Protein AF-A0A3M1CNE7-F1 (afdb_monomer)

Foldseek 3Di:
DDDDDDDDDDDDDDPDDLPPDVQQQCSLPDHPPQQPPSNAAADPPVPPSRNNHHDQAWAFEKEAEAAQPPRQGAWQKWKFKDDPDTDIDTAHPRRIDTDGHGFAKIWIWIGDPQFDIDIDIDGRDPDNYHYYYDHTYGDQQKEKEKEAEAAPVRQAAWKWKWKDAPVDPDIDIDTADNNRIDMDMDGFHKIWIWIGGVQWFIDIDIDGGDRHYYHYHYHYTYGAQWDDDPWFTDGPDFFDAPPVDLHGDPVCLVVLLSVLVVCVVAVQQQAKEKEFEFAPPDDQVSQQVRRQSNQVSSLVCCVPVSVDDSRRYDYGYPRHVDQPDDDDDPVSRVRRRGITITRPGGHPPPPPPDDPPDDPDDDPDDDDDDDD

Secondary structure (DSSP, 8-state):
-----PPPP-PPPPPP-----TT-SSSSS--TTS-S-TTS----SSSSTTSSS---PEEEEEEEEEETTT--B-TT-EEEEESSS--EEE--TTSEEEEEEESEEEEEEEE-TTB--EEEEEEE-SSSEEEEEEEEPBPPPEEEEEEEEE-TT--B--EEEEEEETT-S--EEEEE-TT-EEEEEEESEEEEEEEE-TTS-EEEEEEEEPTT-EEEEEEE----SEEE-SSEEEESS---B-TTS-PBPGGGHHHHHHHHHHHHH-TTEEEEEEEEE--S-S-HHHHHHHHHHHHHHHHHHHHHTT---GGGEEEEE-TTSS-SS-SSSHHHHHHHSEEEEEEEEE---------PPPPPPPPP-PPPP---

Solvent-accessible surface area (backbone atoms only — not comparable to full-atom values): 21125 Å² total; per-residue (Å²): 136,90,83,89,85,84,87,82,85,79,78,80,80,72,82,77,81,79,78,80,55,94,74,36,72,52,73,68,83,49,40,76,90,48,26,71,31,62,82,41,51,48,60,88,69,89,54,72,66,81,48,24,39,49,64,69,56,57,14,45,34,35,42,35,36,23,34,62,86,78,66,44,53,38,49,64,26,39,40,30,54,43,76,93,55,88,55,76,42,61,20,38,82,77,4,39,40,78,44,79,42,53,41,45,77,33,42,38,42,39,40,40,94,67,34,48,70,47,74,47,81,45,76,43,59,97,41,69,62,43,79,47,80,45,66,39,48,69,39,77,48,42,12,32,39,37,39,38,32,22,35,82,87,64,49,52,33,46,30,42,36,38,37,29,39,80,92,46,90,67,66,48,77,47,76,30,46,69,78,8,52,40,78,48,76,44,69,41,45,52,33,40,41,38,39,38,30,91,88,36,24,59,51,78,50,76,48,76,34,44,66,78,34,74,45,82,44,82,43,70,38,48,72,47,47,49,46,82,56,97,56,31,49,48,61,80,66,75,72,45,51,44,87,100,49,47,51,74,31,78,84,24,48,68,45,48,45,36,53,27,51,52,52,65,78,37,71,48,59,46,29,37,36,28,36,12,29,26,33,85,74,78,52,68,68,59,26,28,53,51,12,28,48,35,13,41,40,54,48,50,43,30,31,76,73,44,68,42,64,65,85,32,55,48,58,42,39,49,6,45,81,72,59,85,53,90,75,90,46,71,71,36,34,58,64,21,46,38,67,48,39,38,51,76,39,62,57,79,78,77,70,82,64,80,73,82,68,84,77,78,75,82,75,79,84,76,78,81,81,82,79,132

Nearest PDB structures (foldseek):
  5u1h-assembly3_C  TM=8.405E-01  e=1.049E-09  Pseudomonas aeruginosa PAO1
  4g88-assembly4_G  TM=8.928E-01  e=5.954E-09  Acinetobacter baumannii
  7rjj-assembly2_B  TM=8.758E-01  e=3.581E-08  Klebsiella pneumoniae subsp. pneumoniae
  7bba-assembly4_D  TM=8.461E-01  e=8.531E-08  Escherichia coli
  2nsm-assembly1_A  TM=8.574E-01  e=1.966E-05  Homo sapiens

Mean predicted aligned error: 15.52 Å

pLDDT: mean 84.69, std 14.38, range [37.25, 98.44]

Structure (mmCIF, N/CA/C/O backbone):
data_AF-A0A3M1CNE7-F1
#
_entry.id   AF-A0A3M1CNE7-F1
#
loop_
_atom_site.group_PDB
_atom_site.id
_atom_site.type_symbol
_atom_site.label_atom_id
_atom_site.label_alt_id
_atom_site.label_comp_id
_atom_site.label_asym_id
_atom_site.label_entity_id
_atom_site.label_seq_id
_atom_site.pdbx_PDB_ins_code
_atom_site.Cartn_x
_atom_site.Cartn_y
_atom_site.Cartn_z
_atom_site.occupancy
_atom_site.B_iso_or_equiv
_atom_site.auth_seq_id
_atom_site.auth_comp_id
_atom_site.auth_asym_id
_atom_site.auth_atom_id
_atom_site.pdbx_PDB_model_num
ATOM 1 N N . LEU A 1 1 ? 48.627 35.408 -108.452 1.00 41.22 1 LEU A N 1
ATOM 2 C CA . LEU A 1 1 ? 49.103 34.992 -107.113 1.00 41.22 1 LEU A CA 1
ATOM 3 C C . LEU A 1 1 ? 47.983 35.260 -106.109 1.00 41.22 1 LEU A C 1
ATOM 5 O O . LEU A 1 1 ? 47.446 36.358 -106.157 1.00 41.22 1 LEU A O 1
ATOM 9 N N . ARG A 1 2 ? 47.737 34.296 -105.205 1.00 37.25 2 ARG A N 1
ATOM 10 C CA . ARG A 1 2 ? 46.849 34.301 -104.016 1.00 37.25 2 ARG A CA 1
ATOM 11 C C . ARG A 1 2 ? 45.354 34.061 -104.250 1.00 37.25 2 ARG A C 1
ATOM 13 O O . ARG A 1 2 ? 44.799 34.660 -105.153 1.00 37.25 2 ARG A O 1
ATOM 20 N N . VAL A 1 3 ? 44.617 33.295 -103.441 1.00 39.53 3 VAL A N 1
ATOM 21 C CA . VAL A 1 3 ? 44.817 32.158 -102.502 1.00 39.53 3 VAL A CA 1
ATOM 22 C C . VAL A 1 3 ? 43.389 31.577 -102.362 1.00 39.53 3 VAL A C 1
ATOM 24 O O . VAL A 1 3 ? 42.446 32.354 -102.247 1.00 39.53 3 VAL A O 1
ATOM 27 N N . PHE A 1 4 ? 43.213 30.251 -102.377 1.00 47.31 4 PHE A N 1
ATOM 28 C CA . PHE A 1 4 ? 41.945 29.579 -102.041 1.00 47.31 4 PHE A CA 1
ATOM 29 C C . PHE A 1 4 ? 41.867 29.281 -100.536 1.00 47.31 4 PHE A C 1
ATOM 31 O O . PHE A 1 4 ? 42.862 28.832 -99.975 1.00 47.31 4 PHE A O 1
ATOM 38 N N . ALA A 1 5 ? 40.684 29.418 -99.929 1.00 43.91 5 ALA A N 1
ATOM 39 C CA . ALA A 1 5 ? 40.173 28.503 -98.897 1.00 43.91 5 ALA A CA 1
ATOM 40 C C . ALA A 1 5 ? 38.682 28.790 -98.640 1.00 43.91 5 ALA A C 1
ATOM 42 O O . ALA A 1 5 ? 38.307 29.914 -98.311 1.00 43.91 5 ALA A O 1
ATOM 43 N N . GLY A 1 6 ? 37.842 27.773 -98.845 1.00 45.47 6 GLY A N 1
ATOM 44 C CA . GLY A 1 6 ? 36.393 27.823 -98.666 1.00 45.47 6 GLY A CA 1
ATOM 45 C C . GLY A 1 6 ? 35.973 27.698 -97.203 1.00 45.47 6 GLY A C 1
ATOM 46 O O . GLY A 1 6 ? 36.623 27.029 -96.404 1.00 45.47 6 GLY A O 1
ATOM 47 N N . VAL A 1 7 ? 34.857 28.343 -96.872 1.00 52.12 7 VAL A N 1
ATOM 48 C CA . VAL A 1 7 ? 34.188 28.247 -95.573 1.00 52.12 7 VAL A CA 1
ATOM 49 C C . VAL A 1 7 ? 33.295 27.004 -95.594 1.00 52.12 7 VAL A C 1
ATOM 51 O O . VAL A 1 7 ? 32.368 26.932 -96.399 1.00 52.12 7 VAL A O 1
ATOM 54 N N . ALA A 1 8 ? 33.570 26.027 -94.729 1.00 50.03 8 ALA A N 1
ATOM 55 C CA . ALA A 1 8 ? 32.684 24.892 -94.490 1.00 50.03 8 ALA A CA 1
ATOM 56 C C . ALA A 1 8 ? 31.775 25.201 -93.293 1.00 50.03 8 ALA A C 1
ATOM 58 O O . ALA A 1 8 ? 32.244 25.498 -92.195 1.00 50.03 8 ALA A O 1
ATOM 59 N N . TRP A 1 9 ? 30.466 25.156 -93.525 1.00 45.88 9 TRP A N 1
ATOM 60 C CA . TRP A 1 9 ? 29.434 25.293 -92.503 1.00 45.88 9 TRP A CA 1
ATOM 61 C C . TRP A 1 9 ? 29.224 23.942 -91.810 1.00 45.88 9 TRP A C 1
ATOM 63 O O . TRP A 1 9 ? 28.925 22.952 -92.475 1.00 45.88 9 TRP A O 1
ATOM 73 N N . VAL A 1 10 ? 29.378 23.902 -90.485 1.00 48.84 10 VAL A N 1
ATOM 74 C CA . VAL A 1 10 ? 29.023 22.742 -89.653 1.00 48.84 10 VAL A CA 1
ATOM 75 C C . VAL A 1 10 ? 27.644 23.021 -89.042 1.00 48.84 10 VAL A C 1
ATOM 77 O O . VAL A 1 10 ? 27.533 23.942 -88.225 1.00 48.84 10 VAL A O 1
A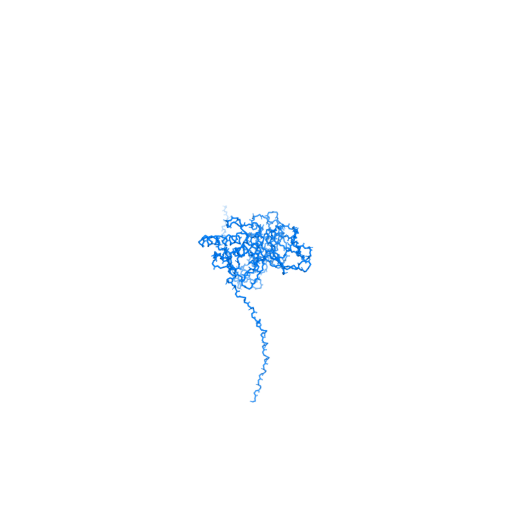TOM 80 N N . PRO A 1 11 ? 26.578 22.291 -89.420 1.00 46.12 11 PRO A N 1
ATOM 81 C CA . PRO A 1 11 ? 25.292 22.415 -88.749 1.00 46.12 11 PRO A CA 1
ATOM 82 C C . PRO A 1 11 ? 25.427 22.031 -87.274 1.00 46.12 11 PRO A C 1
ATOM 84 O O . PRO A 1 11 ? 26.007 20.998 -86.942 1.00 46.12 11 PRO A O 1
ATOM 87 N N . ARG A 1 12 ? 24.838 22.839 -86.385 1.00 43.41 12 ARG A N 1
ATOM 88 C CA . ARG A 1 12 ? 24.555 22.430 -85.003 1.00 43.41 12 ARG A CA 1
ATOM 89 C C . ARG A 1 12 ? 23.708 21.156 -85.042 1.00 43.41 12 ARG A C 1
ATOM 91 O O . ARG A 1 12 ? 22.620 21.173 -85.619 1.00 43.41 12 ARG A O 1
ATOM 98 N N . LEU A 1 13 ? 24.204 20.082 -84.430 1.00 44.25 13 LEU A N 1
ATOM 99 C CA . LEU A 1 13 ? 23.413 18.886 -84.148 1.00 44.25 13 LEU A CA 1
ATOM 100 C C . LEU A 1 13 ? 22.185 19.302 -83.323 1.00 44.25 13 LEU A C 1
ATOM 102 O O . LEU A 1 13 ? 22.304 20.034 -82.338 1.00 44.25 13 LEU A O 1
ATOM 106 N N . ARG A 1 14 ? 21.002 18.889 -83.783 1.00 46.06 14 ARG A N 1
ATOM 107 C CA . ARG A 1 14 ? 19.751 18.953 -83.017 1.00 46.06 14 ARG A CA 1
ATOM 108 C C . ARG A 1 14 ? 19.845 17.962 -81.841 1.00 46.06 14 ARG A C 1
ATOM 110 O O . ARG A 1 14 ? 20.617 17.008 -81.958 1.00 46.06 14 ARG A O 1
ATOM 117 N N . PRO A 1 15 ? 19.117 18.173 -80.727 1.00 45.22 15 PRO A N 1
ATOM 118 C CA . PRO A 1 15 ? 19.031 17.166 -79.671 1.00 45.22 15 PRO A CA 1
ATOM 119 C C . PRO A 1 15 ? 18.560 15.847 -80.289 1.00 45.22 15 PRO A C 1
ATOM 121 O O . PRO A 1 15 ? 17.713 15.867 -81.182 1.00 45.22 15 PRO A O 1
ATOM 124 N N . ALA A 1 16 ? 19.189 14.747 -79.873 1.00 47.09 16 ALA A N 1
ATOM 125 C CA . ALA A 1 16 ? 18.883 13.412 -80.357 1.00 47.09 16 ALA A CA 1
ATOM 126 C C . ALA A 1 16 ? 17.377 13.152 -80.242 1.00 47.09 16 ALA A C 1
ATOM 128 O O . ALA A 1 16 ? 16.782 13.421 -79.198 1.00 47.09 16 ALA A O 1
ATOM 129 N N . ASP A 1 17 ? 16.787 12.662 -81.330 1.00 43.91 17 ASP A N 1
ATOM 130 C CA . ASP A 1 17 ? 15.447 12.095 -81.327 1.00 43.91 17 ASP A CA 1
ATOM 131 C C . ASP A 1 17 ? 15.396 11.030 -80.224 1.00 43.91 17 ASP A C 1
ATOM 133 O O . ASP A 1 17 ? 16.112 10.028 -80.282 1.00 43.91 17 ASP A O 1
ATOM 137 N N . THR A 1 18 ? 14.601 11.273 -79.183 1.00 50.66 18 THR A N 1
ATOM 138 C CA . THR A 1 18 ? 14.315 10.292 -78.139 1.00 50.66 18 THR A CA 1
ATOM 139 C C . THR A 1 18 ? 13.519 9.178 -78.802 1.00 50.66 18 THR A C 1
ATOM 141 O O . THR A 1 18 ? 12.356 9.353 -79.169 1.00 50.66 18 THR A O 1
ATOM 144 N N . VAL A 1 19 ? 14.173 8.047 -79.046 1.00 56.06 19 VAL A N 1
ATOM 145 C CA . VAL A 1 19 ? 13.496 6.836 -79.497 1.00 56.06 19 VAL A CA 1
ATOM 146 C C . VAL A 1 19 ? 12.669 6.353 -78.312 1.00 56.06 19 VAL A C 1
ATOM 148 O O . VAL A 1 19 ? 13.212 5.742 -77.403 1.00 56.06 19 VAL A O 1
ATOM 151 N N . VAL A 1 20 ? 11.375 6.672 -78.294 1.00 57.72 20 VAL A N 1
ATOM 152 C CA . VAL A 1 20 ? 10.439 6.086 -77.327 1.00 57.72 20 VAL A CA 1
ATOM 153 C C . VAL A 1 20 ? 10.311 4.609 -77.685 1.00 57.72 20 VAL A C 1
ATOM 155 O O . VAL A 1 20 ? 9.779 4.268 -78.748 1.00 57.72 20 VAL A O 1
ATOM 158 N N . LEU A 1 21 ? 10.875 3.739 -76.850 1.00 70.12 21 LEU A N 1
ATOM 159 C CA . LEU A 1 21 ? 10.804 2.298 -77.046 1.00 70.12 21 LEU A CA 1
ATOM 160 C C . LEU A 1 21 ? 9.364 1.839 -76.777 1.00 70.12 21 LEU A C 1
ATOM 162 O O . LEU A 1 21 ? 8.732 2.216 -75.796 1.00 70.12 21 LEU A O 1
ATOM 166 N N . ALA A 1 22 ? 8.791 1.055 -77.692 1.00 68.56 22 ALA A N 1
ATOM 167 C CA . ALA A 1 22 ? 7.426 0.566 -77.530 1.00 68.56 22 ALA A CA 1
ATOM 168 C C . ALA A 1 22 ? 7.374 -0.454 -76.379 1.00 68.56 22 ALA A C 1
ATOM 170 O O . ALA A 1 22 ? 7.840 -1.579 -76.548 1.00 68.56 22 ALA A O 1
ATOM 171 N N . GLY A 1 23 ? 6.789 -0.059 -75.245 1.00 70.38 23 GLY A N 1
ATOM 172 C CA . GLY A 1 23 ? 6.712 -0.875 -74.026 1.00 70.38 23 GLY A CA 1
A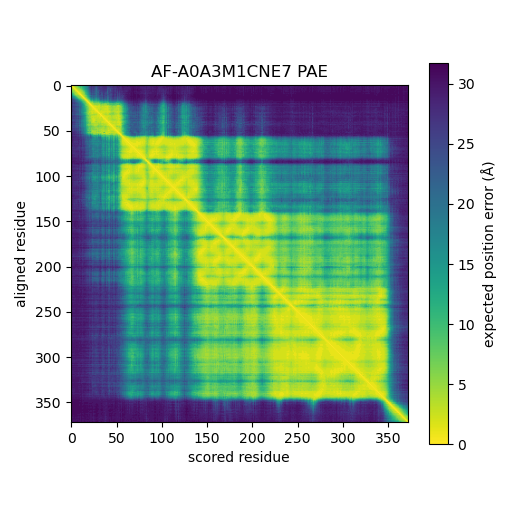TOM 173 C C . GLY A 1 23 ? 7.478 -0.307 -72.829 1.00 70.38 23 GLY A C 1
ATOM 174 O O . GLY A 1 23 ? 7.311 -0.849 -71.747 1.00 70.38 23 GLY A O 1
ATOM 175 N N . ASP A 1 24 ? 8.245 0.765 -73.029 1.00 78.81 24 ASP A N 1
ATOM 176 C CA . ASP A 1 24 ? 8.901 1.558 -71.984 1.00 78.81 24 ASP A CA 1
ATOM 177 C C . ASP A 1 24 ? 7.871 2.559 -71.430 1.00 78.81 24 ASP A C 1
ATOM 179 O O . ASP A 1 24 ? 7.412 3.456 -72.148 1.00 78.81 24 ASP A O 1
ATOM 183 N N . ILE A 1 25 ? 7.388 2.308 -70.213 1.00 83.81 25 ILE A N 1
ATOM 184 C CA . ILE A 1 25 ? 6.240 3.008 -69.616 1.00 83.81 25 ILE A CA 1
ATOM 185 C C . ILE A 1 25 ? 6.693 4.217 -68.776 1.00 83.81 25 ILE A C 1
ATOM 187 O O . ILE A 1 25 ? 5.955 5.206 -68.707 1.00 83.81 25 ILE A O 1
ATOM 191 N N . ASP A 1 26 ? 7.880 4.174 -68.172 1.00 77.00 26 ASP A N 1
ATOM 192 C CA . ASP A 1 26 ? 8.449 5.239 -67.332 1.00 77.00 26 ASP A CA 1
ATOM 193 C C . ASP A 1 26 ? 9.546 6.073 -68.029 1.00 77.00 26 ASP A C 1
ATOM 195 O O . ASP A 1 26 ? 9.937 7.125 -67.513 1.00 77.00 26 ASP A O 1
ATOM 199 N N . HIS A 1 27 ? 9.904 5.709 -69.263 1.00 82.88 27 HIS A N 1
ATOM 200 C CA . HIS A 1 27 ? 10.828 6.394 -70.168 1.00 82.88 27 HIS A CA 1
ATOM 201 C C . HIS A 1 27 ? 12.291 6.406 -69.711 1.00 82.88 27 HIS A C 1
ATOM 203 O O . HIS A 1 27 ? 13.023 7.359 -70.019 1.00 82.88 27 HIS A O 1
ATOM 209 N N . ASP A 1 28 ? 12.728 5.369 -69.002 1.00 77.94 28 ASP A N 1
ATOM 210 C CA . ASP A 1 28 ? 14.129 5.193 -68.613 1.00 77.94 28 ASP A CA 1
ATOM 211 C C . ASP A 1 28 ? 14.989 4.497 -69.691 1.00 77.94 28 ASP A C 1
ATOM 213 O O . ASP A 1 28 ? 16.222 4.510 -69.621 1.00 77.94 28 ASP A O 1
ATOM 217 N N . GLY A 1 29 ? 14.358 3.992 -70.757 1.00 81.75 29 GLY A N 1
ATOM 218 C CA . GLY A 1 29 ? 15.016 3.305 -71.865 1.00 81.75 29 GLY A CA 1
ATOM 219 C C . GLY A 1 2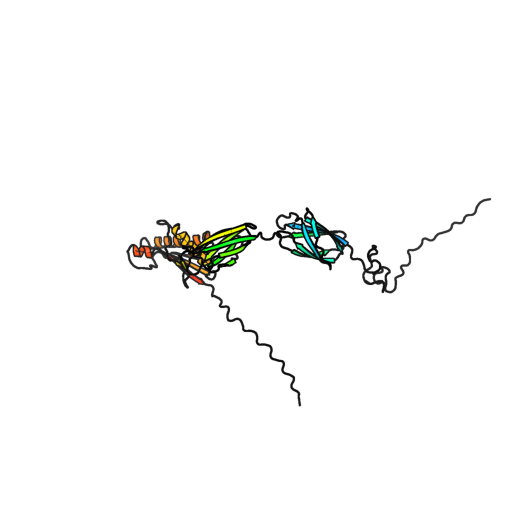9 ? 15.135 1.788 -71.698 1.00 81.75 29 GLY A C 1
ATOM 220 O O . GLY A 1 29 ? 15.804 1.153 -72.524 1.00 81.75 29 GLY A O 1
ATOM 221 N N . LEU A 1 30 ? 14.491 1.202 -70.687 1.00 80.38 30 LEU A N 1
ATOM 222 C CA . LEU A 1 30 ? 14.394 -0.236 -70.457 1.00 80.38 30 LEU A CA 1
ATOM 223 C C . LEU A 1 30 ? 13.024 -0.768 -70.915 1.00 80.38 30 LEU A C 1
ATOM 225 O O . LEU A 1 30 ? 12.031 -0.054 -71.006 1.00 80.38 30 LEU A O 1
ATOM 229 N N . VAL A 1 31 ? 12.982 -2.040 -71.324 1.00 83.81 31 VAL A N 1
ATOM 230 C CA . VAL A 1 31 ? 11.742 -2.725 -71.730 1.00 83.81 31 VAL A CA 1
ATOM 231 C C . VAL A 1 31 ? 11.772 -4.187 -71.282 1.00 83.81 31 VAL A C 1
ATOM 233 O O . VAL A 1 31 ? 12.851 -4.789 -71.207 1.00 83.81 31 VAL A O 1
ATOM 236 N N . PRO A 1 32 ? 10.619 -4.834 -71.034 1.00 80.12 32 PRO A N 1
ATOM 237 C CA . PRO A 1 32 ? 10.588 -6.247 -70.672 1.00 80.12 32 PRO A CA 1
ATOM 238 C C . PRO A 1 32 ? 11.295 -7.125 -71.726 1.00 80.12 32 PRO A C 1
ATOM 240 O O . PRO A 1 32 ? 11.054 -6.967 -72.927 1.00 80.12 32 PRO A O 1
ATOM 243 N N . PRO A 1 33 ? 12.144 -8.089 -71.322 1.00 76.44 33 PRO A N 1
ATOM 244 C CA . PRO A 1 33 ? 12.283 -8.641 -69.972 1.00 76.44 33 PRO A CA 1
ATOM 245 C C . PRO A 1 33 ? 13.346 -7.963 -69.088 1.00 76.44 33 PRO A C 1
ATOM 247 O O . PRO A 1 33 ? 13.617 -8.487 -68.014 1.00 76.44 33 PRO A O 1
ATOM 250 N N . GLN A 1 34 ? 13.991 -6.888 -69.555 1.00 79.38 34 GLN A N 1
ATOM 251 C CA . GLN A 1 34 ? 15.046 -6.185 -68.809 1.00 79.38 34 GLN A CA 1
ATOM 252 C C . GLN A 1 34 ? 14.503 -5.158 -67.806 1.00 79.38 34 GLN A C 1
ATOM 254 O O . GLN A 1 34 ? 15.228 -4.770 -66.907 1.00 79.38 34 GLN A O 1
ATOM 259 N N . ASP A 1 35 ? 13.243 -4.763 -67.959 1.00 79.62 35 ASP A N 1
ATOM 260 C CA . ASP A 1 35 ? 12.504 -3.876 -67.063 1.00 79.62 35 ASP A CA 1
ATOM 261 C C . ASP A 1 35 ? 11.569 -4.716 -66.171 1.00 79.62 35 ASP A C 1
ATOM 263 O O . ASP A 1 35 ? 10.554 -5.259 -66.636 1.00 79.62 35 ASP A O 1
ATOM 267 N N . LEU A 1 36 ? 11.977 -4.922 -64.912 1.00 82.69 36 LEU A N 1
ATOM 268 C CA . LEU A 1 36 ? 11.199 -5.650 -63.905 1.00 82.69 36 LEU A CA 1
ATOM 269 C C . LEU A 1 36 ? 10.225 -4.743 -63.139 1.00 82.69 36 LEU A C 1
ATOM 271 O O . LEU A 1 36 ? 9.303 -5.277 -62.507 1.00 82.69 36 LEU A O 1
ATOM 275 N N . CYS A 1 37 ? 10.384 -3.417 -63.218 1.00 79.94 37 CYS A N 1
ATOM 276 C CA . CYS A 1 37 ? 9.543 -2.423 -62.558 1.00 79.94 37 CYS A CA 1
ATOM 277 C C . CYS A 1 37 ? 8.981 -1.395 -63.555 1.00 79.94 37 CYS A C 1
ATOM 279 O O . CYS A 1 37 ? 9.260 -0.211 -63.411 1.00 79.94 37 CYS A O 1
ATOM 281 N N . PRO A 1 38 ? 8.044 -1.780 -64.444 1.00 80.50 38 PRO A N 1
ATOM 282 C CA . PRO A 1 38 ? 7.672 -0.961 -65.603 1.00 80.50 38 PRO A CA 1
ATOM 283 C C . PRO A 1 38 ? 6.965 0.359 -65.293 1.00 80.50 38 PRO A C 1
ATOM 285 O O . PRO A 1 38 ? 6.516 1.042 -66.193 1.00 80.50 38 PRO A O 1
ATOM 288 N N . GLU A 1 39 ? 6.713 0.692 -64.034 1.00 81.56 39 GLU A N 1
ATOM 289 C CA . GLU A 1 39 ? 6.088 1.967 -63.662 1.00 81.56 39 GLU A CA 1
ATOM 290 C C . GLU A 1 39 ? 7.067 2.889 -62.920 1.00 81.56 39 GLU A C 1
ATOM 292 O O . GLU A 1 39 ? 6.658 3.943 -62.422 1.00 81.56 39 GLU A O 1
ATOM 297 N N . GLN A 1 40 ? 8.332 2.487 -62.786 1.00 79.06 40 GLN A N 1
ATOM 298 C CA . GLN A 1 40 ? 9.343 3.156 -61.983 1.00 79.06 40 GLN A CA 1
ATOM 299 C C . GLN A 1 40 ? 10.689 3.150 -62.702 1.00 79.06 40 GLN A C 1
ATOM 301 O O . GLN A 1 40 ? 11.377 2.136 -62.702 1.00 79.06 40 GLN A O 1
ATOM 306 N N . ALA A 1 41 ? 11.077 4.328 -63.194 1.00 78.81 41 ALA A N 1
ATOM 307 C CA . ALA A 1 41 ? 12.359 4.520 -63.850 1.00 78.81 41 ALA A CA 1
ATOM 308 C C . ALA A 1 41 ? 13.507 4.078 -62.935 1.00 78.81 41 ALA A C 1
ATOM 310 O O . ALA A 1 41 ? 13.580 4.510 -61.777 1.00 78.81 41 ALA A O 1
ATOM 311 N N . GLU A 1 42 ? 14.397 3.256 -63.473 1.00 79.81 42 GLU A N 1
ATOM 312 C CA . GLU A 1 42 ? 15.643 2.849 -62.841 1.00 79.81 42 GLU A CA 1
ATOM 313 C C . GLU A 1 42 ? 16.523 4.089 -62.535 1.00 79.81 42 GLU A C 1
ATOM 315 O O . GLU A 1 42 ? 16.503 5.100 -63.257 1.00 79.81 42 GLU A O 1
ATOM 320 N N . ASP A 1 43 ? 17.271 4.051 -61.423 1.00 71.75 43 ASP A N 1
ATOM 321 C CA . ASP A 1 43 ? 18.227 5.087 -61.042 1.00 71.75 43 ASP A CA 1
ATOM 322 C C . ASP A 1 43 ? 19.697 4.656 -61.209 1.00 71.75 43 ASP A C 1
ATOM 324 O O . ASP A 1 43 ? 20.364 4.395 -60.223 1.00 71.75 43 ASP A O 1
ATOM 328 N N . PHE A 1 44 ? 20.236 4.716 -62.435 1.00 71.69 44 PHE A N 1
ATOM 329 C CA . PHE A 1 44 ? 21.579 4.229 -62.799 1.00 71.69 44 PHE A CA 1
ATOM 330 C C . PHE A 1 44 ? 22.690 4.774 -61.881 1.00 71.69 44 PHE A C 1
ATOM 332 O O . 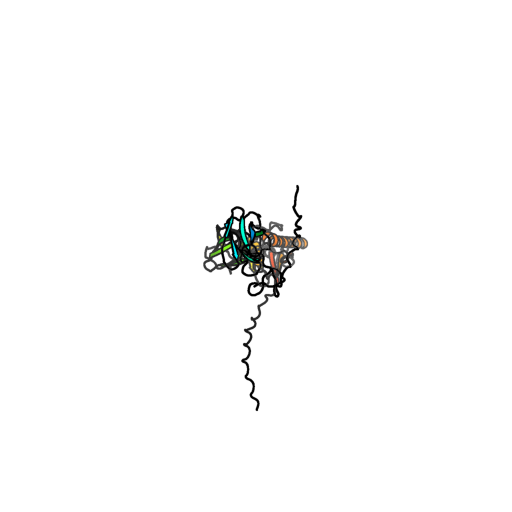PHE A 1 44 ? 23.313 5.814 -62.159 1.00 71.69 44 PHE A O 1
ATOM 339 N N . ASN A 1 45 ? 22.952 4.080 -60.773 1.00 63.75 45 ASN A N 1
ATOM 340 C CA . ASN A 1 45 ? 23.772 4.553 -59.660 1.00 63.75 45 ASN A CA 1
ATOM 341 C C . ASN A 1 45 ? 24.937 3.596 -59.338 1.00 63.75 45 ASN A C 1
ATOM 343 O O . ASN A 1 45 ? 25.691 3.842 -58.385 1.00 63.75 45 ASN A O 1
ATOM 347 N N . ASN A 1 46 ? 25.168 2.595 -60.197 1.00 60.62 46 ASN A N 1
ATOM 348 C CA . ASN A 1 46 ? 26.150 1.517 -60.068 1.00 60.62 46 ASN A CA 1
ATOM 349 C C . ASN A 1 46 ? 25.788 0.460 -59.012 1.00 60.62 46 ASN A C 1
ATOM 351 O O . ASN A 1 46 ? 26.677 -0.259 -58.526 1.00 60.62 46 ASN A O 1
ATOM 355 N N . VAL A 1 47 ? 24.517 0.344 -58.643 1.00 56.28 47 VAL A N 1
ATOM 356 C CA . VAL A 1 47 ? 23.998 -0.712 -57.775 1.00 56.28 47 VAL A CA 1
ATOM 357 C C . VAL A 1 47 ? 22.837 -1.349 -58.527 1.00 56.28 47 VAL A C 1
ATOM 359 O O . VAL A 1 47 ? 22.030 -0.661 -59.090 1.00 56.28 47 VAL A O 1
ATOM 362 N N . ALA A 1 48 ? 22.848 -2.672 -58.685 1.00 65.31 48 ALA A N 1
ATOM 363 C CA . ALA A 1 48 ? 21.789 -3.431 -59.368 1.00 65.31 48 ALA A CA 1
ATOM 364 C C . ALA A 1 48 ? 21.190 -2.871 -60.694 1.00 65.31 48 ALA A C 1
ATOM 366 O O . ALA A 1 48 ? 20.186 -3.423 -61.126 1.00 65.31 48 ALA A O 1
ATOM 367 N N . ASP A 1 49 ? 21.865 -1.954 -61.410 1.00 69.69 49 ASP A N 1
ATOM 368 C CA . ASP A 1 49 ? 21.388 -1.275 -62.637 1.00 69.69 49 ASP A CA 1
ATOM 369 C C . ASP A 1 49 ? 20.975 -2.218 -63.805 1.00 69.69 49 ASP A C 1
ATOM 371 O O . ASP A 1 49 ? 20.541 -1.776 -64.868 1.00 69.69 49 ASP A O 1
ATOM 375 N N . ASP A 1 50 ? 21.175 -3.532 -63.657 1.00 76.75 50 ASP A N 1
ATOM 376 C CA . ASP A 1 50 ? 20.837 -4.566 -64.639 1.00 76.75 50 ASP A CA 1
ATOM 377 C C . ASP A 1 50 ? 19.410 -5.139 -64.456 1.00 76.75 50 ASP A C 1
ATOM 379 O O . ASP A 1 50 ? 19.000 -5.987 -65.257 1.00 76.75 50 ASP A O 1
ATOM 383 N N . ASP A 1 51 ? 18.679 -4.767 -63.394 1.00 73.50 51 ASP A N 1
ATOM 384 C CA . ASP A 1 51 ? 17.360 -5.334 -63.063 1.00 73.50 51 ASP A CA 1
ATOM 385 C C . ASP A 1 51 ? 16.156 -4.472 -63.493 1.00 73.50 51 ASP A C 1
ATOM 387 O O . ASP A 1 51 ? 15.020 -4.955 -63.463 1.00 73.50 51 ASP A O 1
ATOM 391 N N . GLY A 1 52 ? 16.413 -3.246 -63.956 1.00 71.69 52 GLY A N 1
ATOM 392 C CA . GLY A 1 52 ? 15.394 -2.311 -64.430 1.00 71.69 52 GLY A CA 1
ATOM 393 C C . GLY A 1 52 ? 14.377 -1.922 -63.364 1.00 71.69 52 GLY A C 1
ATOM 394 O O . GLY A 1 52 ? 13.204 -1.733 -63.668 1.00 71.69 52 GLY A O 1
ATOM 395 N N . CYS A 1 53 ? 14.814 -1.876 -62.108 1.00 77.38 53 CYS A N 1
ATOM 396 C CA . CYS A 1 53 ? 14.084 -1.325 -60.983 1.00 77.38 53 CYS A CA 1
ATOM 397 C C . CYS A 1 53 ? 14.968 -0.293 -60.279 1.00 77.38 53 CYS A C 1
ATOM 399 O O . CYS A 1 53 ? 16.153 -0.552 -60.098 1.00 77.38 53 CYS A O 1
ATOM 401 N N . PRO A 1 54 ? 14.421 0.834 -59.794 1.00 70.25 54 PRO A N 1
ATOM 402 C CA . PRO A 1 54 ? 15.205 1.744 -58.976 1.00 70.25 54 PRO A CA 1
ATOM 403 C C . PRO A 1 54 ? 15.708 1.028 -57.723 1.00 70.25 54 PRO A C 1
ATOM 405 O O . PRO A 1 54 ? 14.954 0.344 -57.012 1.00 70.25 54 PRO A O 1
ATOM 408 N N . ASP A 1 55 ? 16.981 1.224 -57.416 1.00 68.88 55 ASP A N 1
ATOM 409 C CA . ASP A 1 55 ? 17.574 0.756 -56.189 1.00 68.88 55 ASP A CA 1
ATOM 410 C C . ASP A 1 55 ? 16.883 1.384 -54.988 1.00 68.88 55 ASP A C 1
ATOM 412 O O . ASP A 1 55 ? 16.642 2.592 -54.891 1.00 68.88 55 ASP A O 1
ATOM 416 N N . ALA A 1 56 ? 16.687 0.573 -53.952 1.00 63.50 56 ALA A N 1
ATOM 417 C CA . ALA A 1 56 ? 16.436 1.122 -52.634 1.00 63.50 56 ALA A CA 1
ATOM 418 C C . ALA A 1 56 ? 17.708 1.840 -52.148 1.00 63.50 56 ALA A C 1
ATOM 420 O O . ALA A 1 56 ? 18.591 1.231 -51.526 1.00 63.50 56 ALA A O 1
ATOM 421 N N . GLY A 1 57 ? 17.791 3.147 -52.410 1.00 67.25 57 GLY A N 1
ATOM 422 C CA . GLY A 1 57 ? 18.851 4.014 -51.919 1.00 67.25 57 GLY A CA 1
ATOM 423 C C . GLY A 1 57 ? 19.074 3.837 -50.414 1.00 67.25 57 GLY A C 1
ATOM 424 O O . GLY A 1 57 ? 18.191 3.434 -49.650 1.00 67.25 57 GLY A O 1
ATOM 425 N N . ARG A 1 58 ? 20.304 4.083 -49.953 1.00 76.38 58 ARG A N 1
ATOM 426 C CA . ARG A 1 58 ? 20.660 3.921 -48.535 1.00 76.38 58 ARG A CA 1
ATOM 427 C C . ARG A 1 58 ? 20.682 5.259 -47.817 1.00 76.38 58 ARG A C 1
ATOM 429 O O . ARG A 1 58 ? 21.426 6.160 -48.192 1.00 76.38 58 ARG A O 1
ATOM 436 N N . ALA A 1 59 ? 19.963 5.342 -46.703 1.00 84.19 59 ALA A N 1
ATOM 437 C CA . ALA A 1 59 ? 20.072 6.453 -45.772 1.00 84.19 59 ALA A CA 1
ATOM 438 C C . ALA A 1 59 ? 21.145 6.173 -44.713 1.00 84.19 59 ALA A C 1
ATOM 440 O O . ALA A 1 59 ? 21.179 5.100 -44.093 1.00 84.19 59 ALA A O 1
ATOM 441 N N . VAL A 1 60 ? 21.968 7.181 -44.412 1.00 89.25 60 VAL A N 1
ATOM 442 C CA . VAL A 1 60 ? 22.779 7.193 -43.190 1.00 89.25 60 VAL A CA 1
ATOM 443 C C . VAL A 1 60 ? 21.840 7.407 -42.004 1.00 89.25 60 VAL A C 1
ATOM 445 O O . VAL A 1 60 ? 21.448 8.527 -41.674 1.00 89.25 60 VAL A O 1
ATOM 448 N N . THR A 1 61 ? 21.460 6.309 -41.362 1.00 90.12 61 THR A N 1
ATOM 449 C CA . THR A 1 61 ? 20.517 6.273 -40.248 1.00 90.12 61 THR A CA 1
ATOM 450 C C . THR A 1 61 ? 21.260 6.373 -38.924 1.00 90.12 61 THR A C 1
ATOM 452 O O . THR A 1 61 ? 21.970 5.454 -38.520 1.00 90.12 61 THR A O 1
ATOM 455 N N . THR A 1 62 ? 21.086 7.489 -38.218 1.00 95.12 62 THR A N 1
ATOM 456 C CA . THR A 1 62 ? 21.577 7.661 -36.847 1.00 95.12 62 THR A CA 1
ATOM 457 C C . THR A 1 62 ? 20.478 7.330 -35.845 1.00 95.12 62 THR A C 1
ATOM 459 O O . THR A 1 62 ? 19.490 8.057 -35.740 1.00 95.12 62 THR A O 1
ATOM 462 N N . ILE A 1 63 ? 20.697 6.316 -35.016 1.00 95.69 63 ILE A N 1
ATOM 463 C CA . ILE A 1 63 ? 19.829 6.001 -33.881 1.00 95.69 63 ILE A CA 1
ATOM 464 C C . ILE A 1 63 ? 20.497 6.505 -32.600 1.00 95.69 63 ILE A C 1
ATOM 466 O O . ILE A 1 63 ? 21.678 6.258 -32.365 1.00 95.69 63 ILE A O 1
ATOM 470 N N . THR A 1 64 ? 19.754 7.247 -31.780 1.00 97.19 64 THR A N 1
ATOM 471 C CA . THR A 1 64 ? 20.219 7.777 -30.490 1.00 97.19 64 THR A CA 1
ATOM 472 C C . THR A 1 64 ? 19.360 7.221 -29.366 1.00 97.19 64 THR A C 1
ATOM 474 O O . THR A 1 64 ? 18.159 7.483 -29.338 1.00 97.19 64 THR A O 1
ATOM 477 N N . ILE A 1 65 ? 19.970 6.497 -28.432 1.00 97.38 65 ILE A N 1
ATOM 478 C CA . ILE A 1 65 ? 19.295 5.899 -27.279 1.00 97.38 65 ILE A CA 1
ATOM 479 C C . ILE A 1 65 ? 19.580 6.736 -26.031 1.00 97.38 65 ILE A C 1
ATOM 481 O O . ILE A 1 65 ? 20.740 7.000 -25.699 1.00 97.38 65 ILE A O 1
ATOM 485 N N . VAL A 1 66 ? 18.525 7.155 -25.335 1.00 97.19 66 VAL A N 1
ATOM 486 C CA . VAL A 1 66 ? 18.618 7.960 -24.111 1.00 97.19 66 VAL A CA 1
ATOM 487 C C . VAL A 1 66 ? 17.721 7.423 -23.002 1.00 97.19 66 VAL A C 1
ATOM 489 O O . VAL A 1 66 ? 16.739 6.728 -23.251 1.00 97.19 66 VAL A O 1
ATOM 492 N N . ASP A 1 67 ? 18.055 7.769 -21.766 1.00 94.69 67 ASP A N 1
ATOM 493 C CA . ASP A 1 67 ? 17.208 7.524 -20.601 1.00 94.69 67 ASP A CA 1
ATOM 494 C C . ASP A 1 67 ? 16.002 8.476 -20.623 1.00 94.69 67 ASP A C 1
ATOM 496 O O . ASP A 1 67 ? 16.170 9.695 -20.695 1.00 94.69 67 ASP A O 1
ATOM 500 N N . ALA A 1 68 ? 14.786 7.930 -20.534 1.00 93.75 68 ALA A N 1
ATOM 501 C CA . ALA A 1 68 ? 13.546 8.705 -20.626 1.00 93.75 68 ALA A CA 1
ATOM 502 C C . ALA A 1 68 ? 13.397 9.779 -19.528 1.00 93.75 68 ALA A C 1
ATOM 504 O O . ALA A 1 68 ? 12.741 10.797 -19.742 1.00 93.75 68 ALA A O 1
ATOM 505 N N . ARG A 1 69 ? 14.006 9.584 -18.349 1.00 88.50 69 ARG A N 1
ATOM 506 C CA . ARG A 1 69 ? 13.912 10.515 -17.211 1.00 88.50 69 ARG A CA 1
ATOM 507 C C . ARG A 1 69 ? 15.007 11.573 -17.242 1.00 88.50 69 ARG A C 1
ATOM 509 O O . ARG A 1 69 ? 14.735 12.756 -17.089 1.00 88.50 69 ARG A O 1
ATOM 516 N N . SER A 1 70 ? 16.257 11.141 -17.375 1.00 92.19 70 SER A N 1
ATOM 517 C CA . SER A 1 70 ? 17.436 12.005 -17.263 1.00 92.19 70 SER A CA 1
ATOM 518 C C . SER A 1 70 ? 17.896 12.582 -18.597 1.00 92.19 70 SER A C 1
ATOM 520 O O . SER A 1 70 ? 18.749 13.470 -18.602 1.00 92.19 70 SER A O 1
ATOM 522 N N . GLN A 1 71 ? 17.372 12.069 -19.717 1.00 94.56 71 GLN A N 1
ATOM 523 C CA . GLN A 1 71 ? 17.758 12.425 -21.086 1.00 94.56 71 GLN A CA 1
ATOM 524 C C . GLN A 1 71 ? 19.247 12.180 -21.394 1.00 94.56 71 GLN A C 1
ATOM 526 O O . GLN A 1 71 ? 19.764 12.632 -22.421 1.00 94.56 71 GLN A O 1
ATOM 531 N N . ARG A 1 72 ? 19.948 11.442 -20.518 1.00 94.94 72 ARG A N 1
ATOM 532 C CA . ARG A 1 72 ? 21.354 11.073 -20.691 1.00 94.94 72 ARG A CA 1
ATOM 533 C C . ARG A 1 72 ? 21.491 9.978 -21.750 1.00 94.94 72 ARG A C 1
ATOM 535 O O . ARG A 1 72 ? 20.651 9.078 -21.783 1.00 94.94 72 ARG A O 1
ATOM 542 N N . PRO A 1 73 ? 22.542 10.014 -22.585 1.00 96.12 73 PRO A N 1
ATOM 543 C CA . PRO A 1 73 ? 22.792 8.948 -23.545 1.00 96.12 73 PRO A CA 1
ATOM 544 C C . PRO A 1 73 ? 23.078 7.607 -22.866 1.00 96.12 73 PRO A C 1
ATOM 546 O O . PRO A 1 73 ? 23.787 7.561 -21.860 1.00 96.12 73 PRO A O 1
ATOM 549 N N . ILE A 1 74 ? 22.552 6.525 -23.440 1.00 95.81 74 ILE A N 1
ATOM 550 C CA . ILE A 1 74 ? 22.771 5.156 -22.963 1.00 95.81 74 ILE A CA 1
ATOM 551 C C . ILE A 1 74 ? 23.813 4.494 -23.864 1.00 95.81 74 ILE A C 1
ATOM 553 O O . ILE A 1 74 ? 23.542 4.192 -25.027 1.00 95.81 74 ILE A O 1
ATOM 557 N N . ALA A 1 75 ? 25.013 4.293 -23.326 1.00 95.75 75 ALA A N 1
ATOM 558 C CA . ALA A 1 75 ? 26.105 3.593 -23.997 1.00 95.75 75 ALA A CA 1
ATOM 559 C C . ALA A 1 75 ? 25.948 2.070 -23.890 1.00 95.75 75 ALA A C 1
ATOM 561 O O . ALA A 1 75 ? 25.461 1.577 -22.873 1.00 95.75 75 ALA A O 1
ATOM 562 N N . GLY A 1 76 ? 26.394 1.331 -24.909 1.00 94.81 76 GLY A N 1
ATOM 563 C CA . GLY A 1 76 ? 26.348 -0.133 -24.919 1.00 94.81 76 GLY A CA 1
ATOM 564 C C . GLY A 1 76 ? 24.938 -0.723 -25.016 1.00 94.81 76 GLY A C 1
ATOM 565 O O . GLY A 1 76 ? 24.763 -1.900 -24.720 1.00 94.81 76 GLY A O 1
ATOM 566 N N . ALA A 1 77 ? 23.935 0.063 -25.418 1.00 94.88 77 ALA A N 1
ATOM 567 C CA . ALA A 1 77 ? 22.600 -0.453 -25.698 1.00 94.88 77 ALA A CA 1
ATOM 568 C C . ALA A 1 77 ? 22.644 -1.309 -26.968 1.00 94.88 77 ALA A C 1
ATOM 570 O O . ALA A 1 77 ? 23.139 -0.848 -27.996 1.00 94.88 77 ALA A O 1
ATOM 571 N N . GLU A 1 78 ? 22.129 -2.530 -26.885 1.00 95.69 78 GLU A N 1
ATOM 572 C CA . GLU A 1 78 ? 21.939 -3.432 -28.014 1.00 95.69 78 GLU A CA 1
ATOM 573 C C . GLU A 1 78 ? 20.755 -2.941 -28.857 1.00 95.69 78 GLU A C 1
ATOM 575 O O . GLU A 1 78 ? 19.659 -2.703 -28.350 1.00 95.69 78 GLU A O 1
ATOM 580 N N . VAL A 1 79 ? 20.987 -2.791 -30.154 1.00 94.38 79 VAL A N 1
ATOM 581 C CA . VAL A 1 79 ? 20.036 -2.352 -31.166 1.00 94.38 79 VAL A CA 1
ATOM 582 C C . VAL A 1 79 ? 20.033 -3.401 -32.270 1.00 94.38 79 VAL A C 1
ATOM 584 O O . VAL A 1 79 ? 21.045 -3.614 -32.944 1.00 94.38 79 VAL A O 1
ATOM 587 N N . THR A 1 80 ? 18.893 -4.058 -32.454 1.00 92.62 80 THR A N 1
ATOM 588 C CA . THR A 1 80 ? 18.667 -5.026 -33.530 1.00 92.62 80 THR A CA 1
ATOM 589 C C . THR A 1 80 ? 17.688 -4.424 -34.524 1.00 92.62 80 THR A C 1
ATOM 591 O O . THR A 1 80 ? 16.554 -4.107 -34.170 1.00 92.62 80 THR A O 1
ATOM 594 N N . VAL A 1 81 ? 18.147 -4.228 -35.760 1.00 89.25 81 VAL A N 1
ATOM 595 C CA . VAL A 1 81 ? 17.334 -3.723 -36.871 1.00 89.25 81 VAL A CA 1
ATOM 596 C C . VAL A 1 81 ? 16.951 -4.913 -37.748 1.00 89.25 81 VAL A C 1
ATOM 598 O O . VAL A 1 81 ? 17.820 -5.539 -38.352 1.00 89.25 81 VAL A O 1
ATOM 601 N N . THR A 1 82 ? 15.664 -5.231 -37.835 1.00 83.88 82 THR A N 1
ATOM 602 C CA . THR A 1 82 ? 15.182 -6.414 -38.555 1.00 83.88 82 THR A CA 1
ATOM 603 C C . THR A 1 82 ? 14.644 -6.033 -39.932 1.00 83.88 82 THR A C 1
ATOM 605 O O . THR A 1 82 ? 13.593 -5.401 -40.042 1.00 83.88 82 THR A O 1
ATOM 608 N N . ALA A 1 83 ? 15.365 -6.467 -40.973 1.00 63.69 83 ALA A N 1
ATOM 609 C CA . ALA A 1 83 ? 14.949 -6.495 -42.383 1.00 63.69 83 ALA A CA 1
ATOM 610 C C . ALA A 1 83 ? 15.465 -7.775 -43.075 1.00 63.69 83 ALA A C 1
ATOM 612 O O . ALA A 1 83 ? 16.231 -7.735 -44.033 1.00 63.69 83 ALA A O 1
ATOM 613 N N . GLY A 1 84 ? 15.121 -8.941 -42.518 1.00 54.09 84 GLY A N 1
ATOM 614 C CA . GLY A 1 84 ? 15.468 -10.256 -43.082 1.00 54.09 84 GLY A CA 1
ATOM 615 C C . GLY A 1 84 ? 16.772 -10.893 -42.576 1.00 54.09 84 GLY A C 1
ATOM 616 O O . GLY A 1 84 ? 16.944 -12.100 -42.740 1.00 54.09 84 GLY A O 1
ATOM 617 N N . ARG A 1 85 ? 17.667 -10.150 -41.902 1.00 53.75 85 ARG A N 1
ATOM 618 C CA . ARG A 1 85 ? 18.826 -10.718 -41.184 1.00 53.75 85 ARG A CA 1
ATOM 619 C C . ARG A 1 85 ? 19.063 -9.991 -39.860 1.00 53.75 85 ARG A C 1
ATOM 621 O O . ARG A 1 85 ? 19.187 -8.773 -39.839 1.00 53.75 85 ARG A O 1
ATOM 628 N N . GLU A 1 86 ? 19.118 -10.746 -38.768 1.00 62.75 86 GLU A N 1
ATOM 629 C CA . GLU A 1 86 ? 19.344 -10.228 -37.416 1.00 62.75 86 GLU A CA 1
ATOM 630 C C . GLU A 1 86 ? 20.840 -9.971 -37.204 1.00 62.75 86 GLU A C 1
ATOM 632 O O . GLU A 1 86 ? 21.624 -10.906 -37.038 1.00 62.75 86 GLU A O 1
ATOM 637 N N . THR A 1 87 ? 21.263 -8.709 -37.217 1.00 69.19 87 THR A N 1
ATOM 638 C CA . THR A 1 87 ? 22.596 -8.343 -36.721 1.00 69.19 87 THR A CA 1
ATOM 639 C C . THR A 1 87 ? 22.446 -7.366 -35.564 1.00 69.19 87 THR A C 1
ATOM 641 O O . THR A 1 87 ? 22.157 -6.190 -35.814 1.00 69.19 87 THR A O 1
ATOM 644 N N . PRO A 1 88 ? 22.614 -7.825 -34.310 1.00 87.06 88 PRO A N 1
ATOM 645 C CA . PRO A 1 88 ? 22.651 -6.930 -33.169 1.00 87.06 88 PRO A CA 1
ATOM 646 C C . PRO A 1 88 ? 23.874 -6.023 -33.270 1.00 87.06 88 PRO A C 1
ATOM 648 O O . PRO A 1 88 ? 24.919 -6.378 -33.824 1.00 87.06 88 PRO A O 1
ATOM 651 N N . SER A 1 89 ? 23.721 -4.819 -32.751 1.00 91.81 89 SER A N 1
ATOM 652 C CA . SER A 1 89 ? 24.726 -3.772 -32.807 1.00 91.81 89 SER A CA 1
ATOM 653 C C . SER A 1 89 ? 24.633 -2.911 -31.549 1.00 91.81 89 SER A C 1
ATOM 655 O O . SER A 1 89 ? 23.599 -2.919 -30.892 1.00 91.81 89 SER A O 1
ATOM 657 N N . TRP A 1 90 ? 25.698 -2.208 -31.158 1.00 95.31 90 TRP A N 1
ATOM 658 C CA . TRP A 1 90 ? 25.754 -1.545 -29.846 1.00 95.31 90 TRP A CA 1
ATOM 659 C C . TRP A 1 90 ? 26.040 -0.050 -29.946 1.00 95.31 90 TRP A C 1
ATOM 661 O O . TRP A 1 90 ? 26.896 0.381 -30.721 1.00 95.31 90 TRP A O 1
ATOM 671 N N . THR A 1 91 ? 25.346 0.752 -29.135 1.00 96.19 91 THR A N 1
ATOM 672 C CA . THR A 1 91 ? 25.576 2.201 -29.082 1.00 96.19 91 THR A CA 1
ATOM 673 C C . THR A 1 91 ? 26.954 2.550 -28.522 1.00 96.19 91 THR A C 1
ATOM 675 O O . THR A 1 91 ? 27.451 1.933 -27.577 1.00 96.19 91 THR A O 1
ATOM 678 N N . ALA A 1 92 ? 27.567 3.601 -29.070 1.00 95.38 92 ALA A N 1
ATOM 679 C CA . ALA A 1 92 ? 28.811 4.164 -28.553 1.00 95.38 92 ALA A CA 1
ATOM 680 C C . ALA A 1 92 ? 28.597 4.930 -27.228 1.00 95.38 92 ALA A C 1
ATOM 682 O O . ALA A 1 92 ? 27.474 5.102 -26.756 1.00 95.38 92 ALA A O 1
ATOM 683 N N . ALA A 1 93 ? 29.677 5.463 -26.641 1.00 93.31 93 ALA A N 1
ATOM 684 C CA . ALA A 1 93 ? 29.645 6.212 -25.375 1.00 93.31 93 ALA A CA 1
ATOM 685 C C . ALA A 1 93 ? 28.686 7.423 -25.374 1.00 93.31 93 ALA A C 1
ATOM 687 O O . ALA A 1 93 ? 28.180 7.826 -24.331 1.00 93.31 93 ALA A O 1
ATOM 688 N N . ASN A 1 94 ? 28.419 7.998 -26.547 1.00 94.00 94 ASN A N 1
ATOM 689 C CA . ASN A 1 94 ? 27.477 9.102 -26.740 1.00 94.00 94 ASN A CA 1
ATOM 690 C C . ASN A 1 94 ? 26.025 8.635 -26.973 1.00 94.00 94 ASN A C 1
ATOM 692 O O . ASN A 1 94 ? 25.196 9.446 -27.383 1.00 94.00 94 ASN A O 1
ATOM 696 N N . GLY A 1 95 ? 25.731 7.347 -26.772 1.00 93.75 95 GLY A N 1
ATOM 697 C CA . GLY A 1 95 ? 24.424 6.723 -26.983 1.00 93.75 95 GLY A CA 1
ATOM 698 C C . GLY A 1 95 ? 23.970 6.663 -28.439 1.00 93.75 95 GLY A C 1
ATOM 699 O O . GLY A 1 95 ? 22.794 6.413 -28.692 1.00 93.75 95 GLY A O 1
ATOM 700 N N . ARG A 1 96 ? 24.867 6.909 -29.402 1.00 96.00 96 ARG A N 1
ATOM 701 C CA . ARG A 1 96 ? 24.552 6.887 -30.834 1.00 96.00 96 ARG A CA 1
ATOM 702 C C . ARG A 1 96 ? 25.092 5.634 -31.502 1.00 96.00 96 ARG A C 1
ATOM 704 O O . ARG A 1 96 ? 26.158 5.132 -31.145 1.00 96.00 96 ARG A O 1
ATOM 711 N N . ILE A 1 97 ? 24.373 5.194 -32.521 1.00 94.44 97 ILE A N 1
ATOM 712 C CA . ILE A 1 97 ? 24.813 4.207 -33.498 1.00 94.44 97 ILE A CA 1
ATOM 713 C C . ILE A 1 97 ? 24.412 4.671 -34.900 1.00 94.44 97 ILE A C 1
ATOM 715 O O . ILE A 1 97 ? 23.416 5.378 -35.063 1.00 94.44 97 ILE A O 1
ATOM 719 N N . VAL A 1 98 ? 25.225 4.329 -35.899 1.00 93.19 98 VAL A N 1
ATOM 720 C CA . VAL A 1 98 ? 25.021 4.722 -37.295 1.00 93.19 98 VAL A CA 1
ATOM 721 C C . VAL A 1 98 ? 24.966 3.473 -38.165 1.00 93.19 98 VAL A C 1
ATOM 723 O O . VAL A 1 98 ? 25.865 2.637 -38.099 1.00 93.19 98 VAL A O 1
ATOM 726 N N . HIS A 1 99 ? 23.934 3.381 -38.997 1.00 89.12 99 HIS A N 1
ATOM 727 C CA . HIS A 1 99 ? 23.756 2.334 -39.998 1.00 89.12 99 HIS A CA 1
ATOM 728 C C . HIS A 1 99 ? 23.570 2.953 -41.381 1.00 89.12 99 HIS A C 1
ATOM 730 O O . HIS A 1 99 ? 22.985 4.024 -41.505 1.00 89.12 99 HIS A O 1
ATOM 736 N N . ALA A 1 100 ? 24.022 2.261 -42.422 1.00 87.62 100 ALA A N 1
ATOM 737 C CA . ALA A 1 100 ? 23.594 2.531 -43.790 1.00 87.62 100 ALA A CA 1
ATOM 738 C C . ALA A 1 100 ? 22.466 1.547 -44.117 1.00 87.62 100 ALA A C 1
ATOM 740 O O . ALA A 1 100 ? 22.737 0.383 -44.417 1.00 87.62 100 ALA A O 1
ATOM 741 N N . LEU A 1 101 ? 21.219 1.993 -43.969 1.00 85.88 101 LEU A N 1
ATOM 742 C CA . LEU A 1 101 ? 20.030 1.166 -44.182 1.00 85.88 101 LEU A CA 1
ATOM 743 C C . LEU A 1 101 ? 19.372 1.559 -45.506 1.00 85.88 101 LEU A C 1
ATOM 745 O O . LEU A 1 101 ? 19.235 2.760 -45.746 1.00 85.88 101 LEU A O 1
ATOM 749 N N . PRO A 1 102 ? 18.949 0.593 -46.339 1.00 85.31 102 PRO A N 1
ATOM 750 C CA . PRO A 1 102 ? 18.023 0.870 -47.432 1.00 85.31 102 PRO A CA 1
ATOM 751 C C . PRO A 1 102 ? 16.790 1.633 -46.942 1.00 85.31 102 PRO A C 1
ATOM 753 O O . PRO A 1 102 ? 16.370 1.478 -45.789 1.00 85.31 102 PRO A O 1
ATOM 756 N N . TRP A 1 103 ? 16.187 2.443 -47.795 1.00 85.12 103 TRP A N 1
ATOM 757 C CA . TRP A 1 103 ? 14.887 3.033 -47.497 1.00 85.12 103 TRP A CA 1
ATOM 758 C C . TRP A 1 103 ? 13.835 1.939 -47.274 1.00 85.12 103 TRP A C 1
ATOM 760 O O . TRP A 1 103 ? 13.936 0.837 -47.814 1.00 85.12 103 TRP A O 1
ATOM 770 N N . GLY A 1 104 ? 12.846 2.213 -46.421 1.00 85.56 104 GLY A N 1
ATOM 771 C CA . GLY A 1 104 ? 11.778 1.254 -46.132 1.00 85.56 104 GLY A CA 1
ATOM 772 C C . GLY A 1 104 ? 11.475 1.044 -44.652 1.00 85.56 104 GLY A C 1
ATOM 773 O O . GLY A 1 104 ? 11.900 1.802 -43.777 1.00 85.56 104 GLY A O 1
ATOM 774 N N . ALA A 1 105 ? 10.672 0.016 -44.382 1.00 87.50 105 ALA A N 1
ATOM 775 C CA . ALA A 1 105 ? 10.153 -0.290 -43.056 1.00 87.50 105 ALA A CA 1
ATOM 776 C C . ALA A 1 105 ? 11.037 -1.305 -42.321 1.00 87.50 105 ALA A C 1
ATOM 778 O O . ALA A 1 105 ? 11.358 -2.370 -42.844 1.00 87.50 105 ALA A O 1
ATOM 779 N N . TYR A 1 106 ? 11.349 -1.003 -41.066 1.00 89.06 106 TYR A N 1
ATOM 780 C CA . TYR A 1 106 ? 12.160 -1.831 -40.182 1.00 89.06 106 TYR A CA 1
ATOM 781 C C . TYR A 1 106 ? 11.445 -2.050 -38.853 1.00 89.06 106 TYR A C 1
ATOM 783 O O . TYR A 1 106 ? 10.729 -1.173 -38.363 1.00 89.06 106 TYR A O 1
ATOM 791 N N . GLN A 1 107 ? 11.687 -3.205 -38.236 1.00 90.50 107 GLN A N 1
ATOM 792 C CA . GLN A 1 107 ? 11.430 -3.393 -36.809 1.00 90.50 107 GLN A CA 1
ATOM 793 C C . GLN A 1 107 ? 12.721 -3.179 -36.038 1.00 90.50 107 GLN A C 1
ATOM 795 O O . GLN A 1 107 ? 13.785 -3.635 -36.457 1.00 90.50 107 GLN A O 1
ATOM 800 N N . LEU A 1 108 ? 12.620 -2.459 -34.930 1.00 92.44 108 LEU A N 1
ATOM 801 C CA . LEU A 1 108 ? 13.751 -2.115 -34.098 1.00 92.44 108 LEU A CA 1
ATOM 802 C C . LEU A 1 108 ? 13.539 -2.653 -32.691 1.00 92.44 108 LEU A C 1
ATOM 804 O O . LEU A 1 108 ? 12.629 -2.201 -31.997 1.00 92.44 108 LEU A O 1
ATOM 808 N N . ASP A 1 109 ? 14.416 -3.556 -32.269 1.00 93.69 109 ASP A N 1
ATOM 809 C CA . ASP A 1 109 ? 14.471 -4.076 -30.908 1.00 93.69 109 ASP A CA 1
ATOM 810 C C . ASP A 1 109 ? 15.659 -3.459 -30.176 1.00 93.69 109 ASP A C 1
ATOM 812 O O . ASP A 1 109 ? 16.810 -3.589 -30.600 1.00 93.69 109 ASP A O 1
ATOM 816 N N . VAL A 1 110 ? 15.382 -2.777 -29.069 1.00 95.00 110 VAL A N 1
ATOM 817 C CA . VAL A 1 110 ? 16.392 -2.095 -28.261 1.00 95.00 110 VAL A CA 1
ATOM 818 C C . VAL A 1 110 ? 16.416 -2.685 -26.855 1.00 95.00 110 VAL A C 1
ATOM 820 O O . VAL A 1 110 ? 15.390 -2.744 -26.168 1.00 95.00 110 VAL A O 1
ATOM 823 N N . ARG A 1 111 ? 17.605 -3.091 -26.405 1.00 95.06 111 ARG A N 1
ATOM 824 C CA . ARG A 1 111 ? 17.866 -3.606 -25.056 1.00 95.06 111 ARG A CA 1
ATOM 825 C C . ARG A 1 111 ? 19.044 -2.873 -24.432 1.00 95.06 111 ARG A C 1
ATOM 827 O O . ARG A 1 111 ? 20.026 -2.563 -25.094 1.00 95.06 111 ARG A O 1
ATOM 834 N N . ALA A 1 112 ? 18.957 -2.600 -23.139 1.00 94.12 112 ALA A N 1
ATOM 835 C CA . ALA A 1 112 ? 20.065 -2.047 -22.375 1.00 94.12 112 ALA A CA 1
ATOM 836 C C . ALA A 1 112 ? 19.972 -2.516 -20.923 1.00 94.12 112 ALA A C 1
ATOM 838 O O . ALA A 1 112 ? 18.873 -2.632 -20.373 1.00 94.12 112 ALA A O 1
ATOM 839 N N . ASP A 1 113 ? 21.122 -2.746 -20.295 1.00 88.50 113 ASP A N 1
ATOM 840 C CA . ASP A 1 113 ? 21.183 -3.175 -18.902 1.00 88.50 113 ASP A CA 1
ATOM 841 C C . ASP A 1 113 ? 20.536 -2.141 -17.974 1.00 88.50 113 ASP A C 1
ATOM 843 O O . ASP A 1 113 ? 20.869 -0.955 -17.989 1.00 88.50 113 ASP A O 1
ATOM 847 N N . GLY A 1 114 ? 19.598 -2.601 -17.145 1.00 85.69 114 GLY A N 1
ATOM 848 C CA . GLY A 1 114 ? 18.853 -1.741 -16.226 1.00 85.69 114 GLY A CA 1
ATOM 849 C C . GLY A 1 114 ? 17.695 -0.966 -16.863 1.00 85.69 114 GLY A C 1
ATOM 850 O O . GLY A 1 114 ? 17.129 -0.103 -16.194 1.00 85.69 114 GLY A O 1
ATOM 851 N N . TYR A 1 115 ? 17.305 -1.278 -18.104 1.00 91.06 115 TYR A N 1
ATOM 852 C CA . TYR A 1 115 ? 16.163 -0.676 -18.800 1.00 91.06 115 TYR A CA 1
ATOM 853 C C . TYR A 1 115 ? 15.141 -1.727 -19.243 1.00 91.06 115 TYR A C 1
ATOM 855 O O . TYR A 1 115 ? 15.457 -2.901 -19.418 1.00 91.06 115 TYR A O 1
ATOM 863 N N . THR A 1 116 ? 13.890 -1.299 -19.418 1.00 89.44 116 THR A N 1
ATOM 864 C CA . THR A 1 116 ? 12.840 -2.143 -20.002 1.00 89.44 116 THR A CA 1
ATOM 865 C C . THR A 1 116 ? 13.075 -2.248 -21.515 1.00 89.44 116 THR A C 1
ATOM 867 O O . THR A 1 116 ? 13.190 -1.195 -22.150 1.00 89.44 116 THR A O 1
ATOM 870 N N . PRO A 1 117 ? 13.148 -3.460 -22.105 1.00 92.56 117 PRO A N 1
ATOM 871 C CA . PRO A 1 117 ? 13.273 -3.631 -23.552 1.00 92.56 117 PRO A CA 1
ATOM 872 C C . PRO A 1 117 ? 12.149 -2.930 -24.316 1.00 92.56 117 PRO A C 1
ATOM 874 O O . PRO A 1 117 ? 11.009 -2.890 -23.848 1.00 92.56 117 PRO A O 1
ATOM 877 N N . MET A 1 118 ? 12.463 -2.411 -25.499 1.00 94.25 118 MET A N 1
ATOM 878 C CA . MET A 1 118 ? 11.500 -1.727 -26.360 1.00 94.25 118 MET A CA 1
ATOM 879 C C . MET A 1 118 ? 11.585 -2.262 -27.788 1.00 94.25 118 MET A C 1
ATOM 881 O O . MET A 1 118 ? 12.680 -2.392 -28.328 1.00 94.25 118 MET A O 1
ATOM 885 N N . SER A 1 119 ? 10.422 -2.491 -28.397 1.00 94.00 119 SER A N 1
ATOM 886 C CA . SER A 1 119 ? 10.281 -2.846 -29.811 1.00 94.00 119 SER A CA 1
ATOM 887 C C . SER A 1 119 ? 9.414 -1.797 -30.504 1.00 94.00 119 SER A C 1
ATOM 889 O O . SER A 1 119 ? 8.350 -1.442 -29.989 1.00 94.00 119 SER A O 1
ATOM 891 N N . LEU A 1 120 ? 9.859 -1.265 -31.643 1.00 94.62 120 LEU A N 1
ATOM 892 C CA . LEU A 1 120 ? 9.112 -0.253 -32.394 1.00 94.62 120 LEU A CA 1
ATOM 893 C C . LEU A 1 120 ? 9.343 -0.351 -33.903 1.00 94.62 120 LEU A C 1
ATOM 895 O O . LEU A 1 120 ? 10.424 -0.714 -34.359 1.00 94.62 120 LEU A O 1
ATOM 899 N N . GLY A 1 121 ? 8.330 0.042 -34.675 1.00 91.81 121 GLY A N 1
ATOM 900 C CA . GLY A 1 121 ? 8.451 0.209 -36.121 1.00 91.81 121 GLY A CA 1
ATOM 901 C C . GLY A 1 121 ? 9.166 1.513 -36.481 1.00 91.81 121 GLY A C 1
ATOM 902 O O . GLY A 1 121 ? 8.883 2.568 -35.907 1.00 91.81 121 GLY A O 1
ATOM 903 N N . MET A 1 122 ? 10.077 1.444 -37.445 1.00 90.88 122 MET A N 1
ATOM 904 C CA . MET A 1 122 ? 10.830 2.577 -37.976 1.00 90.88 122 MET A CA 1
ATOM 905 C C . MET A 1 122 ? 10.692 2.614 -39.498 1.00 90.88 122 MET A C 1
ATOM 907 O O . MET A 1 122 ? 10.978 1.625 -40.162 1.00 90.88 122 MET A O 1
ATOM 911 N N . GLN A 1 123 ? 10.289 3.761 -40.045 1.00 89.75 123 GLN A N 1
ATOM 912 C CA . GLN A 1 123 ? 10.298 4.012 -41.485 1.00 89.75 123 GLN A CA 1
ATOM 913 C C . GLN A 1 123 ? 11.525 4.861 -41.821 1.00 89.75 123 GLN A C 1
ATOM 915 O O . GLN A 1 123 ? 11.633 5.992 -41.343 1.00 89.75 123 GLN A O 1
ATOM 920 N N . VAL A 1 124 ? 12.443 4.316 -42.615 1.00 87.62 124 VAL A N 1
ATOM 921 C CA . VAL A 1 124 ? 13.587 5.050 -43.163 1.00 87.62 124 VAL A CA 1
ATOM 922 C C . VAL A 1 124 ? 13.113 5.752 -44.444 1.00 87.62 124 VAL A C 1
ATOM 924 O O . VAL A 1 124 ? 12.709 5.051 -45.376 1.00 87.62 124 VAL A O 1
ATOM 927 N N . PRO A 1 125 ? 13.087 7.100 -44.482 1.00 84.81 125 PRO A N 1
ATOM 928 C CA . PRO A 1 125 ? 12.625 7.862 -45.640 1.00 84.81 125 PRO A CA 1
ATOM 929 C C . PRO A 1 125 ? 13.656 7.838 -46.770 1.00 84.81 125 PRO A C 1
ATOM 931 O O . PRO A 1 125 ? 14.831 7.567 -46.519 1.00 84.81 125 PRO A O 1
ATOM 934 N N . GLU A 1 126 ? 13.215 8.197 -47.975 1.00 83.75 126 GLU A N 1
ATOM 935 C CA . GLU A 1 126 ? 14.037 8.341 -49.185 1.00 83.75 126 GLU A CA 1
ATOM 936 C C . GLU A 1 126 ? 14.932 9.594 -49.132 1.00 83.75 126 GLU A C 1
ATOM 938 O O . GLU A 1 126 ? 14.841 10.516 -49.936 1.00 83.75 126 GLU A O 1
ATOM 943 N N . GLU A 1 127 ? 15.779 9.665 -48.107 1.00 81.25 127 GLU A N 1
ATOM 944 C CA . GLU A 1 127 ? 16.698 10.768 -47.848 1.00 81.25 127 GLU A CA 1
ATOM 945 C C . GLU A 1 127 ? 18.116 10.239 -47.604 1.00 81.25 127 GLU A C 1
ATOM 947 O O . GLU A 1 127 ? 18.322 9.115 -47.142 1.00 81.25 127 GLU A O 1
ATOM 952 N N . ALA A 1 128 ? 19.124 11.081 -47.853 1.00 77.69 128 ALA A N 1
ATOM 953 C CA . ALA A 1 128 ? 20.526 10.720 -47.627 1.00 77.69 128 ALA A CA 1
ATOM 954 C C . ALA A 1 128 ? 20.861 10.497 -46.137 1.00 77.69 128 ALA A C 1
ATOM 956 O O . ALA A 1 128 ? 21.780 9.744 -45.802 1.00 77.69 128 ALA A O 1
ATOM 957 N N . SER A 1 129 ? 20.132 11.144 -45.221 1.00 86.81 129 SER A N 1
ATOM 958 C CA . SER A 1 129 ? 20.358 11.028 -43.779 1.00 86.81 129 SER A CA 1
ATOM 959 C C . SER A 1 129 ? 19.052 11.003 -43.001 1.00 86.81 129 SER A C 1
ATOM 961 O O . SER A 1 129 ? 18.219 11.883 -43.176 1.00 86.81 129 SER A O 1
ATOM 963 N N . TYR A 1 130 ? 18.930 10.067 -42.064 1.00 90.69 130 TYR A N 1
ATOM 964 C CA . TYR A 1 130 ? 17.781 9.954 -41.171 1.00 90.69 130 TYR A CA 1
ATOM 965 C C . TYR A 1 130 ? 18.253 9.884 -39.720 1.00 90.69 130 TYR A C 1
ATOM 967 O O . TYR A 1 130 ? 19.278 9.272 -39.413 1.00 90.69 130 TYR A O 1
ATOM 975 N N . SER A 1 131 ? 17.522 10.507 -38.794 1.00 93.25 131 SER A N 1
ATOM 976 C CA . SER A 1 131 ? 17.849 10.425 -37.370 1.00 93.25 131 SER A CA 1
ATOM 977 C C . SER A 1 131 ? 16.634 10.073 -36.526 1.00 93.25 131 SER A C 1
ATOM 979 O O . SER A 1 131 ? 15.565 10.668 -36.663 1.00 93.25 131 SER A O 1
ATOM 981 N N . ARG A 1 132 ? 16.812 9.108 -35.622 1.00 94.69 132 ARG A N 1
ATOM 982 C CA . ARG A 1 132 ? 15.778 8.650 -34.695 1.00 94.69 132 ARG A CA 1
ATOM 983 C C . ARG A 1 132 ? 16.298 8.686 -33.267 1.00 94.69 132 ARG A C 1
ATOM 985 O O . ARG A 1 132 ? 17.362 8.149 -32.966 1.00 94.69 132 ARG A O 1
ATOM 992 N N . ARG A 1 133 ? 15.525 9.298 -32.372 1.00 96.38 133 ARG A N 1
ATOM 993 C CA . ARG A 1 133 ? 15.767 9.275 -30.925 1.00 96.38 133 ARG A CA 1
ATOM 994 C C . ARG A 1 133 ? 14.810 8.288 -30.264 1.00 96.38 133 ARG A C 1
ATOM 996 O O . ARG A 1 133 ? 13.630 8.266 -30.607 1.00 96.38 133 ARG A O 1
ATOM 1003 N N . ILE A 1 134 ? 15.326 7.480 -29.346 1.00 96.25 134 ILE A N 1
ATOM 1004 C CA . ILE A 1 134 ? 14.584 6.445 -28.623 1.00 96.25 134 ILE A CA 1
ATOM 1005 C C . ILE A 1 134 ? 14.850 6.625 -27.140 1.00 96.25 134 ILE A C 1
ATOM 1007 O O . ILE A 1 134 ? 15.998 6.763 -26.716 1.00 96.25 134 ILE A O 1
ATOM 1011 N N . GLU A 1 135 ? 13.776 6.620 -26.364 1.00 96.62 135 GLU A N 1
ATOM 1012 C CA . GLU A 1 135 ? 13.819 6.833 -24.927 1.00 96.62 135 GLU A CA 1
ATOM 1013 C C . GLU A 1 135 ? 13.498 5.523 -24.214 1.00 96.62 135 GLU A C 1
ATOM 1015 O O . GLU A 1 135 ? 12.370 5.030 -24.273 1.00 96.62 135 GLU A O 1
ATOM 1020 N N . LEU A 1 136 ? 14.492 4.943 -23.544 1.00 94.88 136 LEU A N 1
ATOM 1021 C CA . LEU A 1 136 ? 14.284 3.747 -22.740 1.00 94.88 136 LEU A CA 1
ATOM 1022 C C . LEU A 1 136 ? 13.870 4.126 -21.323 1.00 94.88 136 LEU A C 1
ATOM 1024 O O . LEU A 1 136 ? 14.435 5.024 -20.696 1.00 94.88 136 LEU A O 1
ATOM 1028 N N . THR A 1 137 ? 12.896 3.391 -20.792 1.00 91.88 137 THR A N 1
ATOM 1029 C CA . THR A 1 137 ? 12.457 3.549 -19.404 1.00 91.88 137 THR A CA 1
ATOM 1030 C C . THR A 1 137 ? 13.317 2.667 -18.497 1.00 91.88 137 THR A C 1
ATOM 1032 O O . THR A 1 137 ? 13.370 1.455 -18.737 1.00 91.88 137 THR A O 1
ATOM 1035 N N . PRO A 1 138 ? 13.973 3.219 -17.453 1.00 87.19 138 PRO A N 1
ATOM 1036 C CA . PRO A 1 138 ? 14.709 2.420 -16.478 1.00 87.19 138 PRO A CA 1
ATOM 1037 C C . PRO A 1 138 ? 13.832 1.302 -15.919 1.00 87.19 138 PRO A C 1
ATOM 1039 O O . PRO A 1 138 ? 12.700 1.549 -15.495 1.00 87.19 138 PRO A O 1
ATOM 1042 N N . ALA A 1 139 ? 14.349 0.077 -15.918 1.00 83.06 139 ALA A N 1
ATOM 1043 C CA . ALA A 1 139 ? 13.688 -1.043 -15.277 1.00 83.06 139 ALA A CA 1
ATOM 1044 C C . ALA A 1 139 ? 13.518 -0.716 -13.790 1.00 83.06 139 ALA A C 1
ATOM 1046 O O . ALA A 1 139 ? 14.395 -0.106 -13.166 1.00 83.06 139 ALA A O 1
ATOM 1047 N N . ALA A 1 140 ? 12.382 -1.110 -13.211 1.00 78.56 140 ALA A N 1
ATOM 1048 C CA . ALA A 1 140 ? 12.188 -0.972 -11.777 1.00 78.56 140 ALA A CA 1
ATOM 1049 C C . ALA A 1 140 ? 13.333 -1.710 -11.072 1.00 78.56 140 ALA A C 1
ATOM 1051 O O . ALA A 1 140 ? 13.491 -2.919 -11.234 1.00 78.56 140 ALA A O 1
ATOM 1052 N N . ALA A 1 141 ? 14.158 -0.978 -10.321 1.00 83.44 141 ALA A N 1
ATOM 1053 C CA . ALA A 1 141 ? 15.169 -1.603 -9.482 1.00 83.44 141 ALA A CA 1
ATOM 1054 C C . ALA A 1 141 ? 14.449 -2.580 -8.549 1.00 83.44 141 ALA A C 1
ATOM 1056 O O . ALA A 1 141 ? 13.462 -2.192 -7.936 1.00 83.44 141 ALA A O 1
ATOM 1057 N N . MET A 1 142 ? 14.896 -3.829 -8.467 1.00 87.69 142 MET A N 1
ATOM 1058 C CA . MET A 1 142 ? 14.247 -4.854 -7.648 1.00 87.69 142 MET A CA 1
ATOM 1059 C C . MET A 1 142 ? 15.101 -5.139 -6.418 1.00 87.69 142 MET A C 1
ATOM 1061 O O . MET A 1 142 ? 16.321 -5.188 -6.526 1.00 87.69 142 MET A O 1
ATOM 1065 N N . GLY A 1 143 ? 14.472 -5.395 -5.279 1.00 92.56 143 GLY A N 1
ATOM 1066 C CA . GLY A 1 143 ? 15.095 -6.026 -4.116 1.00 92.56 143 GLY A CA 1
ATOM 1067 C C . GLY A 1 143 ? 14.321 -7.274 -3.703 1.00 92.56 143 GLY A C 1
ATOM 1068 O O . GLY A 1 143 ? 13.336 -7.649 -4.349 1.00 92.56 143 GLY A O 1
ATOM 1069 N N . ALA A 1 144 ? 14.768 -7.925 -2.637 1.00 94.00 144 ALA A N 1
ATOM 1070 C CA . ALA A 1 144 ? 14.080 -9.037 -2.000 1.00 94.00 144 ALA A CA 1
ATOM 1071 C C . ALA A 1 144 ? 13.667 -8.662 -0.574 1.00 94.00 144 ALA A C 1
ATOM 1073 O O . ALA A 1 144 ? 14.337 -7.887 0.108 1.00 94.00 144 ALA A O 1
ATOM 1074 N N . ILE A 1 145 ? 12.557 -9.232 -0.127 1.00 96.00 145 ILE A N 1
ATOM 1075 C CA . ILE A 1 145 ? 12.131 -9.201 1.266 1.00 96.00 145 ILE A CA 1
ATOM 1076 C C . ILE A 1 145 ? 11.924 -10.637 1.732 1.00 96.00 145 ILE A C 1
ATOM 1078 O O . ILE A 1 145 ? 11.345 -11.450 1.006 1.00 96.00 145 ILE A O 1
ATOM 1082 N N . GLU A 1 146 ? 12.423 -10.932 2.924 1.00 96.50 146 GLU A N 1
ATOM 1083 C CA . GLU A 1 146 ? 12.243 -12.201 3.615 1.00 96.50 146 GLU A CA 1
ATOM 1084 C C . GLU A 1 146 ? 11.415 -11.933 4.868 1.00 96.50 146 GLU A C 1
ATOM 1086 O O . GLU A 1 146 ? 11.871 -11.265 5.791 1.00 96.50 146 GLU A O 1
ATOM 1091 N N . ILE A 1 147 ? 10.165 -12.381 4.862 1.00 96.88 147 ILE A N 1
ATOM 1092 C CA . ILE A 1 147 ? 9.208 -12.149 5.938 1.00 96.88 147 ILE A CA 1
ATOM 1093 C C . ILE A 1 147 ? 9.099 -13.426 6.757 1.00 96.88 147 ILE A C 1
ATOM 1095 O O . ILE A 1 147 ? 8.737 -14.467 6.213 1.00 96.88 147 ILE A O 1
ATOM 1099 N N . THR A 1 148 ? 9.343 -13.317 8.058 1.00 97.06 148 THR A N 1
ATOM 1100 C CA . THR A 1 148 ? 9.144 -14.399 9.022 1.00 97.06 148 THR A CA 1
ATOM 1101 C C . THR A 1 148 ? 7.989 -14.032 9.940 1.00 97.06 148 THR A C 1
ATOM 1103 O O . THR A 1 148 ? 8.056 -13.019 10.634 1.00 97.06 148 THR A O 1
ATOM 1106 N N . VAL A 1 149 ? 6.931 -14.837 9.951 1.00 96.81 149 VAL A N 1
ATOM 1107 C CA . VAL A 1 149 ? 5.721 -14.634 10.748 1.00 96.81 149 VAL A CA 1
ATOM 1108 C C . VAL A 1 149 ? 5.640 -15.690 11.843 1.00 96.81 149 VAL A C 1
ATOM 1110 O O . VAL A 1 149 ? 5.582 -16.888 11.563 1.00 96.81 149 VAL A O 1
ATOM 1113 N N . THR A 1 150 ? 5.608 -15.239 13.094 1.00 96.00 150 THR A N 1
ATOM 1114 C CA . THR A 1 150 ? 5.486 -16.101 14.273 1.00 96.00 150 THR A CA 1
ATOM 1115 C C . THR A 1 150 ? 4.389 -15.617 15.211 1.00 96.00 150 THR A C 1
ATOM 1117 O O . THR A 1 150 ? 3.915 -14.489 15.094 1.00 96.00 150 THR A O 1
ATOM 1120 N N . ASP A 1 151 ? 4.007 -16.436 16.185 1.00 93.88 151 ASP A N 1
ATOM 1121 C CA . ASP A 1 151 ? 3.265 -15.966 17.356 1.00 93.88 151 ASP A CA 1
ATOM 1122 C C . ASP A 1 151 ? 4.193 -15.352 18.426 1.00 93.88 151 ASP A C 1
ATOM 1124 O O . ASP A 1 151 ? 5.389 -15.122 18.186 1.00 93.88 151 ASP A O 1
ATOM 1128 N N . ALA A 1 152 ? 3.632 -15.039 19.599 1.00 89.50 152 ALA A N 1
ATOM 1129 C CA . ALA A 1 152 ? 4.354 -14.510 20.758 1.00 89.50 152 ALA A CA 1
ATOM 1130 C C . ALA A 1 152 ? 5.333 -15.525 21.380 1.00 89.50 152 ALA A C 1
ATOM 1132 O O . ALA A 1 152 ? 6.313 -15.125 22.006 1.00 89.50 152 ALA A O 1
ATOM 1133 N N . GLU A 1 153 ? 5.110 -16.826 21.170 1.00 90.94 153 GLU A N 1
ATOM 1134 C CA . GLU A 1 153 ? 5.997 -17.904 21.618 1.00 90.94 153 GLU A CA 1
ATOM 1135 C C . GLU A 1 153 ? 7.076 -18.257 20.577 1.00 90.94 153 GLU A C 1
ATOM 1137 O O . GLU A 1 153 ? 7.917 -19.122 20.824 1.00 90.94 153 GLU A O 1
ATOM 1142 N N . GLY A 1 154 ? 7.076 -17.589 19.417 1.00 91.75 154 GLY A N 1
ATOM 1143 C CA . GLY A 1 154 ? 8.035 -17.807 18.334 1.00 91.75 154 GLY A CA 1
ATOM 1144 C C . GLY A 1 154 ? 7.695 -18.985 17.416 1.00 91.75 154 GLY A C 1
ATOM 1145 O O . GLY A 1 154 ? 8.529 -19.373 16.599 1.00 91.75 154 GLY A O 1
ATOM 1146 N N . ARG A 1 155 ? 6.491 -19.564 17.517 1.00 93.81 155 ARG A N 1
ATOM 1147 C CA . ARG A 1 155 ? 6.043 -20.635 16.614 1.00 93.81 155 ARG A CA 1
ATOM 1148 C C . ARG A 1 155 ? 5.633 -20.032 15.265 1.00 93.81 155 ARG A C 1
ATOM 1150 O O . ARG A 1 155 ? 4.988 -18.984 15.266 1.00 93.81 155 ARG A O 1
ATOM 1157 N N . PRO A 1 156 ? 5.983 -20.656 14.128 1.00 95.69 156 PRO A N 1
ATOM 1158 C CA . PRO A 1 156 ? 5.644 -20.133 12.807 1.00 95.69 156 PRO A CA 1
ATOM 1159 C C . PRO A 1 156 ? 4.134 -20.154 12.554 1.00 95.69 156 PRO A C 1
ATOM 1161 O O . PRO A 1 156 ? 3.433 -21.056 13.017 1.00 95.69 156 PRO A O 1
ATOM 1164 N N . LEU A 1 157 ? 3.640 -19.169 11.801 1.00 94.44 157 LEU A N 1
ATOM 1165 C CA . LEU A 1 157 ? 2.222 -19.031 11.469 1.00 94.44 157 LEU A CA 1
ATOM 1166 C C . LEU A 1 157 ? 1.995 -18.918 9.962 1.00 94.44 157 LEU A C 1
ATOM 1168 O O . LEU A 1 157 ? 2.617 -18.093 9.293 1.00 94.44 157 LEU A O 1
ATOM 1172 N N . ALA A 1 158 ? 1.006 -19.661 9.460 1.00 94.62 158 ALA A N 1
ATOM 1173 C CA . ALA A 1 158 ? 0.403 -19.359 8.167 1.00 94.62 158 ALA A CA 1
ATOM 1174 C C . ALA A 1 158 ? -0.350 -18.026 8.265 1.00 94.62 158 ALA A C 1
ATOM 1176 O O . ALA A 1 158 ? -1.174 -17.826 9.161 1.00 94.62 158 ALA A O 1
ATOM 1177 N N . ALA A 1 159 ? -0.065 -17.113 7.344 1.00 94.38 159 ALA A N 1
ATOM 1178 C CA . ALA A 1 159 ? -0.562 -15.748 7.406 1.00 94.38 159 ALA A CA 1
ATOM 1179 C C . ALA A 1 159 ? -0.783 -15.176 6.009 1.00 94.38 159 ALA A C 1
ATOM 1181 O O . ALA A 1 159 ? -0.151 -15.576 5.039 1.00 94.38 159 ALA A O 1
ATOM 1182 N N . THR A 1 160 ? -1.639 -14.173 5.920 1.00 92.94 160 THR A N 1
ATOM 1183 C CA . THR A 1 160 ? -1.792 -13.347 4.731 1.00 92.94 160 THR A CA 1
ATOM 1184 C C . THR A 1 160 ? -0.978 -12.069 4.899 1.00 92.94 160 THR A C 1
ATOM 1186 O O . THR A 1 160 ? -1.097 -11.374 5.909 1.00 92.94 160 THR A O 1
ATOM 1189 N N . VAL A 1 161 ? -0.198 -11.721 3.878 1.00 94.00 161 VAL A N 1
ATOM 1190 C CA . VAL A 1 161 ? 0.601 -10.495 3.809 1.00 94.00 161 VAL A CA 1
ATOM 1191 C C . VAL A 1 161 ? 0.056 -9.610 2.690 1.00 94.00 161 VAL A C 1
ATOM 1193 O O . VAL A 1 161 ? 0.136 -9.958 1.516 1.00 94.00 161 VAL A O 1
ATOM 1196 N N . ASN A 1 162 ? -0.475 -8.439 3.033 1.00 90.69 162 ASN A N 1
ATOM 1197 C CA . ASN A 1 162 ? -0.846 -7.408 2.067 1.00 90.69 162 ASN A CA 1
ATOM 1198 C C . ASN A 1 162 ? 0.238 -6.328 2.038 1.00 90.69 162 ASN A C 1
ATOM 1200 O O . ASN A 1 162 ? 0.571 -5.735 3.061 1.00 90.69 162 ASN A O 1
ATOM 1204 N N . LEU A 1 163 ? 0.788 -6.070 0.857 1.00 90.75 163 LEU A N 1
ATOM 1205 C CA . LEU A 1 163 ? 1.856 -5.105 0.618 1.00 90.75 163 LEU A CA 1
ATOM 1206 C C . LEU A 1 163 ? 1.303 -3.947 -0.199 1.00 90.75 163 LEU A C 1
ATOM 1208 O O . LEU A 1 163 ? 0.813 -4.164 -1.301 1.00 90.75 163 LEU A O 1
ATOM 1212 N N . ARG A 1 164 ? 1.417 -2.716 0.287 1.00 88.62 164 ARG A N 1
ATOM 1213 C CA . ARG A 1 164 ? 1.064 -1.518 -0.484 1.00 88.62 164 ARG A CA 1
ATOM 1214 C C . ARG A 1 164 ? 2.293 -0.638 -0.626 1.00 88.62 164 ARG A C 1
ATOM 1216 O O . ARG A 1 164 ? 2.907 -0.284 0.375 1.00 88.62 164 ARG A O 1
ATOM 1223 N N . ARG A 1 165 ? 2.664 -0.301 -1.858 1.00 89.69 165 ARG A N 1
ATOM 1224 C CA . ARG A 1 165 ? 3.760 0.639 -2.115 1.00 89.69 165 ARG A CA 1
ATOM 1225 C C . ARG A 1 165 ? 3.263 2.057 -1.856 1.00 89.69 165 ARG A C 1
ATOM 1227 O O . ARG A 1 165 ? 2.134 2.356 -2.213 1.00 89.69 165 ARG A O 1
ATOM 1234 N N . ASP A 1 166 ? 4.075 2.930 -1.270 1.00 82.25 166 ASP A N 1
ATOM 1235 C CA . ASP A 1 166 ? 3.603 4.282 -0.918 1.00 82.25 166 ASP A CA 1
ATOM 1236 C C . ASP A 1 166 ? 3.220 5.139 -2.139 1.00 82.25 166 ASP A C 1
ATOM 1238 O O . ASP A 1 166 ? 2.399 6.045 -2.024 1.00 82.25 166 ASP A O 1
ATOM 1242 N N . ASP A 1 167 ? 3.786 4.844 -3.314 1.00 79.62 167 ASP A N 1
ATOM 1243 C CA . ASP A 1 167 ? 3.475 5.510 -4.584 1.00 79.62 167 ASP A CA 1
ATOM 1244 C C . ASP A 1 167 ? 2.378 4.800 -5.403 1.00 79.62 167 ASP A C 1
ATOM 1246 O O . ASP A 1 167 ? 2.130 5.175 -6.549 1.00 79.62 167 ASP A O 1
ATOM 1250 N N . SER A 1 168 ? 1.713 3.785 -4.833 1.00 76.94 168 SER A N 1
ATOM 1251 C CA . SER A 1 168 ? 0.651 3.016 -5.488 1.00 76.94 168 SER A CA 1
ATOM 1252 C C . SER A 1 168 ? -0.541 2.775 -4.562 1.00 76.94 168 SER A C 1
ATOM 1254 O O . SER A 1 168 ? -0.414 2.540 -3.363 1.00 76.94 168 SER A O 1
ATOM 1256 N N . THR A 1 169 ? -1.742 2.784 -5.132 1.00 68.56 169 THR A N 1
ATOM 1257 C CA . THR A 1 169 ? -2.979 2.477 -4.404 1.00 68.56 169 THR A CA 1
ATOM 1258 C C . THR A 1 169 ? -3.346 0.996 -4.445 1.00 68.56 169 THR A C 1
ATOM 1260 O O . THR A 1 169 ? -4.223 0.578 -3.690 1.00 68.56 169 THR A O 1
ATOM 1263 N N . GLU A 1 170 ? -2.679 0.193 -5.277 1.00 75.31 170 GLU A N 1
ATOM 1264 C CA . GLU A 1 170 ? -2.986 -1.226 -5.448 1.00 75.31 170 GLU A CA 1
ATOM 1265 C C . GLU A 1 170 ? -2.216 -2.089 -4.434 1.00 75.31 170 GLU A C 1
ATOM 1267 O O . GLU A 1 170 ? -0.982 -2.155 -4.487 1.00 75.31 170 GLU A O 1
ATOM 1272 N N . PRO A 1 171 ? -2.909 -2.766 -3.498 1.00 79.06 171 PRO A N 1
ATOM 1273 C CA . PRO A 1 171 ? -2.262 -3.703 -2.599 1.00 79.06 171 PRO A CA 1
ATOM 1274 C C . PRO A 1 171 ? -1.942 -5.016 -3.326 1.00 79.06 171 PRO A C 1
ATOM 1276 O O . PRO A 1 171 ? -2.756 -5.570 -4.064 1.00 79.06 171 PRO A O 1
ATOM 1279 N N . ARG A 1 172 ? -0.764 -5.567 -3.050 1.00 88.88 172 ARG A N 1
ATOM 1280 C CA . ARG A 1 172 ? -0.346 -6.907 -3.452 1.00 88.88 172 ARG A CA 1
ATOM 1281 C C . ARG A 1 172 ? -0.572 -7.873 -2.293 1.00 88.88 172 ARG A C 1
ATOM 1283 O O . ARG A 1 172 ? 0.114 -7.784 -1.278 1.00 88.88 172 ARG A O 1
ATOM 1290 N N . LYS A 1 173 ? -1.510 -8.806 -2.457 1.00 91.19 173 LYS A N 1
ATOM 1291 C CA . LYS A 1 173 ? -1.778 -9.882 -1.494 1.00 91.19 173 LYS A CA 1
ATOM 1292 C C . LYS A 1 173 ? -0.859 -11.077 -1.754 1.00 91.19 173 LYS A C 1
ATOM 1294 O O . LYS A 1 173 ? -0.766 -11.541 -2.888 1.00 91.19 173 LYS A O 1
ATOM 1299 N N . LEU A 1 174 ? -0.204 -11.569 -0.711 1.00 93.62 174 LEU A N 1
ATOM 1300 C CA . LEU A 1 174 ? 0.637 -12.763 -0.692 1.00 93.62 174 LEU A CA 1
ATOM 1301 C C . LEU A 1 174 ? 0.216 -13.659 0.476 1.00 93.62 174 LEU A C 1
ATOM 1303 O O . LEU A 1 174 ? -0.313 -13.173 1.474 1.00 93.62 174 LEU A O 1
ATOM 1307 N N . GLU A 1 175 ? 0.471 -14.957 0.359 1.00 94.12 175 GLU A N 1
ATOM 1308 C CA . GLU A 1 175 ? 0.192 -15.933 1.414 1.00 94.12 175 GLU A CA 1
ATOM 1309 C C . GLU A 1 175 ? 1.519 -16.507 1.923 1.00 94.12 175 GLU A C 1
ATOM 1311 O O . GLU A 1 175 ? 2.415 -16.825 1.138 1.00 94.12 175 GLU A O 1
ATOM 1316 N N . VAL A 1 176 ? 1.639 -16.610 3.241 1.00 95.12 176 VAL A N 1
ATOM 1317 C CA . VAL A 1 176 ? 2.754 -17.218 3.966 1.00 95.12 176 VAL A CA 1
ATOM 1318 C C . VAL A 1 176 ? 2.353 -18.644 4.307 1.00 95.12 176 VAL A C 1
ATOM 1320 O O . VAL A 1 176 ? 1.248 -18.886 4.804 1.00 95.12 176 VAL A O 1
ATOM 1323 N N . GLY A 1 177 ? 3.245 -19.588 4.019 1.00 93.31 177 GLY A N 1
ATOM 1324 C CA . GLY A 1 177 ? 3.019 -20.997 4.304 1.00 93.31 177 GLY A CA 1
ATOM 1325 C C . GLY A 1 177 ? 2.988 -21.309 5.807 1.00 93.31 177 GLY A C 1
ATOM 1326 O O . GLY A 1 177 ? 3.280 -20.454 6.642 1.00 93.31 177 GLY A O 1
ATOM 1327 N N . PRO A 1 178 ? 2.659 -22.557 6.183 1.00 93.00 178 PRO A N 1
ATOM 1328 C CA . PRO A 1 178 ? 2.690 -23.006 7.579 1.00 93.00 178 PRO A CA 1
ATOM 1329 C C . PRO A 1 178 ? 4.078 -22.956 8.239 1.00 93.00 178 PRO A C 1
ATOM 1331 O O . PRO A 1 178 ? 4.173 -23.026 9.459 1.00 93.00 178 PRO A O 1
ATOM 1334 N N . ASP A 1 179 ? 5.147 -22.857 7.446 1.00 94.50 179 ASP A N 1
ATOM 1335 C CA . ASP A 1 179 ? 6.524 -22.643 7.903 1.00 94.50 179 ASP A CA 1
ATOM 1336 C C . ASP A 1 179 ? 6.781 -21.208 8.386 1.00 94.50 179 ASP A C 1
ATOM 1338 O O . ASP A 1 179 ? 7.821 -20.940 8.986 1.00 94.50 179 ASP A O 1
ATOM 1342 N N . GLY A 1 180 ? 5.827 -20.297 8.168 1.00 93.06 180 GLY A N 1
ATOM 1343 C CA . GLY A 1 180 ? 5.898 -18.916 8.616 1.00 93.06 180 GLY A CA 1
ATOM 1344 C C . GLY A 1 180 ? 6.899 -18.076 7.833 1.00 93.06 180 GLY A C 1
ATOM 1345 O O . GLY A 1 180 ? 7.228 -16.989 8.291 1.00 93.06 180 GLY A O 1
ATOM 1346 N N . ILE A 1 181 ? 7.404 -18.537 6.685 1.00 94.38 181 ILE A N 1
ATOM 1347 C CA . ILE A 1 181 ? 8.432 -17.821 5.920 1.00 94.38 181 ILE A CA 1
ATOM 1348 C C . ILE A 1 181 ? 7.917 -17.495 4.518 1.00 94.38 181 ILE A C 1
ATOM 1350 O O . ILE A 1 181 ? 7.286 -18.307 3.845 1.00 94.38 181 ILE A O 1
ATOM 1354 N N . LEU A 1 182 ? 8.194 -16.276 4.058 1.00 96.00 182 LEU A N 1
ATOM 1355 C CA . LEU A 1 182 ? 7.910 -15.831 2.699 1.00 96.00 182 LEU A CA 1
ATOM 1356 C C . LEU A 1 182 ? 9.073 -15.004 2.160 1.00 96.00 182 LEU A C 1
ATOM 1358 O O . LEU A 1 182 ? 9.361 -13.919 2.658 1.00 96.00 182 LEU A O 1
ATOM 1362 N N . THR A 1 183 ? 9.675 -15.465 1.066 1.00 95.31 183 THR A N 1
ATOM 1363 C CA . THR A 1 183 ? 10.658 -14.689 0.306 1.00 95.31 183 THR A CA 1
ATOM 1364 C C . THR A 1 183 ? 10.055 -14.254 -1.024 1.00 95.31 183 THR A C 1
ATOM 1366 O O . THR A 1 183 ? 9.609 -15.080 -1.819 1.00 95.31 183 THR A O 1
ATOM 1369 N N . THR A 1 184 ? 10.050 -12.951 -1.307 1.00 94.75 184 THR A N 1
ATOM 1370 C CA . THR A 1 184 ? 9.594 -12.417 -2.602 1.00 94.75 184 THR A CA 1
ATOM 1371 C C . THR A 1 184 ? 10.490 -11.284 -3.076 1.00 94.75 184 THR A C 1
ATOM 1373 O O . THR A 1 184 ? 11.053 -10.536 -2.279 1.00 94.75 184 THR A O 1
ATOM 1376 N N . ARG A 1 185 ? 10.563 -11.097 -4.399 1.00 93.75 185 ARG A N 1
ATOM 1377 C CA . ARG A 1 185 ? 11.131 -9.884 -4.997 1.00 93.75 185 ARG A CA 1
ATOM 1378 C C . ARG A 1 185 ? 10.066 -8.807 -5.161 1.00 93.75 185 ARG A C 1
ATOM 1380 O O . ARG A 1 185 ? 8.923 -9.115 -5.507 1.00 93.75 185 ARG A O 1
ATOM 1387 N N . LEU A 1 186 ? 10.445 -7.561 -4.907 1.00 92.44 186 LEU A N 1
ATOM 1388 C CA . LEU A 1 186 ? 9.596 -6.377 -5.021 1.00 92.44 186 LEU A CA 1
ATOM 1389 C C . LEU A 1 186 ? 10.401 -5.220 -5.626 1.00 92.44 186 LEU A C 1
ATOM 1391 O O . LEU A 1 186 ? 11.616 -5.160 -5.418 1.00 92.44 186 LEU A O 1
ATOM 1395 N N . PRO A 1 187 ? 9.750 -4.291 -6.345 1.00 90.44 187 PRO A N 1
ATOM 1396 C CA . PRO A 1 187 ? 10.361 -3.019 -6.696 1.00 90.44 187 PRO A CA 1
ATOM 1397 C C . PRO A 1 187 ? 10.934 -2.312 -5.465 1.00 90.44 187 PRO A C 1
ATOM 1399 O O . PRO A 1 187 ? 10.302 -2.250 -4.408 1.00 90.44 187 PRO A O 1
ATOM 1402 N N . ALA A 1 188 ? 12.127 -1.759 -5.623 1.00 90.50 188 ALA A N 1
ATOM 1403 C CA . ALA A 1 188 ? 12.787 -0.940 -4.632 1.00 90.50 188 ALA A CA 1
ATOM 1404 C C . ALA A 1 188 ? 11.937 0.299 -4.325 1.00 90.50 188 ALA A C 1
ATOM 1406 O O . ALA A 1 188 ? 11.299 0.893 -5.202 1.00 90.50 188 ALA A O 1
ATOM 1407 N N . GLY A 1 189 ? 11.933 0.684 -3.057 1.00 90.44 189 GLY A N 1
ATOM 1408 C CA . GLY A 1 189 ? 11.129 1.776 -2.537 1.00 90.44 189 GLY A CA 1
ATOM 1409 C C . GLY A 1 189 ? 10.519 1.446 -1.185 1.00 90.44 189 GLY A C 1
ATOM 1410 O O . GLY A 1 189 ? 10.868 0.453 -0.546 1.00 90.44 189 GLY A O 1
ATOM 1411 N N . SER A 1 190 ? 9.607 2.313 -0.771 1.00 92.00 190 SER A N 1
ATOM 1412 C CA . SER A 1 190 ? 8.931 2.247 0.516 1.00 92.00 190 SER A CA 1
ATOM 1413 C C . SER A 1 190 ? 7.610 1.489 0.416 1.00 92.00 190 SER A C 1
ATOM 1415 O O . SER A 1 190 ? 6.800 1.733 -0.485 1.00 92.00 190 SER A O 1
ATOM 1417 N N . TRP A 1 191 ? 7.409 0.557 1.343 1.00 92.44 191 TRP A N 1
ATOM 1418 C CA . TRP A 1 191 ? 6.274 -0.355 1.379 1.00 92.44 191 TRP A CA 1
ATOM 1419 C C . TRP A 1 191 ? 5.637 -0.386 2.763 1.00 92.44 191 TRP A C 1
ATOM 1421 O O . TRP A 1 191 ? 6.315 -0.465 3.787 1.00 92.44 191 TRP A O 1
ATOM 1431 N N . GLN A 1 192 ? 4.311 -0.412 2.779 1.00 89.50 192 GLN A N 1
ATOM 1432 C CA . GLN A 1 192 ? 3.497 -0.735 3.941 1.00 89.50 192 GLN A CA 1
ATOM 1433 C C . GLN A 1 192 ? 3.157 -2.220 3.896 1.00 89.50 192 GLN A C 1
ATOM 1435 O O . GLN A 1 192 ? 2.620 -2.715 2.902 1.00 89.50 192 GLN A O 1
ATOM 1440 N N . VAL A 1 193 ? 3.481 -2.926 4.972 1.00 91.69 193 VAL A N 1
ATOM 1441 C CA . VAL A 1 193 ? 3.271 -4.364 5.122 1.00 91.69 193 VAL A CA 1
ATOM 1442 C C . VAL A 1 193 ? 2.200 -4.582 6.180 1.00 91.69 193 VAL A C 1
ATOM 1444 O O . VAL A 1 193 ? 2.351 -4.144 7.320 1.00 91.69 193 VAL A O 1
ATOM 1447 N N . TYR A 1 194 ? 1.130 -5.271 5.801 1.00 88.44 194 TYR A N 1
ATOM 1448 C CA . TYR A 1 194 ? 0.034 -5.665 6.676 1.00 88.44 194 TYR A CA 1
ATOM 1449 C C . TYR A 1 194 ? 0.017 -7.184 6.758 1.00 88.44 194 TYR A C 1
ATOM 1451 O O . TYR A 1 194 ? -0.150 -7.845 5.735 1.00 88.44 194 TYR A O 1
ATOM 1459 N N . VAL A 1 195 ? 0.191 -7.741 7.952 1.00 92.00 195 VAL A N 1
ATOM 1460 C CA . VAL A 1 195 ? 0.258 -9.195 8.146 1.00 92.00 195 VAL A CA 1
ATOM 1461 C C . VAL A 1 195 ? -0.813 -9.633 9.117 1.00 92.00 195 VAL A C 1
ATOM 1463 O O . VAL A 1 195 ? -0.819 -9.160 10.247 1.00 92.00 195 VAL A O 1
ATOM 1466 N N . SER A 1 196 ? -1.690 -10.530 8.680 1.00 88.31 196 SER A N 1
ATOM 1467 C CA . SER A 1 196 ? -2.816 -11.060 9.454 1.00 88.31 196 SER A CA 1
ATOM 1468 C C . SER A 1 196 ? -2.835 -12.583 9.390 1.00 88.31 196 SER A C 1
ATOM 1470 O O . SER A 1 196 ? -2.623 -13.139 8.314 1.00 88.31 196 SER A O 1
ATOM 1472 N N . ALA A 1 197 ? -3.163 -13.254 10.490 1.00 89.94 197 ALA A N 1
ATOM 1473 C CA . ALA A 1 197 ? -3.349 -14.704 10.525 1.00 89.94 197 ALA A CA 1
ATOM 1474 C C . ALA A 1 197 ? -4.690 -15.060 11.193 1.00 89.94 197 ALA A C 1
ATOM 1476 O O . ALA A 1 197 ? -5.131 -14.330 12.083 1.00 89.94 197 ALA A O 1
ATOM 1477 N N . PRO A 1 198 ? -5.359 -16.160 10.801 1.00 85.12 198 PRO A N 1
ATOM 1478 C CA . PRO A 1 198 ? -6.590 -16.596 11.458 1.00 85.12 198 PRO A CA 1
ATOM 1479 C C . PRO A 1 198 ? -6.395 -16.804 12.966 1.00 85.12 198 PRO A C 1
ATOM 1481 O O . PRO A 1 198 ? -5.501 -17.539 13.374 1.00 85.12 198 PRO A O 1
ATOM 1484 N N . GLY A 1 199 ? -7.242 -16.182 13.789 1.00 85.62 199 GLY A N 1
ATOM 1485 C CA . GLY A 1 199 ? -7.153 -16.263 15.255 1.00 85.62 199 GLY A CA 1
ATOM 1486 C C . GLY A 1 199 ? -6.120 -15.327 15.895 1.00 85.62 199 GLY A C 1
ATOM 1487 O O . GLY A 1 199 ? -5.963 -15.353 17.113 1.00 85.62 199 GLY A O 1
ATOM 1488 N N . TYR A 1 200 ? -5.455 -14.485 15.103 1.00 87.31 200 TYR A N 1
ATOM 1489 C CA . TYR A 1 200 ? -4.502 -13.481 15.565 1.00 87.31 200 TYR A CA 1
ATOM 1490 C C . TYR A 1 200 ? -4.955 -12.085 15.134 1.00 87.31 200 TYR A C 1
ATOM 1492 O O . TYR A 1 200 ? -5.665 -11.926 14.137 1.00 87.31 200 TYR A O 1
ATOM 1500 N N . GLY A 1 201 ? -4.503 -11.068 15.866 1.00 80.81 201 GLY A N 1
ATOM 1501 C CA . GLY A 1 201 ? -4.543 -9.696 15.375 1.00 80.81 201 GLY A CA 1
ATOM 1502 C C . GLY A 1 201 ? -3.655 -9.559 14.138 1.00 80.81 201 GLY A C 1
ATOM 1503 O O . GLY A 1 201 ? -2.902 -10.469 13.774 1.00 80.81 201 GLY A O 1
ATOM 1504 N N . PHE A 1 202 ? -3.704 -8.410 13.477 1.00 81.50 202 PHE A N 1
ATOM 1505 C CA . PHE A 1 202 ? -2.740 -8.117 12.420 1.00 81.50 202 PHE A CA 1
ATOM 1506 C C . PHE A 1 202 ? -1.706 -7.105 12.910 1.00 81.50 202 PHE A C 1
ATOM 1508 O O . PHE A 1 202 ? -1.908 -6.365 13.871 1.00 81.50 202 PHE A O 1
ATOM 1515 N N . LYS A 1 203 ? -0.584 -7.054 12.199 1.00 86.81 203 LYS A N 1
ATOM 1516 C CA . LYS A 1 203 ? 0.490 -6.101 12.446 1.00 86.81 203 LYS A CA 1
ATOM 1517 C C . LYS A 1 203 ? 0.766 -5.297 11.190 1.00 86.81 203 LYS A C 1
ATOM 1519 O O . LYS A 1 203 ? 0.884 -5.855 10.098 1.00 86.81 203 LYS A O 1
ATOM 1524 N N . ARG A 1 204 ? 0.870 -3.979 11.355 1.00 86.94 204 ARG A N 1
ATOM 1525 C CA . ARG A 1 204 ? 1.286 -3.052 10.303 1.00 86.94 204 ARG A CA 1
ATOM 1526 C C . ARG A 1 204 ? 2.722 -2.621 10.551 1.00 86.94 204 ARG A C 1
ATOM 1528 O O . ARG A 1 204 ? 3.075 -2.243 11.664 1.00 86.94 204 ARG A O 1
ATOM 1535 N N . THR A 1 205 ? 3.536 -2.642 9.506 1.00 89.75 205 THR A N 1
ATOM 1536 C CA . THR A 1 205 ? 4.906 -2.130 9.548 1.00 89.75 205 THR A CA 1
ATOM 1537 C C . THR A 1 205 ? 5.278 -1.463 8.231 1.00 89.75 205 THR A C 1
ATOM 1539 O O . THR A 1 205 ? 4.593 -1.614 7.219 1.00 89.75 205 THR A O 1
ATOM 1542 N N . HIS A 1 206 ? 6.356 -0.693 8.261 1.00 92.25 206 HIS A N 1
ATOM 1543 C CA . HIS A 1 206 ? 6.922 -0.029 7.103 1.00 92.25 206 HIS A CA 1
ATOM 1544 C C . HIS A 1 206 ? 8.294 -0.621 6.799 1.00 92.25 206 HIS A C 1
ATOM 1546 O O . HIS A 1 206 ? 9.085 -0.861 7.712 1.00 92.25 206 HIS A O 1
ATOM 1552 N N . VAL A 1 207 ? 8.589 -0.837 5.522 1.00 94.50 207 VAL A N 1
ATOM 1553 C CA . VAL A 1 207 ? 9.872 -1.375 5.076 1.00 94.50 207 VAL A CA 1
ATOM 1554 C C . VAL A 1 207 ? 10.355 -0.638 3.835 1.00 94.50 207 VAL A C 1
ATOM 1556 O O . VAL A 1 207 ? 9.580 -0.338 2.929 1.00 94.50 207 VAL A O 1
ATOM 1559 N N . VAL A 1 208 ? 11.655 -0.361 3.790 1.00 94.38 208 VAL A N 1
ATOM 1560 C CA . VAL A 1 208 ? 12.319 0.220 2.622 1.00 94.38 208 VAL A CA 1
ATOM 1561 C C . VAL A 1 208 ? 13.162 -0.865 1.974 1.00 94.38 208 VAL A C 1
ATOM 1563 O O . VAL A 1 208 ? 14.063 -1.417 2.600 1.00 94.38 208 VAL A O 1
ATOM 1566 N N . ILE A 1 209 ? 12.861 -1.172 0.717 1.00 94.50 209 ILE A N 1
ATOM 1567 C CA . ILE A 1 209 ? 13.562 -2.185 -0.071 1.00 94.50 209 ILE A CA 1
ATOM 1568 C C . ILE A 1 209 ? 14.533 -1.468 -1.007 1.00 94.50 209 ILE A C 1
ATOM 1570 O O . ILE A 1 209 ? 14.123 -0.637 -1.817 1.00 94.50 209 ILE A O 1
ATOM 1574 N N . GLY A 1 210 ? 15.825 -1.770 -0.893 1.00 90.00 210 GLY A N 1
ATOM 1575 C CA . GLY A 1 210 ? 16.867 -1.242 -1.772 1.00 90.00 210 GLY A CA 1
ATOM 1576 C C . GLY A 1 210 ? 17.034 -2.056 -3.059 1.00 90.00 210 GLY A C 1
ATOM 1577 O O . GLY A 1 210 ? 16.535 -3.174 -3.193 1.00 90.00 210 GLY A O 1
ATOM 1578 N N . ARG A 1 211 ? 17.773 -1.491 -4.022 1.00 89.44 211 ARG A N 1
ATOM 1579 C CA . ARG A 1 211 ? 18.198 -2.208 -5.234 1.00 89.44 211 ARG A CA 1
ATOM 1580 C C . ARG A 1 211 ? 19.113 -3.369 -4.844 1.00 89.44 211 ARG A C 1
ATOM 1582 O O . ARG A 1 211 ? 20.090 -3.147 -4.138 1.00 89.44 211 ARG A O 1
ATOM 1589 N N . ASP A 1 212 ? 18.781 -4.569 -5.309 1.00 87.12 212 ASP A N 1
ATOM 1590 C CA . ASP A 1 212 ? 19.529 -5.816 -5.102 1.00 87.12 212 ASP A CA 1
ATOM 1591 C C . ASP A 1 212 ? 19.841 -6.139 -3.629 1.00 87.12 212 ASP A C 1
ATOM 1593 O O . ASP A 1 212 ? 20.698 -6.964 -3.322 1.00 87.12 212 ASP A O 1
ATOM 1597 N N . SER A 1 213 ? 19.107 -5.522 -2.699 1.00 91.25 213 SER A N 1
ATOM 1598 C CA . SER A 1 213 ? 19.195 -5.806 -1.269 1.00 91.25 213 SER A CA 1
ATOM 1599 C C . SER A 1 213 ? 18.166 -6.853 -0.865 1.00 91.25 213 SER A C 1
ATOM 1601 O O . SER A 1 213 ? 17.053 -6.843 -1.395 1.00 91.25 213 SER A O 1
ATOM 1603 N N . THR A 1 214 ? 18.501 -7.677 0.126 1.00 94.44 214 THR A N 1
ATOM 1604 C CA . THR A 1 214 ? 17.541 -8.559 0.804 1.00 94.44 214 THR A CA 1
ATOM 1605 C C . THR A 1 214 ? 17.257 -8.005 2.192 1.00 94.44 214 THR A C 1
ATOM 1607 O O . THR A 1 214 ? 18.186 -7.830 2.979 1.00 94.44 214 THR A O 1
ATOM 1610 N N . VAL A 1 215 ? 15.992 -7.701 2.480 1.00 96.12 215 VAL A N 1
ATOM 1611 C CA . VAL A 1 215 ? 15.566 -7.149 3.771 1.00 96.12 215 VAL A CA 1
ATOM 1612 C C . VAL A 1 215 ? 14.874 -8.239 4.592 1.00 96.12 215 VAL A C 1
ATOM 1614 O O . VAL A 1 215 ? 13.793 -8.677 4.191 1.00 96.12 215 VAL A O 1
ATOM 1617 N N . PRO A 1 216 ? 15.451 -8.677 5.725 1.00 96.44 216 PRO A N 1
ATOM 1618 C CA . PRO A 1 216 ? 14.761 -9.564 6.649 1.00 96.44 216 PRO A CA 1
ATOM 1619 C C . PRO A 1 216 ? 13.734 -8.776 7.474 1.00 96.44 216 PRO A C 1
ATOM 1621 O O . PRO A 1 216 ? 14.021 -7.683 7.970 1.00 96.44 216 PRO A O 1
ATOM 1624 N N . LEU A 1 217 ? 12.537 -9.332 7.638 1.00 95.81 217 LEU A N 1
ATOM 1625 C CA . LEU A 1 217 ? 11.434 -8.740 8.385 1.00 95.81 217 LEU A CA 1
ATOM 1626 C C . LEU A 1 217 ? 10.775 -9.790 9.284 1.00 95.81 217 LEU A C 1
ATOM 1628 O O . LEU A 1 217 ? 9.992 -10.616 8.823 1.00 95.81 217 LEU A O 1
ATOM 1632 N N . SER A 1 218 ? 11.043 -9.711 10.586 1.00 94.62 218 SER A N 1
ATOM 1633 C CA . SER A 1 218 ? 10.432 -10.595 11.583 1.00 94.62 218 SER A CA 1
ATOM 1634 C C . SER A 1 218 ? 9.180 -9.964 12.190 1.00 94.62 218 SER A C 1
ATOM 1636 O O . SER A 1 218 ? 9.222 -8.868 12.754 1.00 94.62 218 SER A O 1
ATOM 1638 N N . ILE A 1 219 ? 8.058 -10.670 12.102 1.00 94.19 219 ILE A N 1
ATOM 1639 C CA . ILE A 1 219 ? 6.737 -10.231 12.544 1.00 94.19 219 ILE A CA 1
ATOM 1640 C C . ILE A 1 219 ? 6.192 -11.261 13.525 1.00 94.19 219 ILE A C 1
ATOM 1642 O O . ILE A 1 219 ? 5.810 -12.358 13.143 1.00 94.19 219 ILE A O 1
ATOM 1646 N N . SER A 1 220 ? 6.113 -10.872 14.794 1.00 93.00 220 SER A N 1
ATOM 1647 C CA . SER A 1 220 ? 5.367 -11.621 15.805 1.00 93.00 220 SER A CA 1
ATOM 1648 C C . SER A 1 220 ? 3.946 -11.059 15.919 1.00 93.00 220 SER A C 1
ATOM 1650 O O . SER A 1 220 ? 3.782 -9.843 16.107 1.00 93.00 220 SER A O 1
ATOM 1652 N N . LEU A 1 221 ? 2.951 -11.934 15.753 1.00 91.38 221 LEU A N 1
ATOM 1653 C CA . LEU A 1 221 ? 1.524 -11.671 15.930 1.00 91.38 221 LEU A CA 1
ATOM 1654 C C . LEU A 1 221 ? 1.058 -12.138 17.315 1.00 91.38 221 LEU A C 1
ATOM 1656 O O . LEU A 1 221 ? 1.515 -13.149 17.846 1.00 91.38 221 LEU A O 1
ATOM 1660 N N . SER A 1 222 ? 0.106 -11.406 17.883 1.00 88.25 222 SER A N 1
ATOM 1661 C CA . SER A 1 222 ? -0.532 -11.707 19.167 1.00 88.25 222 SER A CA 1
ATOM 1662 C C . SER A 1 222 ? -2.028 -11.963 18.987 1.00 88.25 222 SER A C 1
ATOM 1664 O O . SER A 1 222 ? -2.570 -11.787 17.894 1.00 88.25 222 SER A O 1
ATOM 1666 N N . ALA A 1 223 ? -2.703 -12.360 20.068 1.00 87.56 223 ALA A N 1
ATOM 1667 C CA . ALA A 1 223 ? -4.160 -12.456 20.091 1.00 87.56 223 ALA A CA 1
ATOM 1668 C C . ALA A 1 223 ? -4.814 -11.135 19.622 1.00 87.56 223 ALA A C 1
ATOM 1670 O O . ALA A 1 223 ? -4.253 -10.063 19.886 1.00 87.56 223 ALA A O 1
ATOM 1671 N N . PRO A 1 224 ? -5.958 -11.205 18.918 1.00 88.50 224 PRO A N 1
ATOM 1672 C CA . PRO A 1 224 ? -6.624 -10.024 18.387 1.00 88.50 224 PRO A CA 1
ATOM 1673 C C . PRO A 1 224 ? -7.198 -9.167 19.516 1.00 88.50 224 PRO A C 1
ATOM 1675 O O . PRO A 1 224 ? -7.821 -9.681 20.448 1.00 88.50 224 PRO A O 1
ATOM 1678 N N . ARG A 1 225 ? -7.025 -7.849 19.421 1.00 90.44 225 ARG A N 1
ATOM 1679 C CA . ARG A 1 225 ? -7.718 -6.863 20.264 1.00 90.44 225 ARG A CA 1
ATOM 1680 C C . ARG A 1 225 ? -9.052 -6.450 19.653 1.00 90.44 225 ARG A C 1
ATOM 1682 O O . ARG A 1 225 ? -9.907 -5.937 20.378 1.00 90.44 225 ARG A O 1
ATOM 1689 N N . ALA A 1 226 ? -9.246 -6.685 18.355 1.00 90.56 226 ALA A N 1
ATOM 1690 C CA . ALA A 1 226 ? -10.491 -6.426 17.650 1.00 90.56 226 ALA A CA 1
ATOM 1691 C C . ALA A 1 226 ? -10.830 -7.555 16.662 1.00 90.56 226 ALA A C 1
ATOM 1693 O O . ALA A 1 226 ? -9.975 -8.055 15.941 1.00 90.56 226 ALA A O 1
ATOM 1694 N N . GLU A 1 227 ? -12.104 -7.927 16.582 1.00 89.88 227 GLU A N 1
ATOM 1695 C CA . GLU A 1 227 ? -12.609 -8.950 15.665 1.00 89.88 227 GLU A CA 1
ATOM 1696 C C . GLU A 1 227 ? -13.782 -8.415 14.832 1.00 89.88 227 GLU A C 1
ATOM 1698 O O . GLU A 1 227 ? -14.679 -7.734 15.338 1.00 89.88 227 GLU A O 1
ATOM 1703 N N . LEU A 1 228 ? -13.799 -8.719 13.531 1.00 89.00 228 LEU A N 1
ATOM 1704 C CA . LEU A 1 228 ? -14.937 -8.394 12.673 1.00 89.00 228 LEU A CA 1
ATOM 1705 C C . LEU A 1 228 ? -16.042 -9.438 12.854 1.00 89.00 228 LEU A C 1
ATOM 1707 O O . LEU A 1 228 ? -15.849 -10.621 12.591 1.00 89.00 228 LEU A O 1
ATOM 1711 N N . THR A 1 229 ? -17.230 -8.977 13.227 1.00 89.38 229 THR A N 1
ATOM 1712 C CA . THR A 1 229 ? -18.470 -9.768 13.230 1.00 89.38 229 THR A CA 1
ATOM 1713 C C . THR A 1 229 ? -19.353 -9.361 12.044 1.00 89.38 229 THR A C 1
ATOM 1715 O O . THR A 1 229 ? -18.964 -8.510 11.238 1.00 89.38 229 THR A O 1
ATOM 1718 N N . ALA A 1 230 ? -20.543 -9.949 11.899 1.00 84.94 230 ALA A N 1
ATOM 1719 C CA . ALA A 1 230 ? -21.453 -9.594 10.809 1.00 84.94 230 ALA A CA 1
ATOM 1720 C C . ALA A 1 230 ? -21.906 -8.117 10.886 1.00 84.94 230 ALA A C 1
ATOM 1722 O O . ALA A 1 230 ? -21.888 -7.416 9.870 1.00 84.94 230 ALA A O 1
ATOM 1723 N N . GLU A 1 231 ? -22.188 -7.602 12.083 1.00 89.69 231 GLU A N 1
ATOM 1724 C CA . GLU A 1 231 ? -22.775 -6.269 12.282 1.00 89.69 231 GLU A CA 1
ATOM 1725 C C . GLU A 1 231 ? -21.806 -5.227 12.860 1.00 89.69 231 GLU A C 1
ATOM 1727 O O . GLU A 1 231 ? -22.101 -4.035 12.828 1.00 89.69 231 GLU A O 1
ATOM 1732 N N . ARG A 1 232 ? -20.666 -5.631 13.431 1.00 94.12 232 ARG A N 1
ATOM 1733 C CA . ARG A 1 232 ? -19.761 -4.714 14.153 1.00 94.12 232 ARG A CA 1
ATOM 1734 C C . ARG A 1 232 ? -18.306 -5.173 14.159 1.00 94.12 232 ARG A C 1
ATOM 1736 O O . ARG A 1 232 ? -18.027 -6.351 13.943 1.00 94.12 232 ARG A O 1
ATOM 1743 N N . ILE A 1 233 ? -17.390 -4.263 14.478 1.00 93.94 233 ILE A N 1
ATOM 1744 C CA . ILE A 1 233 ? -16.027 -4.607 14.899 1.00 93.94 233 ILE A CA 1
ATOM 1745 C C . ILE A 1 233 ? -16.038 -4.660 16.426 1.00 93.94 233 ILE A C 1
ATOM 1747 O O . ILE A 1 233 ? -16.194 -3.640 17.099 1.00 93.94 233 ILE A O 1
ATOM 1751 N N . LYS A 1 234 ? -15.950 -5.866 16.980 1.00 93.56 234 LYS A N 1
ATOM 1752 C CA . LYS A 1 234 ? -15.961 -6.086 18.421 1.00 93.56 234 LYS A CA 1
ATOM 1753 C C . LYS A 1 234 ? -14.550 -5.913 18.958 1.00 93.56 234 LYS A C 1
ATOM 1755 O O . LYS A 1 234 ? -13.635 -6.598 18.527 1.00 93.56 234 LYS A O 1
ATOM 1760 N N . ILE A 1 235 ? -14.393 -5.002 19.908 1.00 93.12 235 ILE A N 1
ATOM 1761 C CA . ILE A 1 235 ? -13.136 -4.773 20.619 1.00 93.12 235 ILE A CA 1
ATOM 1762 C C . ILE A 1 235 ? -13.133 -5.568 21.929 1.00 93.12 235 ILE A C 1
ATOM 1764 O O . ILE A 1 235 ? -14.162 -5.675 22.598 1.00 93.12 235 ILE A O 1
ATOM 1768 N N . HIS A 1 236 ? -11.987 -6.138 22.291 1.00 89.06 236 HIS A N 1
ATOM 1769 C CA . HIS A 1 236 ? -11.789 -6.883 23.542 1.00 89.06 236 HIS A CA 1
ATOM 1770 C C . HIS A 1 236 ? -11.258 -5.998 24.679 1.00 89.06 236 HIS A C 1
ATOM 1772 O O . HIS A 1 236 ? -11.180 -6.428 25.829 1.00 89.06 236 HIS A O 1
ATOM 1778 N N . GLU A 1 237 ? -10.930 -4.748 24.361 1.00 89.31 237 GLU A N 1
ATOM 1779 C CA . GLU A 1 237 ? -10.394 -3.742 25.272 1.00 89.31 237 GLU A CA 1
ATOM 1780 C C . GLU A 1 237 ? -11.144 -2.414 25.102 1.00 89.31 237 GLU A C 1
ATOM 1782 O O . GLU A 1 237 ? -11.891 -2.222 24.144 1.00 89.31 237 GLU A O 1
ATOM 1787 N N . LYS A 1 238 ? -10.959 -1.479 26.039 1.00 90.25 238 LYS A N 1
ATOM 1788 C CA . LYS A 1 238 ? -11.576 -0.147 25.969 1.00 90.25 238 LYS A CA 1
ATOM 1789 C C . LYS A 1 238 ? -10.698 0.822 25.185 1.00 90.25 238 LYS A C 1
ATOM 1791 O O . LYS A 1 238 ? -9.475 0.769 25.267 1.00 90.25 238 LYS A O 1
ATOM 1796 N N . VAL A 1 239 ? -11.336 1.779 24.514 1.00 93.56 239 VAL A N 1
ATOM 1797 C CA . VAL A 1 239 ? -10.644 2.971 24.014 1.00 93.56 239 VAL A CA 1
ATOM 1798 C C . VAL A 1 239 ? -10.457 3.942 25.180 1.00 93.56 239 VAL A C 1
ATOM 1800 O O . VAL A 1 239 ? -11.422 4.442 25.757 1.00 93.56 239 VAL A O 1
ATOM 1803 N N . PHE A 1 240 ? -9.203 4.186 25.535 1.00 92.38 240 PHE A N 1
ATOM 1804 C CA . PHE A 1 240 ? -8.778 5.133 26.557 1.00 92.38 240 PHE A CA 1
ATOM 1805 C C . PHE A 1 240 ? -8.529 6.528 25.972 1.00 92.38 240 PHE A C 1
ATOM 1807 O O . PHE A 1 240 ? -7.987 6.681 24.872 1.00 92.38 240 PHE A O 1
ATOM 1814 N N . PHE A 1 241 ? -8.874 7.531 26.775 1.00 91.00 241 PHE A N 1
ATOM 1815 C CA . PHE A 1 241 ? -8.648 8.951 26.529 1.00 91.00 241 PHE A CA 1
ATOM 1816 C C . PHE A 1 241 ? -7.931 9.565 27.736 1.00 91.00 241 PHE A C 1
ATOM 1818 O O . PHE A 1 241 ? -8.016 9.027 28.844 1.00 91.00 241 PHE A O 1
ATOM 1825 N N . GLU A 1 242 ? -7.254 10.693 27.536 1.00 87.94 242 GLU A N 1
ATOM 1826 C CA . GLU A 1 242 ? -6.747 11.504 28.646 1.00 87.94 242 GLU A CA 1
ATOM 1827 C C . GLU A 1 242 ? -7.906 12.022 29.523 1.00 87.94 242 GLU A C 1
ATOM 1829 O O . GLU A 1 242 ? -9.058 12.112 29.082 1.00 87.94 242 GLU A O 1
ATOM 1834 N N . LEU A 1 243 ? -7.607 12.333 30.789 1.00 77.06 243 LEU A N 1
ATOM 1835 C CA . LEU A 1 243 ? -8.612 12.737 31.776 1.00 77.06 243 LEU A CA 1
ATOM 1836 C C . LEU A 1 243 ? -9.412 13.951 31.281 1.00 77.06 243 LEU A C 1
ATOM 1838 O O . LEU A 1 243 ? -8.824 14.951 30.881 1.00 77.06 243 LEU A O 1
ATOM 1842 N N . ASP A 1 244 ? -10.743 13.831 31.313 1.00 71.88 244 ASP A N 1
ATOM 1843 C CA . ASP A 1 244 ? -11.702 14.851 30.851 1.00 71.88 244 ASP A CA 1
ATOM 1844 C C . ASP A 1 244 ? -11.425 15.398 29.431 1.00 71.88 244 ASP A C 1
ATOM 1846 O O . ASP A 1 244 ? -11.711 16.543 29.088 1.00 71.88 244 ASP A O 1
ATOM 1850 N N . SER A 1 245 ? -10.830 14.560 28.578 1.00 82.31 245 SER A N 1
ATOM 1851 C CA . SER A 1 245 ? -10.402 14.941 27.236 1.00 82.31 245 SER A CA 1
ATOM 1852 C C . SER A 1 245 ? -10.946 13.994 26.161 1.00 82.31 245 SER A C 1
ATOM 1854 O O . SER A 1 245 ? -11.455 12.896 26.429 1.00 82.31 245 SER A O 1
ATOM 1856 N N . ALA A 1 246 ? -10.836 14.454 24.915 1.00 87.19 246 ALA A N 1
ATOM 1857 C CA . ALA A 1 246 ? -10.989 13.655 23.704 1.00 87.19 246 ALA A CA 1
ATOM 1858 C C . ALA A 1 246 ? -9.631 13.235 23.104 1.00 87.19 246 ALA A C 1
ATOM 1860 O O . ALA A 1 246 ? -9.598 12.548 22.087 1.00 87.19 246 ALA A O 1
ATOM 1861 N N . THR A 1 247 ? -8.508 13.607 23.728 1.00 90.94 247 THR A N 1
ATOM 1862 C CA . THR A 1 247 ? -7.175 13.135 23.335 1.00 90.94 247 THR A CA 1
ATOM 1863 C C . THR A 1 247 ? -7.063 11.633 23.575 1.00 90.94 247 THR A C 1
ATOM 1865 O O . THR A 1 247 ? -7.298 11.161 24.687 1.00 90.94 247 THR A O 1
ATOM 1868 N N . LEU A 1 248 ? -6.691 10.879 22.540 1.00 93.56 248 LEU A N 1
ATOM 1869 C CA . LEU A 1 248 ? -6.487 9.434 22.629 1.00 93.56 248 LEU A CA 1
ATOM 1870 C C . LEU A 1 248 ? -5.246 9.093 23.457 1.00 93.56 248 LEU A C 1
ATOM 1872 O O . LEU A 1 248 ? -4.158 9.616 23.219 1.00 93.56 248 LEU A O 1
ATOM 1876 N N . ASP A 1 249 ? -5.407 8.160 24.389 1.00 93.31 249 ASP A N 1
ATOM 1877 C CA . ASP A 1 249 ? -4.304 7.612 25.173 1.00 93.31 249 ASP A CA 1
ATOM 1878 C C . ASP A 1 249 ? -3.482 6.626 24.326 1.00 93.31 249 ASP A C 1
ATOM 1880 O O . ASP A 1 249 ? -4.019 5.886 23.495 1.00 93.31 249 ASP A O 1
ATOM 1884 N N . LYS A 1 250 ? -2.167 6.568 24.569 1.00 92.06 250 LYS A N 1
ATOM 1885 C CA . LYS A 1 250 ? -1.242 5.671 23.860 1.00 92.06 250 LYS A CA 1
ATOM 1886 C C . LYS A 1 250 ? -1.638 4.194 23.954 1.00 92.06 250 LYS A C 1
ATOM 1888 O O . LYS A 1 250 ? -1.358 3.441 23.027 1.00 92.06 250 LYS A O 1
ATOM 1893 N N . ARG A 1 251 ? -2.311 3.782 25.032 1.00 92.12 251 ARG A N 1
ATOM 1894 C CA . ARG A 1 251 ? -2.819 2.411 25.215 1.00 92.12 251 ARG A CA 1
ATOM 1895 C C . ARG A 1 251 ? -3.842 2.006 24.153 1.00 92.12 251 ARG A C 1
ATOM 1897 O O . ARG A 1 251 ? -3.937 0.832 23.826 1.00 92.12 251 ARG A O 1
ATOM 1904 N N . SER A 1 252 ? -4.569 2.968 23.588 1.00 93.50 252 SER A N 1
ATOM 1905 C CA . SER A 1 252 ? -5.584 2.722 22.556 1.00 93.50 252 SER A CA 1
ATOM 1906 C C . SER A 1 252 ? -4.994 2.555 21.158 1.00 93.50 252 SER A C 1
ATOM 1908 O O . SER A 1 252 ? -5.696 2.117 20.255 1.00 93.50 252 SER A O 1
ATOM 1910 N N . ILE A 1 253 ? -3.731 2.933 20.948 1.00 90.81 253 ILE A N 1
ATOM 1911 C CA . ILE A 1 253 ? -3.131 3.063 19.613 1.00 90.81 253 ILE A CA 1
ATOM 1912 C C . ILE A 1 253 ? -3.053 1.715 18.903 1.00 90.81 253 ILE A C 1
ATOM 1914 O O . ILE A 1 253 ? -3.470 1.622 17.755 1.00 90.81 253 ILE A O 1
ATOM 1918 N N . GLU A 1 254 ? -2.600 0.661 19.584 1.00 88.69 254 GLU A N 1
ATOM 1919 C CA . GLU A 1 254 ? -2.531 -0.682 18.989 1.00 88.69 254 GLU A CA 1
ATOM 1920 C C . GLU A 1 254 ? -3.924 -1.237 18.664 1.00 88.69 254 GLU A C 1
ATOM 1922 O O . GLU A 1 254 ? -4.121 -1.807 17.595 1.00 88.69 254 GLU A O 1
ATOM 1927 N N . LEU A 1 255 ? -4.909 -1.007 19.540 1.00 92.69 255 LEU A N 1
ATOM 1928 C CA . LEU A 1 255 ? -6.304 -1.384 19.301 1.00 92.69 255 LEU A CA 1
ATOM 1929 C C . LEU A 1 255 ? -6.894 -0.649 18.088 1.00 92.69 255 LEU A C 1
ATOM 1931 O O . LEU A 1 255 ? -7.571 -1.253 17.262 1.00 92.69 255 LEU A O 1
ATOM 1935 N N . LEU A 1 256 ? -6.672 0.662 17.982 1.00 93.88 256 LEU A N 1
ATOM 1936 C CA . LEU A 1 256 ? -7.206 1.470 16.886 1.00 93.88 256 LEU A CA 1
ATOM 1937 C C . LEU A 1 256 ? -6.492 1.204 15.569 1.00 93.88 256 LEU A C 1
ATOM 1939 O O . LEU A 1 256 ? -7.137 1.221 14.519 1.00 93.88 256 LEU A O 1
ATOM 1943 N N . ASP A 1 257 ? -5.188 0.929 15.621 1.00 90.06 257 ASP A N 1
ATOM 1944 C CA . ASP A 1 257 ? -4.493 0.350 14.487 1.00 90.06 257 ASP A CA 1
ATOM 1945 C C . ASP A 1 257 ? -5.238 -0.910 14.079 1.00 90.06 257 ASP A C 1
ATOM 1947 O O . ASP A 1 257 ? -5.655 -0.958 12.925 1.00 90.06 257 ASP A O 1
ATOM 1951 N N . GLU A 1 258 ? -5.552 -1.819 15.016 1.00 89.94 258 GLU A N 1
ATOM 1952 C CA . GLU A 1 258 ? -6.293 -3.052 14.731 1.00 89.94 258 GLU A CA 1
ATOM 1953 C C . GLU A 1 258 ? -7.662 -2.819 14.046 1.00 89.94 258 GLU A C 1
ATOM 1955 O O . GLU A 1 258 ? -8.047 -3.440 13.053 1.00 89.94 258 GLU A O 1
ATOM 1960 N N . VAL A 1 259 ? -8.408 -1.819 14.486 1.00 93.19 259 VAL A N 1
ATOM 1961 C CA . VAL A 1 259 ? -9.647 -1.447 13.791 1.00 93.19 259 VAL A CA 1
ATOM 1962 C C . VAL A 1 259 ? -9.368 -0.977 12.350 1.00 93.19 259 VAL A C 1
ATOM 1964 O O . VAL A 1 259 ? -10.092 -1.351 11.421 1.00 93.19 259 VAL A O 1
ATOM 1967 N N . ALA A 1 260 ? -8.301 -0.204 12.123 1.00 90.69 260 ALA A N 1
ATOM 1968 C CA . ALA A 1 260 ? -7.925 0.264 10.789 1.00 90.69 260 ALA A CA 1
ATOM 1969 C C . ALA A 1 260 ? -7.517 -0.882 9.850 1.00 90.69 260 ALA A C 1
ATOM 1971 O O . ALA A 1 260 ? -7.930 -0.896 8.690 1.00 90.69 260 ALA A O 1
ATOM 1972 N N . GLY A 1 261 ? -6.734 -1.860 10.311 1.00 85.19 261 GLY A N 1
ATOM 1973 C CA . GLY A 1 261 ? -6.339 -2.968 9.435 1.00 85.19 261 GLY A CA 1
ATOM 1974 C C . GLY A 1 261 ? -7.499 -3.885 9.073 1.00 85.19 261 GLY A C 1
ATOM 1975 O O . GLY A 1 261 ? -7.551 -4.312 7.925 1.00 85.19 261 GL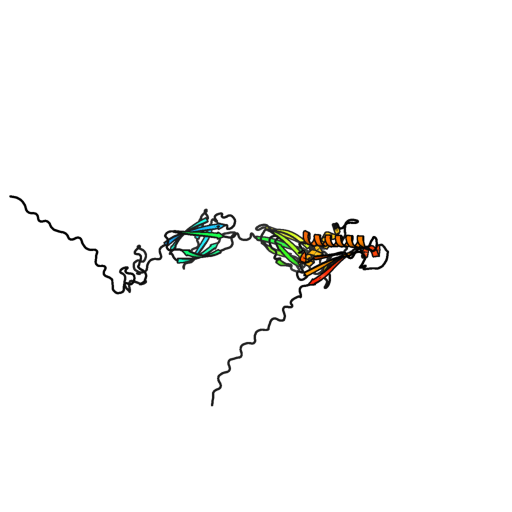Y A O 1
ATOM 1976 N N . ILE A 1 262 ? -8.478 -4.086 9.965 1.00 88.38 262 ILE A N 1
ATOM 1977 C CA . ILE A 1 262 ? -9.737 -4.764 9.609 1.00 88.38 262 ILE A CA 1
ATOM 1978 C C . ILE A 1 262 ? -10.431 -4.013 8.466 1.00 88.38 262 ILE A C 1
ATOM 1980 O O . ILE A 1 262 ? -10.811 -4.608 7.463 1.00 88.38 262 ILE A O 1
ATOM 1984 N N . LEU A 1 263 ? -10.558 -2.687 8.551 1.00 88.75 263 LEU A N 1
ATOM 1985 C CA . LEU A 1 263 ? -11.158 -1.902 7.466 1.00 88.75 263 LEU A CA 1
ATOM 1986 C C . LEU A 1 263 ? -10.344 -1.953 6.169 1.00 88.75 263 LEU A C 1
ATOM 1988 O O . LEU A 1 263 ? -10.918 -1.849 5.081 1.00 88.75 263 LEU A O 1
ATOM 1992 N N . PHE A 1 264 ? -9.024 -2.087 6.266 1.00 82.38 264 PHE A N 1
ATOM 1993 C CA . PHE A 1 264 ? -8.141 -2.215 5.114 1.00 82.38 264 PHE A CA 1
ATOM 1994 C C . PHE A 1 264 ? -8.302 -3.571 4.415 1.00 82.38 264 PHE A C 1
ATOM 1996 O O . PHE A 1 264 ? -8.417 -3.612 3.191 1.00 82.38 264 PHE A O 1
ATOM 2003 N N . THR A 1 265 ? -8.353 -4.670 5.172 1.00 78.06 265 THR A N 1
ATOM 2004 C CA . THR A 1 265 ? -8.506 -6.029 4.629 1.00 78.06 265 THR A CA 1
ATOM 2005 C C . THR A 1 265 ? -9.937 -6.356 4.209 1.00 78.06 265 THR A C 1
ATOM 2007 O O . THR A 1 265 ? -10.124 -7.259 3.396 1.00 78.06 265 THR A O 1
ATOM 2010 N N . HIS A 1 266 ? -10.921 -5.597 4.699 1.00 84.81 266 HIS A N 1
ATOM 2011 C CA . HIS A 1 266 ? -12.340 -5.743 4.373 1.00 84.81 266 HIS A CA 1
ATOM 2012 C C . HIS A 1 266 ? -12.886 -4.536 3.580 1.00 84.81 266 HIS A C 1
ATOM 2014 O O . HIS A 1 266 ? -13.657 -3.723 4.114 1.00 84.81 266 HIS A O 1
ATOM 2020 N N . PRO A 1 267 ? -12.505 -4.365 2.295 1.00 86.88 267 PRO A N 1
ATOM 2021 C CA . PRO A 1 267 ? -12.978 -3.264 1.448 1.00 86.88 267 PRO A CA 1
ATOM 2022 C C . PRO A 1 267 ? -14.483 -3.334 1.127 1.00 86.88 267 PRO A C 1
ATOM 2024 O O . PRO A 1 267 ? -15.058 -2.365 0.618 1.00 86.88 267 PRO A O 1
ATOM 2027 N N . GLU A 1 268 ? -15.136 -4.463 1.401 1.00 89.31 268 GLU A N 1
ATOM 2028 C CA . GLU A 1 268 ? -16.586 -4.617 1.340 1.00 89.31 268 GLU A CA 1
ATOM 2029 C C . GLU A 1 268 ? -17.315 -3.789 2.403 1.00 89.31 268 GLU A C 1
ATOM 2031 O O . GLU A 1 268 ? -18.462 -3.416 2.167 1.00 89.31 268 GLU A O 1
ATOM 2036 N N . ILE A 1 269 ? -16.674 -3.445 3.528 1.00 92.75 269 ILE A N 1
ATOM 2037 C CA . ILE A 1 269 ? -17.253 -2.550 4.539 1.00 92.75 269 ILE A CA 1
ATOM 2038 C C . ILE A 1 269 ? -17.270 -1.132 3.969 1.00 92.75 269 ILE A C 1
ATOM 2040 O O . ILE A 1 269 ? -16.223 -0.494 3.811 1.00 92.75 269 ILE A O 1
ATOM 2044 N N . LYS A 1 270 ? -18.466 -0.643 3.642 1.00 93.81 270 LYS A N 1
ATOM 2045 C CA . LYS A 1 270 ? -18.671 0.658 3.006 1.00 93.81 270 LYS A CA 1
ATOM 2046 C C . LYS A 1 270 ? -18.719 1.789 4.008 1.00 93.81 270 LYS A C 1
ATOM 2048 O O . LYS A 1 270 ? -18.079 2.804 3.763 1.00 93.81 270 LYS A O 1
ATOM 2053 N N . LEU A 1 271 ? -19.424 1.583 5.114 1.00 96.06 271 LEU A N 1
ATOM 2054 C CA . LEU A 1 271 ? -19.613 2.596 6.139 1.00 96.06 271 LEU A CA 1
ATOM 2055 C C . LEU A 1 271 ? -19.556 1.963 7.530 1.00 96.06 271 LEU A C 1
ATOM 2057 O O . LEU A 1 271 ? -20.332 1.056 7.838 1.00 96.06 271 LEU A O 1
ATOM 2061 N N . LEU A 1 272 ? -18.637 2.454 8.358 1.00 97.75 272 LEU A N 1
ATOM 2062 C CA . LEU A 1 272 ? -18.496 2.125 9.772 1.00 97.75 272 LEU A CA 1
ATOM 2063 C C . LEU A 1 272 ? -18.878 3.353 10.610 1.00 97.75 272 LEU A C 1
ATOM 2065 O O . LEU A 1 272 ? -18.351 4.448 10.401 1.00 97.75 272 LEU A O 1
ATOM 2069 N N . GLU A 1 273 ? -19.776 3.161 11.568 1.00 98.25 273 GLU A N 1
ATOM 2070 C CA . GLU A 1 273 ? -20.126 4.145 12.585 1.00 98.25 273 GLU A CA 1
ATOM 2071 C C . GLU A 1 273 ? -19.316 3.921 13.859 1.00 98.25 273 GLU A C 1
ATOM 2073 O O . GLU A 1 273 ? -19.289 2.825 14.414 1.00 98.25 273 GLU A O 1
ATOM 2078 N N . ILE A 1 274 ? -18.683 4.985 14.337 1.00 98.44 274 ILE A N 1
ATOM 2079 C CA . ILE A 1 274 ? -17.953 5.040 15.597 1.00 98.44 274 ILE A CA 1
ATOM 2080 C C . ILE A 1 274 ? -18.875 5.707 16.613 1.00 98.44 274 ILE A C 1
ATOM 2082 O O . ILE A 1 274 ? -19.202 6.888 16.472 1.00 98.44 274 ILE A O 1
ATOM 2086 N N . GLN A 1 275 ? -19.308 4.949 17.615 1.00 97.94 275 GLN A N 1
ATOM 2087 C CA . GLN A 1 275 ? -20.290 5.383 18.604 1.00 97.94 275 GLN A CA 1
ATOM 2088 C C . GLN A 1 275 ? -19.602 5.705 19.925 1.00 97.94 275 GLN A C 1
ATOM 2090 O O . GLN A 1 275 ? -18.992 4.826 20.527 1.00 97.94 275 GLN A O 1
ATOM 2095 N N . GLY A 1 276 ? -19.693 6.952 20.381 1.00 96.31 276 GLY A N 1
ATOM 2096 C CA . GLY A 1 276 ? -19.213 7.365 21.698 1.00 96.31 276 GLY A CA 1
ATOM 2097 C C . GLY A 1 276 ? -20.335 7.328 22.731 1.00 96.31 276 GLY A C 1
ATOM 2098 O O . GLY A 1 276 ? -21.424 7.840 22.472 1.00 96.31 276 GLY A O 1
ATOM 2099 N N . HIS A 1 277 ? -20.056 6.788 23.917 1.00 95.44 277 HIS A N 1
ATOM 2100 C CA . HIS A 1 277 ? -20.998 6.750 25.037 1.00 95.44 277 HIS A CA 1
ATOM 2101 C C . HIS A 1 277 ? -20.338 7.226 26.335 1.00 95.44 277 HIS A C 1
ATOM 2103 O O . HIS A 1 277 ? -19.146 6.992 26.564 1.00 95.44 277 HIS A O 1
ATOM 2109 N N . THR A 1 278 ? -21.120 7.880 27.189 1.00 91.50 278 THR A N 1
ATOM 2110 C CA . THR A 1 278 ? -20.727 8.269 28.550 1.00 91.50 278 THR A CA 1
ATOM 2111 C C . THR A 1 278 ? -21.505 7.461 29.584 1.00 91.50 278 THR A C 1
ATOM 2113 O O . THR A 1 278 ? -22.437 6.724 29.258 1.00 91.50 278 THR A O 1
ATOM 2116 N N . ASP A 1 279 ? -21.101 7.584 30.845 1.00 89.69 279 ASP A N 1
ATOM 2117 C CA . ASP A 1 279 ? -21.972 7.240 31.965 1.00 89.69 279 ASP A CA 1
ATOM 2118 C C . ASP A 1 279 ? -23.016 8.343 32.211 1.00 89.69 279 ASP A C 1
ATOM 2120 O O . ASP A 1 279 ? -23.076 9.313 31.455 1.00 89.69 279 ASP A O 1
ATOM 2124 N N . SER A 1 280 ? -23.847 8.155 33.239 1.00 89.56 280 SER A N 1
ATOM 2125 C CA . SER A 1 280 ? -24.943 9.059 33.596 1.00 89.56 280 SER A CA 1
ATOM 2126 C C . SER A 1 280 ? -24.534 10.197 34.544 1.00 89.56 280 SER A C 1
ATOM 2128 O O . SER A 1 280 ? -25.390 10.796 35.196 1.00 89.56 280 SER A O 1
ATOM 2130 N N . GLN A 1 281 ? -23.234 10.417 34.762 1.00 88.38 281 GLN A N 1
ATOM 2131 C CA . GLN A 1 281 ? -22.736 11.499 35.605 1.00 88.38 281 GLN A CA 1
ATOM 2132 C C . GLN A 1 281 ? -22.470 12.733 34.737 1.00 88.38 281 GLN A C 1
ATOM 2134 O O . GLN A 1 281 ? -21.888 12.632 33.662 1.00 88.38 281 GLN A O 1
ATOM 2139 N N . GLY A 1 282 ? -22.859 13.914 35.220 1.00 87.06 282 GLY A N 1
ATOM 2140 C CA . GLY A 1 282 ? -22.765 15.164 34.457 1.00 87.06 282 GLY A CA 1
ATOM 2141 C C . GLY A 1 282 ? -24.110 15.595 33.873 1.00 87.06 282 GLY A C 1
ATOM 2142 O O . GLY A 1 282 ? -25.146 15.017 34.190 1.00 87.06 282 GLY A O 1
ATOM 2143 N N . SER A 1 283 ? -24.114 16.670 33.083 1.00 93.12 283 SER A N 1
ATOM 2144 C CA . SER A 1 283 ? -25.311 17.082 32.345 1.00 93.12 283 SER A CA 1
ATOM 2145 C C . SER A 1 283 ? -25.404 16.333 31.016 1.00 93.12 283 SER A C 1
ATOM 2147 O O . SER A 1 283 ? -24.386 16.060 30.380 1.00 93.12 283 SER A O 1
ATOM 2149 N N . GLU A 1 284 ? -26.628 16.064 30.562 1.00 92.56 284 GLU A N 1
ATOM 2150 C CA . GLU A 1 284 ? -26.894 15.401 29.279 1.00 92.56 284 GLU A CA 1
ATOM 2151 C C . GLU A 1 284 ? -26.189 16.105 28.105 1.00 92.56 284 GLU A C 1
ATOM 2153 O O . GLU A 1 284 ? -25.544 15.454 27.284 1.00 92.56 284 GLU A O 1
ATOM 2158 N N . GLU A 1 285 ? -26.245 17.441 28.065 1.00 93.88 285 GLU A N 1
ATOM 2159 C CA . GLU A 1 285 ? -25.595 18.263 27.036 1.00 93.88 285 GLU A CA 1
ATOM 2160 C C . GLU A 1 285 ? -24.072 18.068 27.029 1.00 93.88 285 GLU A C 1
ATOM 2162 O O . GLU A 1 285 ? -23.482 17.791 25.983 1.00 93.88 285 GLU A O 1
ATOM 2167 N N . HIS A 1 286 ? -23.436 18.106 28.204 1.00 90.56 286 HIS A N 1
ATOM 2168 C CA . HIS A 1 286 ? -21.997 17.881 28.329 1.00 90.56 286 HIS A CA 1
ATOM 2169 C C . HIS A 1 286 ? -21.603 16.459 27.904 1.00 90.56 286 HIS A C 1
ATOM 2171 O O . HIS A 1 286 ? -20.624 16.262 27.182 1.00 90.56 286 HIS A O 1
ATOM 2177 N N . ASN A 1 287 ? -22.389 15.464 28.314 1.00 92.75 287 ASN A N 1
ATOM 2178 C CA . ASN A 1 287 ? -22.175 14.061 27.978 1.00 92.75 287 ASN A CA 1
ATOM 2179 C C . ASN A 1 287 ? -22.305 13.804 26.470 1.00 92.75 287 ASN A C 1
ATOM 2181 O O . ASN A 1 287 ? -21.499 13.074 25.872 1.00 92.75 287 ASN A O 1
ATOM 2185 N N . LEU A 1 288 ? -23.271 14.452 25.822 1.00 95.19 288 LEU A N 1
ATOM 2186 C CA . LEU A 1 288 ? -23.443 14.393 24.377 1.00 95.19 288 LEU A CA 1
ATOM 2187 C C . LEU A 1 288 ? -22.251 15.020 23.639 1.00 95.19 288 LEU A C 1
ATOM 2189 O O . LEU A 1 288 ? -21.668 14.378 22.764 1.00 95.19 288 LEU A O 1
ATOM 2193 N N . GLU A 1 289 ? -21.818 16.219 24.032 1.00 94.44 289 GLU A N 1
ATOM 2194 C CA . GLU A 1 289 ? -20.654 16.879 23.430 1.00 94.44 289 GLU A CA 1
ATOM 2195 C C . GLU A 1 289 ? -19.356 16.084 23.631 1.00 94.44 289 GLU A C 1
ATOM 2197 O O . GLU A 1 289 ? -18.561 15.916 22.701 1.00 94.44 289 GLU A O 1
ATOM 2202 N N . LEU A 1 290 ? -19.116 15.571 24.840 1.00 92.31 290 LEU A N 1
ATOM 2203 C CA . LEU A 1 290 ? -17.917 14.798 25.156 1.00 92.31 290 LEU A CA 1
ATOM 2204 C C . LEU A 1 290 ? -17.866 13.490 24.360 1.00 92.31 290 LEU A C 1
ATOM 2206 O O . LEU A 1 290 ? -16.826 13.156 23.785 1.00 92.31 290 LEU A O 1
ATOM 2210 N N . SER A 1 291 ? -18.979 12.757 24.299 1.00 95.62 291 SER A N 1
ATOM 2211 C CA . SER A 1 291 ? -19.051 11.523 23.512 1.00 95.62 291 SER A CA 1
ATOM 2212 C C . SER A 1 291 ? -18.859 11.771 22.014 1.00 95.62 291 SER A C 1
ATOM 2214 O O . SER A 1 291 ? -18.146 10.997 21.371 1.00 95.62 291 SER A O 1
ATOM 2216 N N . GLN A 1 292 ? -19.412 12.862 21.470 1.00 97.44 292 GLN A N 1
ATOM 2217 C CA . GLN A 1 292 ? -19.224 13.247 20.069 1.00 97.44 292 GLN A CA 1
ATOM 2218 C C . GLN A 1 292 ? -17.750 13.548 19.778 1.00 97.44 292 GLN A C 1
ATOM 2220 O O . GLN A 1 292 ? -17.174 12.948 18.870 1.00 97.44 292 GLN A O 1
ATOM 2225 N N . ARG A 1 293 ? -17.101 14.387 20.597 1.00 96.56 293 ARG A N 1
ATOM 2226 C CA . ARG A 1 293 ? -15.672 14.716 20.435 1.00 96.56 293 ARG A CA 1
ATOM 2227 C C . ARG A 1 293 ? -14.777 13.478 20.514 1.00 96.56 293 ARG A C 1
ATOM 2229 O O . ARG A 1 293 ? -13.823 13.354 19.751 1.00 96.56 293 ARG A O 1
ATOM 2236 N N . ARG A 1 294 ? -15.081 12.535 21.412 1.00 96.00 294 ARG A N 1
ATOM 2237 C CA . ARG A 1 294 ? -14.344 11.265 21.536 1.00 96.00 294 ARG A CA 1
ATOM 2238 C C . ARG A 1 294 ? -14.512 10.370 20.309 1.00 96.00 294 ARG A C 1
ATOM 2240 O O . ARG A 1 294 ? -13.525 9.825 19.817 1.00 96.00 294 ARG A O 1
ATOM 2247 N N . ALA A 1 295 ? -15.734 10.244 19.792 1.00 97.88 295 ALA A N 1
ATOM 2248 C CA . ALA A 1 295 ? -15.993 9.500 18.562 1.00 97.88 295 ALA A CA 1
ATOM 2249 C C . ALA A 1 295 ? -15.268 10.131 17.358 1.00 97.88 295 ALA A C 1
ATOM 2251 O O . ALA A 1 295 ? -14.682 9.423 16.537 1.00 97.88 295 ALA A O 1
ATOM 2252 N N . GLU A 1 296 ? -15.241 11.462 17.278 1.00 97.75 296 GLU A N 1
ATOM 2253 C CA . GLU A 1 296 ? -14.503 12.203 16.251 1.00 97.75 296 GLU A CA 1
ATOM 2254 C C . GLU A 1 296 ? -12.990 12.023 16.369 1.00 97.75 296 GLU A C 1
ATOM 2256 O O . GLU A 1 296 ? -12.328 11.820 15.355 1.00 97.75 296 GLU A O 1
ATOM 2261 N N . ALA A 1 297 ? -12.433 12.027 17.582 1.00 97.31 297 ALA A N 1
ATOM 2262 C CA . ALA A 1 297 ? -11.009 11.781 17.796 1.00 97.31 297 ALA A CA 1
ATOM 2263 C C . ALA A 1 297 ? -10.588 10.390 17.295 1.00 97.31 297 ALA A C 1
ATOM 2265 O O . ALA A 1 297 ? -9.583 10.257 16.594 1.00 97.31 297 ALA A O 1
ATOM 2266 N N . VAL A 1 298 ? -11.395 9.362 17.582 1.00 97.75 298 VAL A N 1
ATOM 2267 C CA . VAL A 1 298 ? -11.193 8.004 17.051 1.00 97.75 298 VAL A CA 1
ATOM 2268 C C . VAL A 1 298 ? -11.287 7.994 15.523 1.00 97.75 298 VAL A C 1
ATOM 2270 O O . VAL A 1 298 ? -10.417 7.433 14.857 1.00 97.75 298 VAL A O 1
ATOM 2273 N N . ARG A 1 299 ? -12.301 8.650 14.945 1.00 98.00 299 ARG A N 1
ATOM 2274 C CA . ARG A 1 299 ? -12.451 8.773 13.486 1.00 98.00 299 ARG A CA 1
ATOM 2275 C C . ARG A 1 299 ? -11.230 9.426 12.845 1.00 98.00 299 ARG A C 1
ATOM 2277 O O . ARG A 1 299 ? -10.709 8.903 11.864 1.00 98.00 299 ARG A O 1
ATOM 2284 N N . ASN A 1 300 ? -10.773 10.545 13.393 1.00 97.44 300 ASN A N 1
ATOM 2285 C CA . ASN A 1 300 ? -9.638 11.294 12.863 1.00 97.44 300 ASN A CA 1
ATOM 2286 C C . ASN A 1 300 ? -8.355 10.465 12.945 1.00 97.44 300 ASN A C 1
ATOM 2288 O O . ASN A 1 300 ? -7.597 10.430 11.982 1.00 97.44 300 ASN A O 1
ATOM 2292 N N . TYR A 1 301 ? -8.163 9.701 14.024 1.00 96.50 301 TYR A N 1
ATOM 2293 C CA . TYR A 1 301 ? -7.060 8.747 14.114 1.00 96.50 301 TYR A CA 1
ATOM 2294 C C . TYR A 1 301 ? -7.097 7.706 12.984 1.00 96.50 301 TYR A C 1
ATOM 2296 O O . TYR A 1 301 ? -6.093 7.499 12.299 1.00 96.50 301 TYR A O 1
ATOM 2304 N N . LEU A 1 302 ? -8.250 7.074 12.742 1.00 95.44 302 LEU A N 1
ATOM 2305 C CA . LEU A 1 302 ? -8.395 6.070 11.679 1.00 95.44 302 LEU A CA 1
ATOM 2306 C C . LEU A 1 302 ? -8.159 6.659 10.277 1.00 95.44 302 LEU A C 1
ATOM 2308 O O . LEU A 1 302 ? -7.637 5.968 9.403 1.00 95.44 302 LEU A O 1
ATOM 2312 N N . ILE A 1 303 ? -8.485 7.933 10.063 1.00 93.62 303 ILE A N 1
ATOM 2313 C CA . ILE A 1 303 ? -8.205 8.640 8.807 1.00 93.62 303 ILE A CA 1
ATOM 2314 C C . ILE A 1 303 ? -6.710 8.950 8.690 1.00 93.62 303 ILE A C 1
ATOM 2316 O O . ILE A 1 303 ? -6.046 8.492 7.763 1.00 93.62 303 ILE A O 1
ATOM 2320 N N . GLU A 1 304 ? -6.166 9.710 9.638 1.00 92.62 304 GLU A N 1
ATOM 2321 C CA . GLU A 1 304 ? -4.829 10.300 9.540 1.00 92.62 304 GLU A CA 1
ATOM 2322 C C . GLU A 1 304 ? -3.711 9.284 9.765 1.00 92.62 304 GLU A C 1
ATOM 2324 O O . GLU A 1 304 ? -2.675 9.330 9.103 1.00 92.62 304 GLU A O 1
ATOM 2329 N N . LYS A 1 305 ? -3.898 8.381 10.732 1.00 89.62 305 LYS A N 1
ATOM 2330 C CA . LYS A 1 305 ? -2.913 7.359 11.107 1.00 89.62 305 LYS A CA 1
ATOM 2331 C C . LYS A 1 305 ? -3.275 6.003 10.535 1.00 89.62 305 LYS A C 1
ATOM 2333 O O . LYS A 1 305 ? -2.382 5.272 10.117 1.00 89.62 305 LYS A O 1
ATOM 2338 N N . GLY A 1 306 ? -4.560 5.661 10.487 1.00 85.88 306 GLY A N 1
ATOM 2339 C CA . GLY A 1 306 ? -5.035 4.418 9.876 1.00 85.88 306 GLY A CA 1
ATOM 2340 C C . GLY A 1 306 ? -4.986 4.429 8.343 1.00 85.88 306 GLY A C 1
ATOM 2341 O O . GLY A 1 306 ? -4.843 3.368 7.736 1.00 85.88 306 GLY A O 1
ATOM 2342 N N . GLY A 1 307 ? -5.041 5.607 7.709 1.00 86.75 307 GLY 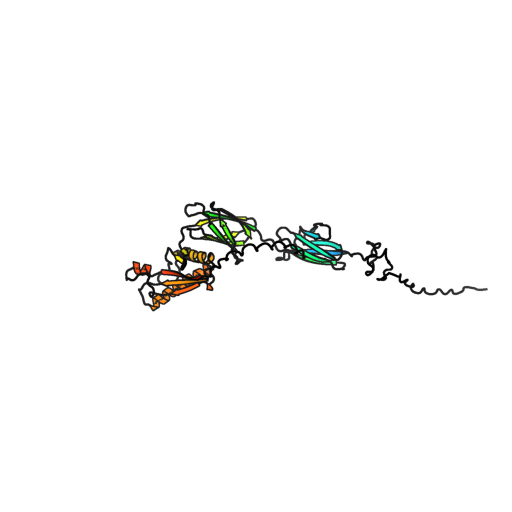A N 1
ATOM 2343 C CA . GLY A 1 307 ? -5.078 5.740 6.249 1.00 86.75 307 GLY A CA 1
ATOM 2344 C C . GLY A 1 307 ? -6.403 5.276 5.639 1.00 86.75 307 GLY A C 1
ATOM 2345 O O . GLY A 1 307 ? -6.427 4.833 4.488 1.00 86.75 307 GLY A O 1
ATOM 2346 N N . ILE A 1 308 ? -7.487 5.314 6.419 1.00 89.75 308 ILE A N 1
ATOM 2347 C CA . ILE A 1 308 ? -8.828 4.936 5.978 1.00 89.75 308 ILE A CA 1
ATOM 2348 C C . ILE A 1 308 ? -9.503 6.127 5.305 1.00 89.75 308 ILE A C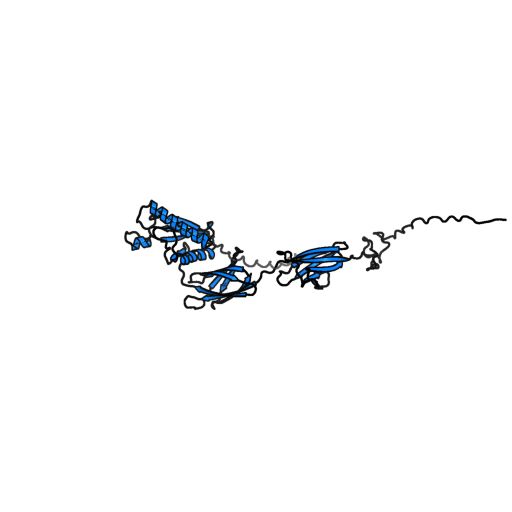 1
ATOM 2350 O O . ILE A 1 308 ? -9.456 7.252 5.799 1.00 89.75 308 ILE A O 1
ATOM 2354 N N . ASP A 1 309 ? -10.161 5.864 4.178 1.00 90.69 309 ASP A N 1
ATOM 2355 C CA . ASP A 1 309 ? -10.925 6.874 3.453 1.00 90.69 309 ASP A CA 1
ATOM 2356 C C . ASP A 1 309 ? -12.004 7.507 4.365 1.00 90.69 309 ASP A C 1
ATOM 2358 O O . ASP A 1 309 ? -12.821 6.770 4.933 1.00 90.69 309 ASP A O 1
ATOM 2362 N N . PRO A 1 310 ? -12.049 8.849 4.502 1.00 95.69 310 PRO A N 1
ATOM 2363 C CA . PRO A 1 310 ? -13.023 9.539 5.347 1.00 95.69 310 PRO A CA 1
ATOM 2364 C C . PRO A 1 310 ? -14.484 9.208 5.034 1.00 95.69 310 PRO A C 1
ATOM 2366 O O . PRO A 1 310 ? -15.318 9.271 5.935 1.00 95.69 310 PRO A O 1
ATOM 2369 N N . SER A 1 311 ? -14.804 8.859 3.783 1.00 95.81 311 SER A N 1
ATOM 2370 C CA . SER A 1 311 ? -16.158 8.483 3.354 1.00 95.81 311 SER A CA 1
ATOM 2371 C C . SER A 1 311 ? -16.627 7.150 3.940 1.00 95.81 311 SER A C 1
ATOM 2373 O O . SER A 1 311 ? -17.827 6.884 3.964 1.00 95.81 311 SER A O 1
ATOM 2375 N N . ARG A 1 312 ? -15.704 6.326 4.453 1.00 95.81 312 ARG A N 1
ATOM 2376 C CA . ARG A 1 312 ? -16.017 5.040 5.090 1.00 95.81 312 ARG A CA 1
ATOM 2377 C C . ARG A 1 312 ? -16.332 5.156 6.578 1.00 95.81 312 ARG A C 1
ATOM 2379 O O . ARG A 1 312 ? -16.664 4.145 7.191 1.00 95.81 312 ARG A O 1
ATOM 2386 N N . LEU A 1 313 ? -16.200 6.346 7.169 1.00 98.12 313 LEU A N 1
ATOM 2387 C CA . LEU A 1 313 ? -16.252 6.546 8.616 1.00 98.12 313 LEU A CA 1
ATOM 2388 C C . LEU A 1 313 ? -17.211 7.673 9.002 1.00 98.12 313 LEU A C 1
ATOM 2390 O O . LEU A 1 313 ? -17.040 8.825 8.596 1.00 98.12 313 LEU A O 1
ATOM 2394 N N . VAL A 1 314 ? -18.151 7.367 9.892 1.00 98.06 314 VAL A N 1
ATOM 2395 C CA . VAL A 1 314 ? -19.021 8.353 10.542 1.00 98.06 314 VAL A CA 1
ATOM 2396 C C . VAL A 1 314 ? -18.857 8.267 12.058 1.00 98.06 314 VAL A C 1
ATOM 2398 O O . VAL A 1 314 ? -18.754 7.178 12.608 1.00 98.06 314 VAL A O 1
ATOM 2401 N N . ALA A 1 315 ? -18.796 9.410 12.737 1.00 98.19 315 ALA A N 1
ATOM 2402 C CA . ALA A 1 315 ? -18.687 9.489 14.192 1.00 98.19 315 ALA A CA 1
ATOM 2403 C C . ALA A 1 315 ? -19.990 10.033 14.784 1.00 98.19 315 ALA A C 1
ATOM 2405 O O . ALA A 1 315 ? -20.503 11.044 14.297 1.00 98.19 315 ALA A O 1
ATOM 2406 N N . ARG A 1 316 ? -20.517 9.371 15.819 1.00 98.25 316 ARG A N 1
ATOM 2407 C CA . ARG A 1 316 ? -21.723 9.794 16.540 1.00 98.25 316 ARG A CA 1
ATOM 2408 C C . ARG A 1 316 ? -21.545 9.638 18.048 1.00 98.25 316 ARG A C 1
ATOM 2410 O O . ARG A 1 316 ? -21.251 8.552 18.540 1.00 98.25 316 ARG A O 1
ATOM 2417 N N . GLY A 1 317 ? -21.751 10.723 18.780 1.00 97.06 317 GLY A N 1
ATOM 2418 C CA . GLY A 1 317 ? -21.904 10.735 20.227 1.00 97.06 317 GLY A CA 1
ATOM 2419 C C . GLY A 1 317 ? -23.350 10.456 20.613 1.00 97.06 317 GLY A C 1
ATOM 2420 O O . GLY A 1 317 ? -24.272 11.025 20.032 1.00 97.06 317 GLY A O 1
ATOM 2421 N N . TYR A 1 318 ? -23.546 9.582 21.593 1.00 97.00 318 TYR A N 1
ATOM 2422 C CA . TYR A 1 318 ? -24.858 9.267 22.158 1.00 97.00 318 TYR A CA 1
ATOM 2423 C C . TYR A 1 318 ? -25.000 9.728 23.613 1.00 97.00 318 TYR A C 1
ATOM 2425 O O . TYR A 1 318 ? -26.070 9.557 24.196 1.00 97.00 318 TYR A O 1
ATOM 2433 N N . GLY A 1 319 ? -23.944 10.285 24.213 1.00 95.06 319 GLY A N 1
ATOM 2434 C CA . GLY A 1 319 ? -23.906 10.619 25.635 1.00 95.06 319 GLY A CA 1
ATOM 2435 C C . GLY A 1 319 ? -24.326 9.428 26.494 1.00 95.06 319 GLY A C 1
ATOM 2436 O O . GLY A 1 319 ? -23.896 8.294 26.257 1.00 95.06 319 GLY A O 1
ATOM 2437 N N . GLU A 1 320 ? -25.220 9.689 27.442 1.00 92.69 320 GLU A N 1
ATOM 2438 C CA . GLU A 1 320 ? -25.784 8.698 28.364 1.00 92.69 320 GLU A CA 1
ATOM 2439 C C . GLU A 1 320 ? -27.077 8.035 27.855 1.00 92.69 320 GLU A C 1
ATOM 2441 O O . GLU A 1 320 ? -27.599 7.130 28.498 1.00 92.69 320 GLU A O 1
ATOM 2446 N N . SER A 1 321 ? -27.586 8.430 26.679 1.00 93.94 321 SER A N 1
ATOM 2447 C CA . SER A 1 321 ? -28.915 8.023 26.176 1.00 93.94 321 SER A CA 1
ATOM 2448 C C . SER A 1 321 ? -29.054 6.535 25.815 1.00 93.94 321 SER A C 1
ATOM 2450 O O . SER A 1 321 ? -30.162 6.044 25.595 1.00 93.94 321 SER A O 1
ATOM 2452 N N . ARG A 1 322 ? -27.934 5.807 25.711 1.00 93.38 322 ARG A N 1
ATOM 2453 C CA . ARG A 1 322 ? -27.876 4.379 25.343 1.00 93.38 322 ARG A CA 1
ATOM 2454 C C . ARG A 1 322 ? -26.955 3.592 26.294 1.00 93.38 322 ARG A C 1
ATOM 2456 O O . ARG A 1 322 ? -25.863 3.174 25.872 1.00 93.38 322 ARG A O 1
ATOM 2463 N N . PRO A 1 323 ? -27.349 3.411 27.569 1.00 91.75 323 PRO A N 1
ATOM 2464 C CA . PRO A 1 323 ? -26.561 2.647 28.531 1.00 91.75 323 PRO A CA 1
ATOM 2465 C C . PRO A 1 323 ? -26.561 1.156 28.161 1.00 91.75 323 PRO A C 1
ATOM 2467 O O . PRO A 1 323 ? -27.570 0.624 27.704 1.00 91.75 323 PRO A O 1
ATOM 2470 N N . LEU A 1 324 ? -25.430 0.471 28.359 1.00 91.62 324 LEU A N 1
ATOM 2471 C CA . LEU A 1 324 ? -25.394 -1.000 28.298 1.00 91.62 324 LEU A CA 1
ATOM 2472 C C . LEU A 1 324 ? -25.966 -1.616 29.564 1.00 91.62 324 LEU A C 1
ATOM 2474 O O . LEU A 1 324 ? -26.575 -2.681 29.519 1.00 91.62 324 LEU A O 1
ATOM 2478 N N . GLN A 1 325 ? -25.712 -0.959 30.692 1.00 91.75 325 GLN A N 1
ATOM 2479 C CA . GLN A 1 325 ? -26.139 -1.410 31.997 1.00 91.75 325 GLN A CA 1
ATOM 2480 C C . GLN A 1 325 ? -26.745 -0.236 32.757 1.00 91.75 325 GLN A C 1
ATOM 2482 O O . GLN A 1 325 ? -26.149 0.838 32.846 1.00 91.75 325 GLN A O 1
ATOM 2487 N N . GLU A 1 326 ? -27.938 -0.449 33.298 1.00 92.44 326 GLU A N 1
ATOM 2488 C CA . GLU A 1 326 ? -28.573 0.492 34.215 1.00 92.44 326 GLU A CA 1
ATOM 2489 C C . GLU A 1 326 ? -27.980 0.342 35.621 1.00 92.44 326 GLU A C 1
ATOM 2491 O O . GLU A 1 326 ? -27.608 -0.755 36.047 1.00 92.44 326 GLU A O 1
ATOM 2496 N N . GLY A 1 327 ? -27.893 1.451 36.352 1.00 91.00 327 GLY A N 1
ATOM 2497 C CA . GLY A 1 327 ? -27.372 1.482 37.715 1.00 91.00 327 GLY A CA 1
ATOM 2498 C C . GLY A 1 327 ? -26.486 2.694 37.974 1.00 91.00 327 GLY A C 1
ATOM 2499 O O . GLY A 1 327 ? -26.236 3.506 37.088 1.00 91.00 327 GLY A O 1
ATOM 2500 N N . ASN A 1 328 ? -26.027 2.815 39.216 1.00 91.94 328 ASN A N 1
ATOM 2501 C CA . ASN A 1 328 ? -25.312 3.987 39.718 1.00 91.94 328 ASN A CA 1
ATOM 2502 C C . ASN A 1 328 ? -24.020 3.632 40.478 1.00 91.94 328 ASN A C 1
ATOM 2504 O O . ASN A 1 328 ? -23.615 4.357 41.390 1.00 91.94 328 ASN A O 1
ATOM 2508 N N . THR A 1 329 ? -23.386 2.511 40.125 1.00 93.00 329 THR A N 1
ATOM 2509 C CA . THR A 1 329 ? -22.095 2.088 40.691 1.00 93.00 329 THR A CA 1
ATOM 2510 C C . THR A 1 329 ? -20.949 2.401 39.731 1.00 93.00 329 THR A C 1
ATOM 2512 O O . THR A 1 329 ? -21.156 2.524 38.522 1.00 93.00 329 THR A O 1
ATOM 2515 N N . GLU A 1 330 ? -19.724 2.501 40.250 1.00 91.44 330 GLU A N 1
ATOM 2516 C CA . GLU A 1 330 ? -18.545 2.802 39.427 1.00 91.44 330 GLU A CA 1
ATOM 2517 C C . GLU A 1 330 ? -18.304 1.738 38.345 1.00 91.44 330 GLU A C 1
ATOM 2519 O O . GLU A 1 330 ? -17.887 2.057 37.234 1.00 91.44 330 GLU A O 1
ATOM 2524 N N . GLU A 1 331 ? -18.637 0.476 38.618 1.00 90.56 331 GLU A N 1
ATOM 2525 C CA . GLU A 1 331 ? -18.549 -0.614 37.644 1.00 90.56 331 GLU A CA 1
ATOM 2526 C C . GLU A 1 331 ? -19.520 -0.411 36.468 1.00 90.56 331 GLU A C 1
ATOM 2528 O O . GLU A 1 331 ? -19.155 -0.646 35.309 1.00 90.56 331 GLU A O 1
ATOM 2533 N N . VAL A 1 332 ? -20.738 0.070 36.749 1.00 91.38 332 VAL A N 1
ATOM 2534 C CA . VAL A 1 332 ? -21.747 0.401 35.730 1.00 91.38 332 VAL A CA 1
ATOM 2535 C C . VAL A 1 332 ? -21.288 1.598 34.904 1.00 91.38 332 VAL A C 1
ATOM 2537 O O . VAL A 1 332 ? -21.283 1.535 33.672 1.00 91.38 332 VAL A O 1
ATOM 2540 N N . TYR A 1 333 ? -20.826 2.662 35.561 1.00 89.00 333 TYR A N 1
ATOM 2541 C CA . TYR A 1 333 ? -20.318 3.850 34.879 1.00 89.00 333 TYR A CA 1
ATOM 2542 C C . TYR A 1 333 ? -19.131 3.515 33.976 1.00 89.00 333 TYR A C 1
ATOM 2544 O O . TYR A 1 333 ? -19.122 3.853 32.791 1.00 89.00 333 TYR A O 1
ATOM 2552 N N . ALA A 1 334 ? -18.167 2.747 34.484 1.00 87.81 334 ALA A N 1
ATOM 2553 C CA . ALA A 1 334 ? -17.028 2.299 33.702 1.00 87.81 334 ALA A CA 1
ATOM 2554 C C . ALA A 1 334 ? -17.439 1.459 32.484 1.00 87.81 334 ALA A C 1
ATOM 2556 O O . ALA A 1 334 ? -16.746 1.510 31.468 1.00 87.81 334 ALA A O 1
ATOM 2557 N N . THR A 1 335 ? -18.513 0.673 32.569 1.00 88.44 335 THR A N 1
ATOM 2558 C CA . THR A 1 335 ? -19.036 -0.133 31.450 1.00 88.44 335 THR A CA 1
ATOM 2559 C C . THR A 1 335 ? -19.728 0.733 30.398 1.00 88.44 335 THR A C 1
ATOM 2561 O O . THR A 1 335 ? -19.561 0.501 29.201 1.00 88.44 335 THR A O 1
ATOM 2564 N N . ASN A 1 336 ? -20.452 1.767 30.828 1.00 91.81 336 ASN A N 1
ATOM 2565 C CA . ASN A 1 336 ? -21.153 2.681 29.929 1.00 91.81 336 ASN A CA 1
ATOM 2566 C C . ASN A 1 336 ? -20.204 3.653 29.206 1.00 91.81 336 ASN A C 1
ATOM 2568 O O . ASN A 1 336 ? -20.438 3.941 28.030 1.00 91.81 336 ASN A O 1
ATOM 2572 N N . ARG A 1 337 ? -19.096 4.071 29.844 1.00 92.19 337 ARG A N 1
ATOM 2573 C CA . ARG A 1 337 ? -17.989 4.820 29.215 1.00 92.19 337 ARG A CA 1
ATOM 2574 C C . ARG A 1 337 ? -17.240 3.948 28.200 1.00 92.19 337 ARG A C 1
ATOM 2576 O O . ARG A 1 337 ? -16.269 3.267 28.540 1.00 92.19 337 ARG A O 1
ATOM 2583 N N . ARG A 1 338 ? -17.683 3.967 26.943 1.00 93.88 338 ARG A N 1
ATOM 2584 C CA . ARG A 1 338 ? -17.157 3.089 25.886 1.00 93.88 338 ARG A CA 1
ATOM 2585 C C . ARG A 1 338 ? -17.224 3.722 24.501 1.00 93.88 338 ARG A C 1
ATOM 2587 O O . ARG A 1 338 ? 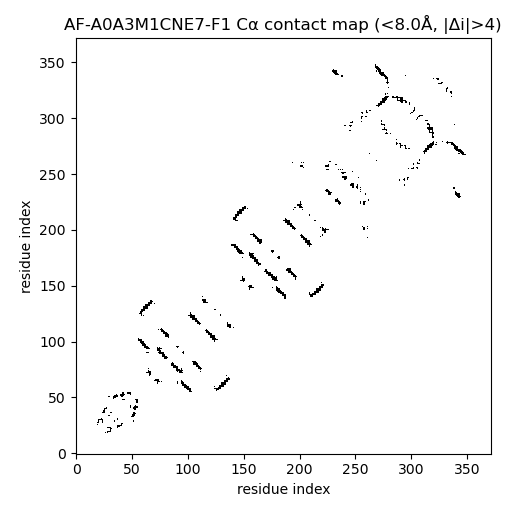-17.912 4.719 24.282 1.00 93.88 338 ARG A O 1
ATOM 2594 N N . VAL A 1 339 ? -16.538 3.072 23.567 1.00 96.81 339 VAL A N 1
ATOM 2595 C CA . VAL A 1 339 ? -16.645 3.326 22.130 1.00 96.81 339 VAL A CA 1
ATOM 2596 C C . VAL A 1 339 ? -17.036 2.022 21.441 1.00 96.81 339 VAL A C 1
ATOM 2598 O O . VAL A 1 339 ? -16.447 0.983 21.735 1.00 96.81 339 VAL A O 1
ATOM 2601 N N . GLU A 1 340 ? -18.015 2.068 20.541 1.00 96.50 340 GLU A N 1
ATOM 2602 C CA . GLU A 1 340 ? -18.407 0.929 19.701 1.00 96.50 340 GLU A CA 1
ATOM 2603 C C . GLU A 1 340 ? -18.166 1.224 18.216 1.00 96.50 340 GLU A C 1
ATOM 2605 O O . GLU A 1 340 ? -18.169 2.377 17.789 1.00 96.50 340 GLU A O 1
ATOM 2610 N N . PHE A 1 341 ? -17.981 0.170 17.422 1.00 97.62 341 PHE A N 1
ATOM 2611 C CA . PHE A 1 341 ? -17.748 0.254 15.980 1.00 97.62 341 PHE A CA 1
ATOM 2612 C C . PHE A 1 341 ? -18.801 -0.570 15.236 1.00 97.62 341 PHE A C 1
ATOM 2614 O O . PHE A 1 341 ? -18.700 -1.794 15.170 1.00 97.62 341 PHE A O 1
ATOM 2621 N N . VAL A 1 342 ? -19.819 0.079 14.676 1.00 97.06 342 VAL A N 1
ATOM 2622 C CA . VAL A 1 342 ? -20.987 -0.573 14.062 1.00 97.06 342 VAL A CA 1
ATOM 2623 C C . VAL A 1 342 ? -20.912 -0.482 12.543 1.00 97.06 342 VAL A C 1
ATOM 2625 O O . VAL A 1 342 ? -20.737 0.596 11.983 1.00 97.06 342 VAL A O 1
ATOM 2628 N N . VAL A 1 343 ? -21.047 -1.608 11.849 1.00 96.31 343 VAL A N 1
ATOM 2629 C CA . VAL A 1 343 ? -21.060 -1.644 10.383 1.00 96.31 343 VAL A CA 1
ATOM 2630 C C . VAL A 1 343 ? -22.452 -1.244 9.899 1.00 96.31 343 VAL A C 1
ATOM 2632 O O . VAL A 1 343 ? -23.417 -1.969 10.124 1.00 96.31 343 VAL A O 1
ATOM 2635 N N . LEU A 1 344 ? -22.554 -0.100 9.222 1.00 93.94 344 LEU A N 1
ATOM 2636 C CA . LEU A 1 344 ? -23.821 0.407 8.686 1.00 93.94 344 LEU A CA 1
ATOM 2637 C C . LEU A 1 344 ? -24.106 -0.094 7.271 1.00 93.94 344 LEU A C 1
ATOM 2639 O O . LEU A 1 344 ? -25.255 -0.347 6.924 1.00 93.94 344 LEU A O 1
ATOM 2643 N N . GLU A 1 345 ? -23.067 -0.226 6.446 1.00 92.56 345 GLU A N 1
ATOM 2644 C CA . GLU A 1 345 ? -23.220 -0.606 5.044 1.00 92.56 345 GLU A CA 1
ATOM 2645 C C . GLU A 1 345 ? -22.105 -1.558 4.607 1.00 92.56 345 GLU A C 1
ATOM 2647 O O . GLU A 1 345 ? -20.920 -1.333 4.878 1.00 92.56 345 GLU A O 1
ATOM 2652 N N . ARG A 1 346 ? -22.487 -2.607 3.871 1.00 91.06 346 ARG A N 1
ATOM 2653 C CA . ARG A 1 346 ? -21.575 -3.514 3.168 1.00 91.06 346 ARG A CA 1
ATOM 2654 C C . ARG A 1 346 ? -21.920 -3.531 1.685 1.00 91.06 346 ARG A C 1
ATOM 2656 O O . ARG A 1 346 ? -23.094 -3.510 1.321 1.00 91.06 346 ARG A O 1
ATOM 2663 N N . ARG A 1 347 ? -20.909 -3.657 0.822 1.00 84.31 347 ARG A N 1
ATOM 2664 C CA . ARG A 1 347 ? -21.156 -4.100 -0.554 1.00 84.31 347 ARG A CA 1
ATOM 2665 C C . ARG A 1 347 ? -21.799 -5.486 -0.488 1.00 84.31 347 ARG A C 1
ATOM 2667 O O . ARG A 1 347 ? -21.249 -6.346 0.202 1.00 84.31 347 ARG A O 1
ATOM 2674 N N . PRO A 1 348 ? -22.905 -5.731 -1.208 1.00 71.88 348 PRO A N 1
ATOM 2675 C CA . PRO A 1 348 ? -23.381 -7.090 -1.373 1.00 71.88 348 PRO A CA 1
ATOM 2676 C C . PRO A 1 348 ? -22.251 -7.904 -2.000 1.00 71.88 348 PRO A C 1
ATOM 2678 O O . PRO A 1 348 ? -21.689 -7.516 -3.028 1.00 71.88 348 PRO A O 1
ATOM 2681 N N . THR A 1 349 ? -21.878 -9.004 -1.348 1.00 57.31 349 THR A N 1
ATOM 2682 C CA . THR A 1 349 ? -21.004 -10.005 -1.948 1.00 57.31 349 THR A CA 1
ATOM 2683 C C . THR A 1 349 ? -21.729 -10.512 -3.182 1.00 57.31 349 THR A C 1
ATOM 2685 O O . THR A 1 349 ? -22.738 -11.207 -3.069 1.00 57.31 349 THR A O 1
ATOM 2688 N N . VAL A 1 350 ? -21.266 -10.111 -4.364 1.00 49.09 350 VAL A N 1
ATOM 2689 C CA . VAL A 1 350 ? -21.685 -10.757 -5.603 1.00 49.09 350 VAL A CA 1
ATOM 2690 C C . VAL A 1 350 ? -21.145 -12.176 -5.503 1.00 49.09 350 VAL A C 1
ATOM 2692 O O . VAL A 1 350 ? -19.954 -12.395 -5.709 1.00 49.09 350 VAL A O 1
ATOM 2695 N N . ASP A 1 351 ? -21.998 -13.118 -5.105 1.00 47.28 351 ASP A N 1
ATOM 2696 C CA . ASP A 1 351 ? -21.760 -14.532 -5.355 1.00 47.28 351 ASP A CA 1
ATOM 2697 C C . ASP A 1 351 ? -21.546 -14.647 -6.870 1.00 47.28 351 ASP A C 1
ATOM 2699 O O . ASP A 1 351 ? -22.446 -14.257 -7.629 1.00 47.28 351 ASP A O 1
ATOM 2703 N N . PRO A 1 352 ? -20.355 -15.046 -7.356 1.00 45.75 352 PRO A N 1
ATOM 2704 C CA . PRO A 1 352 ? -20.193 -15.351 -8.760 1.00 45.75 352 PRO A CA 1
ATOM 2705 C C . PRO A 1 352 ? -21.051 -16.588 -8.995 1.00 45.75 352 PRO A C 1
ATOM 2707 O O . PRO A 1 352 ? -20.588 -17.713 -8.814 1.00 45.75 352 PRO A O 1
ATOM 2710 N N . GLY A 1 353 ? -22.322 -16.357 -9.341 1.00 42.19 353 GLY A N 1
ATOM 2711 C CA . GLY A 1 353 ? -23.296 -17.404 -9.597 1.00 42.19 353 GLY A CA 1
ATOM 2712 C C . GLY A 1 353 ? -22.687 -18.484 -10.491 1.00 42.19 353 GLY A C 1
ATOM 2713 O O . GLY A 1 353 ? -21.753 -18.196 -11.252 1.00 42.19 353 GLY A O 1
ATOM 2714 N N . PRO A 1 354 ? -23.172 -19.733 -10.383 1.00 49.66 354 PRO A N 1
ATOM 2715 C CA . PRO A 1 354 ? -22.531 -20.893 -10.983 1.00 49.66 354 PRO A CA 1
ATOM 2716 C C . PRO A 1 354 ? -22.125 -20.576 -12.418 1.00 49.66 354 PRO A C 1
ATOM 2718 O O . PRO A 1 354 ? -22.964 -20.152 -13.219 1.00 49.66 354 PRO A O 1
ATOM 2721 N N . ARG A 1 355 ? -20.821 -20.723 -12.710 1.00 52.94 355 ARG A N 1
ATOM 2722 C CA . ARG A 1 355 ? -20.268 -20.507 -14.053 1.00 52.94 355 ARG A CA 1
ATOM 2723 C C . ARG A 1 355 ? -21.223 -21.175 -15.041 1.00 52.94 355 ARG A C 1
ATOM 2725 O O . ARG A 1 355 ? -21.532 -22.350 -14.819 1.00 52.94 355 ARG A O 1
ATOM 2732 N N . PRO A 1 356 ? -21.712 -20.477 -16.084 1.00 52.19 356 PRO A N 1
ATOM 2733 C CA . PRO A 1 356 ? -22.541 -21.127 -17.082 1.00 52.19 356 PRO A CA 1
ATOM 2734 C C . PRO A 1 356 ? -21.783 -22.363 -17.555 1.00 52.19 356 PRO A C 1
ATOM 2736 O O . PRO A 1 356 ? -20.616 -22.267 -17.946 1.00 52.19 356 PRO A O 1
ATOM 2739 N N . GLY A 1 357 ? -22.416 -23.527 -17.390 1.00 54.75 357 GLY A N 1
ATOM 2740 C CA . GLY A 1 357 ? -21.822 -24.805 -17.753 1.00 54.75 357 GLY A CA 1
ATOM 2741 C C . GLY A 1 357 ? -21.338 -24.780 -19.2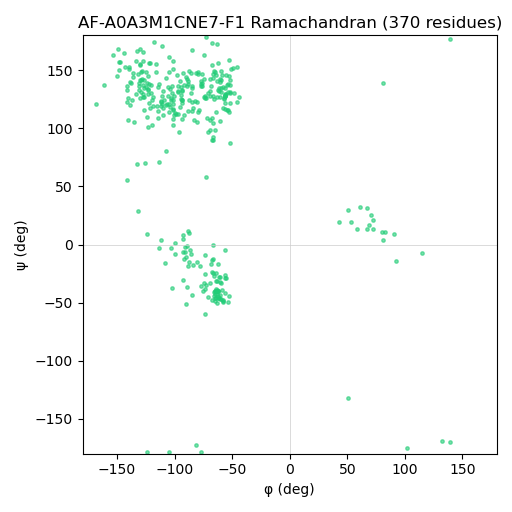05 1.00 54.75 357 GLY A C 1
ATOM 2742 O O . GLY A 1 357 ? -21.792 -23.938 -19.990 1.00 54.75 357 GLY A O 1
ATOM 2743 N N . PRO A 1 358 ? -20.403 -25.672 -19.573 1.00 64.81 358 PRO A N 1
ATOM 2744 C CA . PRO A 1 358 ? -19.926 -25.765 -20.946 1.00 64.81 358 PRO A CA 1
ATOM 2745 C C . PRO A 1 358 ? -21.123 -25.797 -21.900 1.00 64.81 358 PRO A C 1
ATOM 2747 O O . PRO A 1 358 ? -22.091 -26.527 -21.670 1.00 64.81 358 PRO A O 1
ATOM 2750 N N . ARG A 1 359 ? -21.082 -24.943 -22.933 1.00 62.66 359 ARG A N 1
ATOM 2751 C CA . ARG A 1 359 ? -22.122 -24.920 -23.967 1.00 62.66 359 ARG A CA 1
ATOM 2752 C C . ARG A 1 359 ? -22.258 -26.349 -24.507 1.00 62.66 359 ARG A C 1
ATOM 2754 O O . ARG A 1 359 ? -21.223 -26.946 -24.799 1.00 62.66 359 ARG A O 1
ATOM 2761 N N . PRO A 1 360 ? -23.476 -26.904 -24.618 1.00 63.72 360 PRO A N 1
ATOM 2762 C CA . PRO A 1 360 ? -23.650 -28.228 -25.193 1.00 63.72 360 PRO A CA 1
ATOM 2763 C C . PRO A 1 360 ? -23.073 -28.241 -26.608 1.00 63.72 360 PRO A C 1
ATOM 2765 O O . PRO A 1 360 ? -23.286 -27.295 -27.373 1.00 63.72 360 PRO A O 1
ATOM 2768 N N . ASP A 1 361 ? -22.324 -29.298 -26.920 1.00 65.31 361 ASP A N 1
ATOM 2769 C CA . ASP A 1 361 ? -21.719 -29.490 -28.232 1.00 65.31 361 ASP A CA 1
ATOM 2770 C C . ASP A 1 361 ? -22.779 -29.356 -29.337 1.00 65.31 361 ASP A C 1
ATOM 2772 O O . ASP A 1 361 ? -23.922 -29.806 -29.166 1.00 65.31 361 ASP A O 1
ATOM 2776 N N . PRO A 1 362 ? -22.437 -28.737 -30.481 1.00 63.69 362 PRO A N 1
ATOM 2777 C CA . PRO A 1 362 ? -23.352 -28.652 -31.606 1.00 63.69 362 PRO A CA 1
ATOM 2778 C C . PRO A 1 362 ? -23.787 -30.061 -32.023 1.00 63.69 362 PRO A C 1
ATOM 2780 O O . PRO A 1 362 ? -22.963 -30.952 -32.236 1.00 63.69 362 PRO A O 1
ATOM 2783 N N . ALA A 1 363 ? -25.105 -30.257 -32.119 1.00 67.31 363 ALA A N 1
ATOM 2784 C CA . ALA A 1 363 ? -25.702 -31.541 -32.458 1.00 67.31 363 ALA A CA 1
ATOM 2785 C C . ALA A 1 363 ? -25.107 -32.103 -33.767 1.00 67.31 363 ALA A C 1
ATOM 2787 O O . ALA A 1 363 ? -24.936 -31.349 -34.732 1.00 67.31 363 ALA A O 1
ATOM 2788 N N . PRO A 1 364 ? -24.819 -33.415 -33.842 1.00 62.47 364 PRO A N 1
ATOM 2789 C CA . PRO A 1 364 ? -24.243 -34.013 -35.035 1.00 62.47 364 PRO A CA 1
ATOM 2790 C C . PRO A 1 364 ? -25.184 -33.854 -36.232 1.00 62.47 364 PRO A C 1
ATOM 2792 O O . PRO A 1 364 ? -26.386 -34.128 -36.158 1.00 62.47 364 PRO A O 1
ATOM 2795 N N . ASN A 1 365 ? -24.604 -33.401 -37.343 1.00 63.44 365 ASN A N 1
ATOM 2796 C CA . ASN A 1 365 ? -25.290 -33.122 -38.598 1.00 63.44 365 ASN A CA 1
ATOM 2797 C C . ASN A 1 365 ? -26.090 -34.352 -39.059 1.00 63.44 365 ASN A C 1
ATOM 2799 O O . ASN A 1 365 ? -25.527 -35.407 -39.361 1.00 63.44 365 ASN A O 1
ATOM 2803 N N . ARG A 1 366 ? -27.420 -34.227 -39.107 1.00 64.38 366 ARG A N 1
ATOM 2804 C CA . ARG A 1 366 ? -28.306 -35.302 -39.561 1.00 64.38 366 ARG A CA 1
ATOM 2805 C C . ARG A 1 366 ? -28.180 -35.430 -41.087 1.00 64.38 366 ARG A C 1
ATOM 2807 O O . ARG A 1 366 ? -28.383 -34.431 -41.776 1.00 64.38 366 ARG A O 1
ATOM 2814 N N . PRO A 1 367 ? -27.879 -36.617 -41.644 1.00 65.69 367 PRO A N 1
ATOM 2815 C CA . PRO A 1 367 ? -27.752 -36.766 -43.087 1.00 65.69 367 PRO A CA 1
ATOM 2816 C C . PRO A 1 367 ? -29.104 -36.534 -43.784 1.00 65.69 367 PRO A C 1
ATOM 2818 O O . PRO A 1 367 ? -30.160 -36.817 -43.199 1.00 65.69 367 PRO A O 1
ATOM 2821 N N . PRO A 1 368 ? -29.095 -36.023 -45.029 1.00 63.03 368 PRO A N 1
ATOM 2822 C CA . PRO A 1 368 ? -30.312 -35.680 -45.745 1.00 63.03 368 PRO A CA 1
ATOM 2823 C C . PRO A 1 368 ? -31.177 -36.922 -45.976 1.00 63.03 368 PRO A C 1
ATOM 2825 O O . PRO A 1 368 ? -30.704 -37.975 -46.413 1.00 63.03 368 PRO A O 1
ATOM 2828 N N . ARG A 1 369 ? -32.474 -36.785 -45.680 1.00 61.38 369 ARG A N 1
ATOM 2829 C CA . ARG A 1 369 ? -33.490 -37.793 -45.994 1.00 61.38 369 ARG A CA 1
ATOM 2830 C C . ARG A 1 369 ? -33.485 -38.042 -47.502 1.00 61.38 369 ARG A C 1
ATOM 2832 O O . ARG A 1 369 ? -33.807 -37.143 -48.273 1.00 61.38 369 ARG A O 1
ATOM 2839 N N . ARG A 1 370 ? -33.165 -39.271 -47.915 1.00 56.06 370 ARG A N 1
ATOM 2840 C CA . ARG A 1 370 ? -33.435 -39.743 -49.277 1.00 56.06 370 ARG A CA 1
ATOM 2841 C C . ARG A 1 370 ? -34.951 -39.770 -49.481 1.00 56.06 370 ARG A C 1
ATOM 2843 O O . ARG A 1 370 ? -35.645 -40.521 -48.797 1.00 56.06 370 ARG A O 1
ATOM 2850 N N . GLY A 1 371 ? -35.441 -38.912 -50.374 1.00 57.47 371 GLY A N 1
ATOM 2851 C CA . GLY A 1 371 ? -36.815 -38.950 -50.866 1.00 57.47 371 GLY A CA 1
ATOM 2852 C C . GLY A 1 371 ? -37.080 -40.244 -51.636 1.00 57.47 371 GLY A C 1
ATOM 2853 O O . GLY A 1 371 ? -36.171 -40.789 -52.266 1.00 57.47 371 GLY A O 1
ATOM 2854 N N . ARG A 1 372 ? -38.313 -40.738 -51.527 1.00 48.28 372 ARG A N 1
ATOM 2855 C CA . ARG A 1 372 ? -38.913 -41.679 -52.475 1.00 48.28 372 ARG A CA 1
ATOM 2856 C C . ARG A 1 372 ? -39.745 -40.899 -53.471 1.00 48.28 372 ARG A C 1
ATOM 2858 O O . ARG A 1 372 ? -40.333 -39.886 -53.026 1.00 48.28 372 ARG A O 1
#

Radius of gyration: 40.64 Å; Cα contacts (8 Å, |Δi|>4): 766; chains: 1; bounding box: 88×77×148 Å

Sequence (372 aa):
LRVFAGVAWVPRLRPADTVVLAGDIDHDGLVPPQDLCPEQAEDFNNVADDDGCPDAGRAVTTITIVDARSQRPIAGAEVTVTAGRETPSWTAANGRIVHALPWGAYQLDVRADGYTPMSLGMQVPEEASYSRRIELTPAAAMGAIEITVTDAEGRPLAATVNLRRDDSTEPRKLEVGPDGILTTRLPAGSWQVYVSAPGYGFKRTHVVIGRDSTVPLSISLSAPRAELTAERIKIHEKVFFELDSATLDKRSIELLDEVAGILFTHPEIKLLEIQGHTDSQGSEEHNLELSQRRAEAVRNYLIEKGGIDPSRLVARGYGESRPLQEGNTEEVYATNRRVEFVVLERRPTVDPGPRPGPRPDPAPNRPPRRGR